Protein AF-0000000075584985 (afdb_homodimer)

Structure (mmCIF, N/CA/C/O backbone):
data_AF-0000000075584985-model_v1
#
loop_
_entity.id
_entity.type
_entity.pdbx_description
1 polymer 'Outer membrane porin, putative'
#
loop_
_atom_site.group_PDB
_atom_site.id
_atom_site.type_symbol
_atom_site.label_atom_id
_atom_site.label_alt_id
_atom_site.label_comp_id
_atom_site.label_asym_id
_atom_site.label_entity_id
_atom_site.label_seq_id
_atom_site.pdbx_PDB_ins_code
_atom_site.Cartn_x
_atom_site.Cartn_y
_atom_site.Cartn_z
_atom_site.occupancy
_atom_site.B_iso_or_equiv
_atom_site.auth_seq_id
_atom_site.auth_comp_id
_atom_site.auth_asym_id
_atom_site.auth_atom_id
_atom_site.pdbx_PDB_model_num
ATOM 1 N N . MET A 1 1 ? -7.469 38.969 -64.812 1 19.44 1 MET A N 1
ATOM 2 C CA . MET A 1 1 ? -8.438 38.969 -63.719 1 19.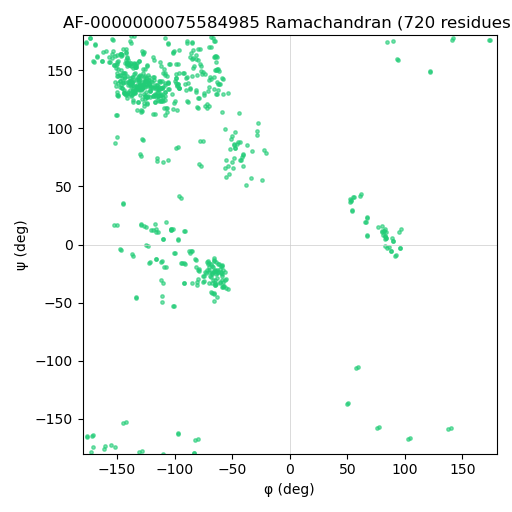44 1 MET A CA 1
ATOM 3 C C . MET A 1 1 ? -8.266 37.719 -62.844 1 19.44 1 MET A C 1
ATOM 5 O O . MET A 1 1 ? -8.969 36.719 -63.031 1 19.44 1 MET A O 1
ATOM 9 N N . LYS A 1 2 ? -7.031 37.344 -62.688 1 24 2 LYS A N 1
ATOM 10 C CA . LYS A 1 2 ? -6.488 36.094 -62.156 1 24 2 LYS A CA 1
ATOM 11 C C . LYS A 1 2 ? -6.953 35.844 -60.719 1 24 2 LYS A C 1
ATOM 13 O O . LYS A 1 2 ? -7.074 36.781 -59.938 1 24 2 LYS A O 1
ATOM 18 N N . LYS A 1 3 ? -7.781 34.719 -60.594 1 26.81 3 LYS A N 1
ATOM 19 C CA . LYS A 1 3 ? -8.461 34.094 -59.438 1 26.81 3 LYS A CA 1
ATOM 20 C C . LYS A 1 3 ? -7.551 34.031 -58.219 1 26.81 3 LYS A C 1
ATOM 22 O O . LYS A 1 3 ? -6.438 33.5 -58.281 1 26.81 3 LYS A O 1
ATOM 27 N N . VAL A 1 4 ? -7.527 35.062 -57.375 1 24.08 4 VAL A N 1
ATOM 28 C CA . VAL A 1 4 ? -6.82 35.281 -56.125 1 24.08 4 VAL A CA 1
ATOM 29 C C . VAL A 1 4 ? -7.086 34.125 -55.156 1 24.08 4 VAL A C 1
ATOM 31 O O . VAL A 1 4 ? -8.219 33.938 -54.688 1 24.08 4 VAL A O 1
ATOM 34 N N . MET A 1 5 ? -6.684 32.906 -55.594 1 24 5 MET A N 1
ATOM 35 C CA . MET A 1 5 ? -6.953 31.781 -54.719 1 24 5 MET A CA 1
ATOM 36 C C . MET A 1 5 ? -6.48 32.062 -53.281 1 24 5 MET A C 1
ATOM 38 O O . MET A 1 5 ? -5.332 32.469 -53.062 1 24 5 MET A O 1
ATOM 42 N N . LEU A 1 6 ? -7.344 32.562 -52.438 1 23.58 6 LEU A N 1
ATOM 43 C CA . LEU A 1 6 ? -7.199 32.875 -51 1 23.58 6 LEU A CA 1
ATOM 44 C C . LEU A 1 6 ? -6.656 31.672 -50.25 1 23.58 6 LEU A C 1
ATOM 46 O O . LEU A 1 6 ? -7.289 30.609 -50.219 1 23.58 6 LEU A O 1
ATOM 50 N N . ALA A 1 7 ? -5.32 31.391 -50.219 1 22.81 7 ALA A N 1
ATOM 51 C CA . ALA A 1 7 ? -4.562 30.406 -49.469 1 22.81 7 ALA A CA 1
ATOM 52 C C . ALA A 1 7 ? -4.824 30.547 -47.969 1 22.81 7 ALA A C 1
ATOM 54 O O . ALA A 1 7 ? -4.402 31.531 -47.344 1 22.81 7 ALA A O 1
ATOM 55 N N . ALA A 1 8 ? -6.074 30.453 -47.469 1 24.7 8 ALA A N 1
ATOM 56 C CA . ALA A 1 8 ? -6.23 30.562 -46.031 1 24.7 8 ALA A CA 1
ATOM 57 C C . ALA A 1 8 ? -5.285 29.609 -45.312 1 24.7 8 ALA A C 1
ATOM 59 O O . ALA A 1 8 ? -5.32 28.391 -45.531 1 24.7 8 ALA A O 1
ATOM 60 N N . VAL A 1 9 ? -4.035 30.016 -44.938 1 23.33 9 VAL A N 1
ATOM 61 C CA . VAL A 1 9 ? -3.016 29.344 -44.156 1 23.33 9 VAL A CA 1
ATOM 62 C C . VAL A 1 9 ? -3.604 28.938 -42.812 1 23.33 9 VAL A C 1
ATOM 64 O O . VAL A 1 9 ? -4.008 29.781 -42 1 23.33 9 VAL A O 1
ATOM 67 N N . LEU A 1 10 ? -4.496 27.906 -42.719 1 23.42 10 LEU A N 1
ATOM 68 C CA . LEU A 1 10 ? -4.945 27.359 -41.438 1 23.42 10 LEU A CA 1
ATOM 69 C C . LEU A 1 10 ? -3.766 27.141 -40.5 1 23.42 10 LEU A C 1
ATOM 71 O O . LEU A 1 10 ? -2.84 26.391 -40.812 1 23.42 10 LEU A O 1
ATOM 75 N N . ALA A 1 11 ? -3.363 28.156 -39.75 1 25.52 11 ALA A N 1
ATOM 76 C CA . ALA A 1 11 ? -2.338 28.266 -38.719 1 25.52 11 ALA A CA 1
ATOM 77 C C . ALA A 1 11 ? -2.438 27.109 -37.719 1 25.52 11 ALA A C 1
ATOM 79 O O . ALA A 1 11 ? -3.463 26.938 -37.062 1 25.52 11 ALA A O 1
ATOM 80 N N . THR A 1 12 ? -1.85 25.875 -38 1 26.36 12 THR A N 1
ATOM 81 C CA . THR A 1 12 ? -1.623 24.688 -37.188 1 26.36 12 THR A CA 1
ATOM 82 C C . THR A 1 12 ? -0.976 25.062 -35.844 1 26.36 12 THR A C 1
ATOM 84 O O . THR A 1 12 ? 0.172 25.5 -35.812 1 26.36 12 THR A O 1
ATOM 87 N N . ALA A 1 13 ? -1.627 25.797 -34.906 1 28.45 13 ALA A N 1
ATOM 88 C CA . ALA A 1 13 ? -1.09 26.109 -33.594 1 28.45 13 ALA A CA 1
ATOM 89 C C . ALA A 1 13 ? -0.439 24.875 -32.969 1 28.45 13 ALA A C 1
ATOM 91 O O . ALA A 1 13 ? -0.942 23.766 -33.094 1 28.45 13 ALA A O 1
ATOM 92 N N . GLY A 1 14 ? 0.817 24.844 -32.781 1 28.77 14 GLY A N 1
ATOM 93 C CA . GLY A 1 14 ? 1.698 23.875 -32.156 1 28.77 14 GLY A CA 1
ATOM 94 C C . GLY A 1 14 ? 1.117 23.297 -30.875 1 28.77 14 GLY A C 1
ATOM 95 O O . GLY A 1 14 ? 0.85 24.016 -29.922 1 28.77 14 GLY A O 1
ATOM 96 N N . VAL A 1 15 ? 0.141 22.391 -30.891 1 30.84 15 VAL A N 1
ATOM 97 C CA . VAL A 1 15 ? -0.346 21.625 -29.75 1 30.84 15 VAL A CA 1
ATOM 98 C C . VAL A 1 15 ? 0.831 21.188 -28.875 1 30.84 15 VAL A C 1
ATOM 100 O O . VAL A 1 15 ? 1.687 20.422 -29.328 1 30.84 15 VAL A O 1
ATOM 103 N N . ALA A 1 16 ? 1.467 21.953 -28.062 1 33.47 16 ALA A N 1
ATOM 104 C CA . ALA A 1 16 ? 2.381 21.531 -27 1 33.47 16 ALA A CA 1
ATOM 105 C C . ALA A 1 16 ? 2.025 20.141 -26.484 1 33.47 16 ALA A C 1
ATOM 107 O O . ALA A 1 16 ? 0.848 19.812 -26.328 1 33.47 16 ALA A O 1
ATOM 108 N N . ALA A 1 17 ? 2.746 19.047 -26.812 1 35.09 17 ALA A N 1
ATOM 109 C CA . ALA A 1 17 ? 2.623 17.656 -26.406 1 35.09 17 ALA A CA 1
ATOM 110 C C . ALA A 1 17 ? 2.121 17.547 -24.969 1 35.09 17 ALA A C 1
ATOM 112 O O . ALA A 1 17 ? 2.869 17.797 -24.016 1 35.09 17 ALA A O 1
ATOM 113 N N . HIS A 1 18 ? 1.043 18.047 -24.562 1 42.22 18 HIS A N 1
ATOM 114 C CA . HIS A 1 18 ? 0.469 17.703 -23.266 1 42.22 18 HIS A CA 1
ATOM 115 C C . HIS A 1 18 ? 0.691 16.219 -22.938 1 42.22 18 HIS A C 1
ATOM 117 O O . HIS A 1 18 ? 0.429 15.352 -23.766 1 42.22 18 HIS A O 1
ATOM 123 N N . ALA A 1 19 ? 1.832 15.789 -22.359 1 49.59 19 ALA A N 1
ATOM 124 C CA . ALA A 1 19 ? 2.027 14.453 -21.812 1 49.59 19 ALA A CA 1
ATOM 125 C C . ALA A 1 19 ? 0.691 13.781 -21.5 1 49.59 19 ALA A C 1
ATOM 127 O O . ALA A 1 19 ? -0.08 14.273 -20.672 1 49.59 19 ALA A O 1
ATOM 128 N N . GLN A 1 20 ? 0.01 13.273 -22.453 1 55.66 20 GLN A N 1
ATOM 129 C CA . GLN A 1 20 ? -1.263 12.57 -22.375 1 55.66 20 GLN A CA 1
ATOM 130 C C . GLN A 1 20 ? -1.224 11.492 -21.281 1 55.66 20 GLN A C 1
ATOM 132 O O . GLN A 1 20 ? -0.393 10.578 -21.344 1 55.66 20 GLN A O 1
ATOM 137 N N . SER A 1 21 ? -1.496 11.828 -20.047 1 64.56 21 SER A N 1
ATOM 138 C CA . SER A 1 21 ? -1.703 10.883 -18.953 1 64.56 21 SER A CA 1
ATOM 139 C C . SER A 1 21 ? -3.031 10.148 -19.094 1 64.56 21 SER A C 1
ATOM 141 O O . SER A 1 21 ? -4.027 10.734 -19.531 1 64.56 21 SER A O 1
ATOM 143 N N . SER A 1 22 ? -2.855 8.812 -19.25 1 83.5 22 SER A N 1
ATOM 144 C CA . SER A 1 22 ? -4.059 7.984 -19.281 1 83.5 22 SER A CA 1
ATOM 145 C C . SER A 1 22 ? -4.191 7.148 -18.016 1 83.5 22 SER A C 1
ATOM 147 O O . SER A 1 22 ? -3.195 6.633 -17.5 1 83.5 22 SER A O 1
ATOM 149 N N . VAL A 1 23 ? -5.242 7.383 -17.281 1 91.38 23 VAL A N 1
ATOM 150 C CA . VAL A 1 23 ? -5.602 6.5 -16.172 1 91.38 23 VAL A CA 1
ATOM 151 C C . VAL A 1 23 ? -6.762 5.598 -16.594 1 91.38 23 VAL A C 1
ATOM 153 O O . VAL A 1 23 ? -7.754 6.07 -17.156 1 91.38 23 VAL A O 1
ATOM 156 N N . THR A 1 24 ? -6.543 4.309 -16.344 1 95.12 24 THR A N 1
ATOM 157 C CA . THR A 1 24 ? -7.559 3.33 -16.719 1 95.12 24 THR A CA 1
ATOM 158 C C . THR A 1 24 ? -8.023 2.549 -15.484 1 95.12 24 THR A C 1
ATOM 160 O O . THR A 1 24 ? -7.199 2.053 -14.719 1 95.12 24 THR A O 1
ATOM 163 N N . LEU A 1 25 ? -9.359 2.574 -15.344 1 95.69 25 LEU A N 1
ATOM 164 C CA . LEU A 1 25 ? -9.961 1.652 -14.391 1 95.69 25 LEU A CA 1
ATOM 165 C C . LEU A 1 25 ? -10.234 0.3 -15.039 1 95.69 25 LEU A C 1
ATOM 167 O O . LEU A 1 25 ? -10.734 0.236 -16.172 1 95.69 25 LEU A O 1
ATOM 171 N N . TYR A 1 26 ? -9.859 -0.759 -14.344 1 97.5 26 TYR A N 1
ATOM 172 C CA . TYR A 1 26 ? -10.102 -2.092 -14.883 1 97.5 26 TYR A CA 1
ATOM 173 C C . TYR A 1 26 ? -10.492 -3.068 -13.781 1 97.5 26 TYR A C 1
ATOM 175 O O . TYR A 1 26 ? -10.398 -2.742 -12.594 1 97.5 26 TYR A O 1
ATOM 183 N N . GLY A 1 27 ? -10.992 -4.312 -14.242 1 98.31 27 GLY A N 1
ATOM 184 C CA . GLY A 1 27 ? -11.328 -5.301 -13.227 1 98.31 27 GLY A CA 1
ATOM 185 C C . GLY A 1 27 ? -11.789 -6.621 -13.82 1 98.31 27 GLY A C 1
ATOM 186 O O . GLY A 1 27 ? -11.828 -6.781 -15.039 1 98.31 27 GLY A O 1
ATOM 187 N N . ARG A 1 28 ? -11.953 -7.535 -12.844 1 98.5 28 ARG A N 1
ATOM 188 C CA . ARG A 1 28 ? -12.422 -8.891 -13.125 1 98.5 28 ARG A CA 1
ATOM 189 C C . ARG A 1 28 ? -13.391 -9.367 -12.047 1 98.5 28 ARG A C 1
ATOM 191 O O . ARG A 1 28 ? -13.133 -9.203 -10.859 1 98.5 28 ARG A O 1
ATOM 198 N N . LEU A 1 29 ? -14.508 -9.867 -12.492 1 98.5 29 LEU A N 1
ATOM 199 C CA . LEU A 1 29 ? -15.406 -10.578 -11.594 1 98.5 29 LEU A CA 1
ATOM 200 C C . LEU A 1 29 ? -15.469 -12.062 -11.945 1 98.5 29 LEU A C 1
ATOM 202 O O . LEU A 1 29 ? -15.656 -12.422 -13.109 1 98.5 29 LEU A O 1
ATOM 206 N N . ASP A 1 30 ? -15.25 -12.875 -10.984 1 98.62 30 ASP A N 1
ATOM 207 C CA . ASP A 1 30 ? -15.344 -14.328 -11.102 1 98.62 30 ASP A CA 1
ATOM 208 C C . ASP A 1 30 ? -16.266 -14.898 -10.031 1 98.62 30 ASP A C 1
ATOM 210 O O . ASP A 1 30 ? -16.062 -14.68 -8.836 1 98.62 30 ASP A O 1
ATOM 214 N N . ALA A 1 31 ? -17.297 -15.594 -10.453 1 98.25 31 ALA A N 1
ATOM 215 C CA . ALA A 1 31 ? -18.281 -16.156 -9.539 1 98.25 31 ALA A CA 1
ATOM 216 C C . ALA A 1 31 ? -18.812 -17.484 -10.047 1 98.25 31 ALA A C 1
ATOM 218 O O . ALA A 1 31 ? -19 -17.656 -11.258 1 98.25 31 ALA A O 1
ATOM 219 N N . GLY A 1 32 ? -19.062 -18.406 -9.062 1 98.31 32 GLY A N 1
ATOM 220 C CA . GLY A 1 32 ? -19.609 -19.688 -9.469 1 98.31 32 GLY A CA 1
ATOM 221 C C . GLY A 1 32 ? -20.047 -20.547 -8.297 1 98.31 32 GLY A C 1
ATOM 222 O O . GLY A 1 32 ? -20.109 -20.078 -7.16 1 98.31 32 GLY A O 1
ATOM 223 N N . ILE A 1 33 ? -20.438 -21.766 -8.688 1 98.56 33 ILE A N 1
ATOM 224 C CA . ILE A 1 33 ? -20.859 -22.766 -7.711 1 98.56 33 ILE A CA 1
ATOM 225 C C . ILE A 1 33 ? -19.844 -23.906 -7.68 1 98.56 33 ILE A C 1
ATOM 227 O O . ILE A 1 33 ? -19.359 -24.344 -8.727 1 98.56 33 ILE A O 1
ATOM 231 N N . GLU A 1 34 ? -19.578 -24.406 -6.473 1 98.5 34 GLU A N 1
ATOM 232 C CA . GLU A 1 34 ? -18.562 -25.438 -6.262 1 98.5 34 GLU A CA 1
ATOM 233 C C . GLU A 1 34 ? -19.109 -26.562 -5.379 1 98.5 34 GLU A C 1
ATOM 235 O O . GLU A 1 34 ? -19.812 -26.297 -4.402 1 98.5 34 GLU A O 1
ATOM 240 N N . TYR A 1 35 ? -18.828 -27.719 -5.785 1 98.5 35 TYR A N 1
ATOM 241 C CA . TYR A 1 35 ? -19.031 -28.906 -4.957 1 98.5 35 TYR A CA 1
ATOM 242 C C . TYR A 1 35 ? -17.703 -29.594 -4.68 1 98.5 35 TYR A C 1
ATOM 244 O O . TYR A 1 35 ? -16.859 -29.703 -5.566 1 98.5 35 TYR A O 1
ATOM 252 N N . MET A 1 36 ? -17.547 -30.125 -3.414 1 98 36 MET A N 1
ATOM 253 C CA . MET A 1 36 ? -16.359 -30.891 -3.078 1 98 36 MET A CA 1
ATOM 254 C C . MET A 1 36 ? -16.656 -31.922 -1.99 1 98 36 MET A C 1
ATOM 256 O O . MET A 1 36 ? -17.391 -31.625 -1.042 1 98 36 MET A O 1
ATOM 260 N N . ASN A 1 37 ? -16.125 -33.062 -2.111 1 98 37 ASN A N 1
ATOM 261 C CA . ASN A 1 37 ? -16.172 -34.062 -1.044 1 98 37 ASN A CA 1
ATOM 262 C C . ASN A 1 37 ? -14.805 -34.281 -0.424 1 98 37 ASN A C 1
ATOM 264 O O . ASN A 1 37 ? -13.836 -33.625 -0.767 1 98 37 ASN A O 1
ATOM 268 N N . GLY A 1 38 ? -14.742 -35.219 0.604 1 96.75 38 GLY A N 1
ATOM 269 C CA . GLY A 1 38 ? -13.492 -35.531 1.266 1 96.75 38 GLY A CA 1
ATOM 270 C C . GLY A 1 38 ? -13.055 -34.469 2.271 1 96.75 38 GLY A C 1
ATOM 271 O O . GLY A 1 38 ? -11.883 -34.406 2.631 1 96.75 38 GLY A O 1
ATOM 272 N N . LEU A 1 39 ? -13.953 -33.625 2.629 1 96.19 39 LEU A N 1
ATOM 273 C CA . LEU A 1 39 ? -13.68 -32.625 3.646 1 96.19 39 LEU A CA 1
ATOM 274 C C . LEU A 1 39 ? -13.688 -33.219 5.039 1 96.19 39 LEU A C 1
ATOM 276 O O . LEU A 1 39 ? -14.398 -34.219 5.285 1 96.19 39 LEU A O 1
ATOM 280 N N . PRO A 1 40 ? -12.836 -32.656 5.883 1 92.31 40 PRO A N 1
ATOM 281 C CA . PRO A 1 40 ? -12.844 -33.188 7.238 1 92.31 40 PRO A CA 1
ATOM 282 C C . PRO A 1 40 ? -14.141 -32.938 7.984 1 92.31 40 PRO A C 1
ATOM 284 O O . PRO A 1 40 ? -14.758 -31.875 7.797 1 92.31 40 PRO A O 1
ATOM 287 N N . SER A 1 41 ? -14.523 -33.938 8.82 1 89.94 41 SER A N 1
ATOM 288 C CA . SER A 1 41 ? -15.734 -33.781 9.625 1 89.94 41 SER A CA 1
ATOM 289 C C . SER A 1 41 ? -15.414 -33.844 11.109 1 89.94 41 SER A C 1
ATOM 291 O O . SER A 1 41 ? -14.391 -34.406 11.516 1 89.94 41 SER A O 1
ATOM 293 N N . ALA A 1 42 ? -16.328 -33.344 11.883 1 85.56 42 ALA A N 1
ATOM 294 C CA . ALA A 1 42 ? -16.141 -33.312 13.336 1 85.56 42 ALA A CA 1
ATOM 295 C C . ALA A 1 42 ? -16.141 -34.719 13.922 1 85.56 42 ALA A C 1
ATOM 297 O O . ALA A 1 42 ? -15.539 -34.938 14.977 1 85.56 42 ALA A O 1
ATOM 298 N N . ASN A 1 43 ? -16.75 -35.625 13.25 1 86 43 ASN A N 1
ATOM 299 C CA . ASN A 1 43 ? -16.844 -36.969 13.789 1 86 43 ASN A CA 1
ATOM 300 C C . ASN A 1 43 ? -15.688 -37.844 13.336 1 86 43 ASN A C 1
ATOM 302 O O . ASN A 1 43 ? -15.727 -39.094 13.484 1 86 43 ASN A O 1
ATOM 306 N N . GLY A 1 44 ? -14.68 -37.25 12.75 1 83.44 44 GLY A N 1
ATOM 307 C CA . GLY A 1 44 ? -13.492 -37.969 12.352 1 83.44 44 GLY A CA 1
ATOM 308 C C . GLY A 1 44 ? -13.594 -38.562 10.953 1 83.44 44 GLY A C 1
ATOM 309 O O . GLY A 1 44 ? -12.617 -39.094 10.422 1 83.44 44 GLY A O 1
ATOM 310 N N . GLY A 1 45 ? -14.734 -38.5 10.266 1 88.69 45 GLY A N 1
ATOM 311 C CA . GLY A 1 45 ? -14.914 -38.969 8.906 1 88.69 45 GLY A CA 1
ATOM 312 C C . GLY A 1 45 ? -14.789 -37.875 7.867 1 88.69 45 GLY A C 1
ATOM 313 O O . GLY A 1 45 ? -14.016 -36.938 8.047 1 88.69 45 GLY A O 1
ATOM 314 N N . SER A 1 46 ? -15.305 -38.188 6.695 1 92.62 46 SER A N 1
ATOM 315 C CA . SER A 1 46 ? -15.305 -37.25 5.594 1 92.62 46 SER A CA 1
ATOM 316 C C . SER A 1 46 ? -16.719 -36.75 5.297 1 92.62 46 SER A C 1
ATOM 318 O O . SER A 1 46 ? -17.688 -37.438 5.574 1 92.62 46 SER A O 1
ATOM 320 N N . THR A 1 47 ? -16.781 -35.531 4.859 1 94.88 47 THR A N 1
ATOM 321 C CA . THR A 1 47 ? -18.047 -34.969 4.441 1 94.88 47 THR A CA 1
ATOM 322 C C . THR A 1 47 ? -17.891 -34.219 3.115 1 94.88 47 THR A C 1
ATOM 324 O O . THR A 1 47 ? -16.844 -34.312 2.469 1 94.88 47 THR A O 1
ATOM 327 N N . SER A 1 48 ? -19.062 -33.656 2.627 1 96.5 48 SER A N 1
ATOM 328 C CA . SER A 1 48 ? -19.062 -32.875 1.383 1 96.5 48 SER A CA 1
ATOM 329 C C . SER A 1 48 ? -19.688 -31.5 1.579 1 96.5 48 SER A C 1
ATOM 331 O O . SER A 1 48 ? -20.297 -31.234 2.617 1 96.5 48 SER A O 1
ATOM 333 N N . ARG A 1 49 ? -19.453 -30.625 0.572 1 96.25 49 ARG A N 1
ATOM 334 C CA . ARG A 1 49 ? -19.984 -29.266 0.671 1 96.25 49 ARG A CA 1
ATOM 335 C C . ARG A 1 49 ? -20.312 -28.703 -0.708 1 96.25 49 ARG A C 1
ATOM 337 O O . ARG A 1 49 ? -19.578 -28.953 -1.674 1 96.25 49 ARG A O 1
ATOM 344 N N . TRP A 1 50 ? -21.438 -28.016 -0.793 1 97.19 50 TRP A N 1
ATOM 345 C CA . TRP A 1 50 ? -21.734 -27.062 -1.859 1 97.19 50 TRP A CA 1
ATOM 346 C C . TRP A 1 50 ? -21.453 -25.625 -1.407 1 97.19 50 TRP A C 1
ATOM 348 O O . TRP A 1 50 ? -21.781 -25.25 -0.279 1 97.19 50 TRP A O 1
ATOM 358 N N . ARG A 1 51 ? -20.828 -24.828 -2.299 1 95.88 51 ARG A N 1
ATOM 359 C CA . ARG A 1 51 ? -20.688 -23.422 -1.937 1 95.88 51 ARG A CA 1
ATOM 360 C C . ARG A 1 51 ? -20.688 -22.531 -3.176 1 95.88 51 ARG A C 1
ATOM 362 O O . ARG A 1 51 ? -20.375 -23 -4.277 1 95.88 51 ARG A O 1
ATOM 369 N N . ALA A 1 52 ? -21.25 -21.297 -2.967 1 96.88 52 ALA A N 1
ATOM 370 C CA . ALA A 1 52 ? -21.016 -20.203 -3.896 1 96.88 52 ALA A CA 1
ATOM 371 C C . ALA A 1 52 ? -19.641 -19.562 -3.648 1 96.88 52 ALA A C 1
ATOM 373 O O . ALA A 1 52 ? -19.312 -19.203 -2.516 1 96.88 52 ALA A O 1
ATOM 374 N N . GLU A 1 53 ? -18.906 -19.516 -4.742 1 95.38 53 GLU A N 1
ATOM 375 C CA . GLU A 1 53 ? -17.516 -19.125 -4.516 1 95.38 53 GLU A CA 1
ATOM 376 C C . GLU A 1 53 ? -17.047 -18.125 -5.57 1 95.38 53 GLU A C 1
ATOM 378 O O . GLU A 1 53 ? -17.453 -18.203 -6.734 1 95.38 53 GLU A O 1
ATOM 383 N N . SER A 1 54 ? -16.297 -17.156 -5.098 1 97 54 SER A N 1
ATOM 384 C CA . SER A 1 54 ? -15.578 -16.234 -5.957 1 97 54 SER A CA 1
ATOM 385 C C . SER A 1 54 ? -14.133 -16.672 -6.164 1 97 54 SER A C 1
ATOM 387 O O . SER A 1 54 ? -13.469 -17.109 -5.223 1 97 54 SER A O 1
ATOM 389 N N . GLY A 1 55 ? -13.633 -16.641 -7.449 1 96.06 55 GLY A N 1
ATOM 390 C CA . GLY A 1 55 ? -12.203 -16.734 -7.672 1 96.06 55 GLY A CA 1
ATOM 391 C C . GLY A 1 55 ? -11.742 -18.141 -7.992 1 96.06 55 GLY A C 1
ATOM 392 O O . GLY A 1 55 ? -10.539 -18.438 -7.957 1 96.06 55 GLY A O 1
ATOM 393 N N . ASN A 1 56 ? -12.664 -19.016 -8.297 1 96.94 56 ASN A N 1
ATOM 394 C CA . ASN A 1 56 ? -12.242 -20.375 -8.641 1 96.94 56 ASN A CA 1
ATOM 395 C C . ASN A 1 56 ? -11.438 -20.391 -9.938 1 96.94 56 ASN A C 1
ATOM 397 O O . ASN A 1 56 ? -10.375 -21.016 -10 1 96.94 56 ASN A O 1
ATOM 401 N N . TRP A 1 57 ? -11.977 -19.734 -10.914 1 97.19 57 TRP A N 1
ATOM 402 C CA . TRP A 1 57 ? -11.305 -19.688 -12.211 1 97.19 57 TRP A CA 1
ATOM 403 C C . TRP A 1 57 ? -10.195 -18.641 -12.219 1 97.19 57 TRP A C 1
ATOM 405 O O . TRP A 1 57 ? -9.18 -18.812 -12.898 1 97.19 57 TRP A O 1
ATOM 415 N N . GLY A 1 58 ? -10.438 -17.594 -11.523 1 95.44 58 GLY A N 1
ATOM 416 C CA . GLY A 1 58 ? -9.469 -16.516 -11.375 1 95.44 58 GLY A CA 1
ATOM 417 C C . GLY A 1 58 ? -9.875 -15.5 -10.32 1 95.44 58 GLY A C 1
ATOM 418 O O . GLY A 1 58 ? -11.062 -15.297 -10.07 1 95.44 58 GLY A O 1
ATOM 419 N N . THR A 1 59 ? -8.922 -14.852 -9.844 1 95.94 59 THR A N 1
ATOM 420 C CA . THR A 1 59 ? -9.141 -13.883 -8.773 1 95.94 59 THR A CA 1
ATOM 421 C C . THR A 1 59 ? -10.047 -12.742 -9.25 1 95.94 59 THR A C 1
ATOM 423 O O . THR A 1 59 ? -9.852 -12.203 -10.336 1 95.94 59 THR A O 1
ATOM 426 N N . SER A 1 60 ? -11.109 -12.43 -8.484 1 98.25 60 SER A N 1
ATOM 427 C CA . SER A 1 60 ? -11.797 -11.164 -8.688 1 98.25 60 SER A CA 1
ATOM 428 C C . SER A 1 60 ? -10.938 -9.992 -8.211 1 98.25 60 SER A C 1
ATOM 430 O O . SER A 1 60 ? -10.359 -10.039 -7.129 1 98.25 60 SER A O 1
ATOM 432 N N . LEU A 1 61 ? -10.859 -8.992 -9.078 1 98.44 61 LEU A N 1
ATOM 433 C CA . LEU A 1 61 ? -9.969 -7.875 -8.773 1 98.44 61 LEU A CA 1
ATOM 434 C C . LEU A 1 61 ? -10.445 -6.602 -9.469 1 98.44 61 LEU A C 1
ATOM 436 O O . LEU A 1 61 ? -11.297 -6.652 -10.359 1 98.44 61 LEU A O 1
ATOM 440 N N . TRP A 1 62 ? -9.977 -5.492 -8.961 1 97.88 62 TRP A N 1
ATOM 441 C CA . TRP A 1 62 ? -10.125 -4.191 -9.602 1 97.88 62 TRP A CA 1
ATOM 442 C C . TRP A 1 62 ? -8.859 -3.355 -9.438 1 97.88 62 TRP A C 1
ATOM 444 O O . TRP A 1 62 ? -8.023 -3.648 -8.586 1 97.88 62 TRP A O 1
ATOM 454 N N . GLY A 1 63 ? -8.727 -2.398 -10.391 1 97.69 63 GLY A N 1
ATOM 455 C CA . GLY A 1 63 ? -7.508 -1.61 -10.25 1 97.69 63 GLY A CA 1
ATOM 456 C C . GLY A 1 63 ? -7.492 -0.384 -11.148 1 97.69 63 GLY A C 1
ATOM 457 O O . GLY A 1 63 ? -8.461 -0.119 -11.867 1 97.69 63 GLY A O 1
ATOM 458 N N . LEU A 1 64 ? -6.484 0.427 -10.914 1 97.56 64 LEU A N 1
ATOM 459 C CA . LEU A 1 64 ? -6.133 1.598 -11.711 1 97.56 64 LEU A CA 1
ATOM 460 C C . LEU A 1 64 ? -4.727 1.455 -12.289 1 97.56 64 LEU A C 1
ATOM 462 O O . LEU A 1 64 ? -3.816 0.977 -11.609 1 97.56 64 LEU A O 1
ATOM 466 N N . LYS A 1 65 ? -4.609 1.776 -13.516 1 97.44 65 LYS A N 1
ATOM 467 C CA . LYS A 1 65 ? -3.27 1.837 -14.094 1 97.44 65 LYS A CA 1
ATOM 468 C C . LYS A 1 65 ? -3.127 3.035 -15.031 1 97.44 65 LYS A C 1
ATOM 470 O O . LYS A 1 65 ? -4.121 3.553 -15.539 1 97.44 65 LYS A O 1
ATOM 475 N N . GLY A 1 66 ? -1.854 3.477 -15.164 1 95.88 66 GLY A N 1
ATOM 476 C CA . GLY A 1 66 ? -1.621 4.629 -16.016 1 95.88 66 GLY A CA 1
ATOM 477 C C . GLY A 1 66 ? -0.18 4.754 -16.484 1 95.88 66 GLY A C 1
ATOM 478 O O . GLY A 1 66 ? 0.688 4.008 -16.016 1 95.88 66 GLY A O 1
ATOM 479 N N . SER A 1 67 ? -0.054 5.605 -17.438 1 95.44 67 SER A N 1
ATOM 480 C CA . SER A 1 67 ? 1.269 5.918 -17.969 1 95.44 67 SER A CA 1
ATOM 481 C C . SER A 1 67 ? 1.376 7.387 -18.359 1 95.44 67 SER A C 1
ATOM 483 O O . SER A 1 67 ? 0.377 8.016 -18.719 1 95.44 67 SER A O 1
ATOM 485 N N . GLU A 1 68 ? 2.578 7.895 -18.188 1 95.31 68 GLU A N 1
ATOM 486 C CA . GLU A 1 68 ? 2.906 9.25 -18.594 1 95.31 68 GLU A CA 1
ATOM 487 C C . GLU A 1 68 ? 4.207 9.289 -19.406 1 95.31 68 GLU A C 1
ATOM 489 O O . GLU A 1 68 ? 5.266 8.914 -18.891 1 95.31 68 GLU A O 1
ATOM 494 N N . ASP A 1 69 ? 4.074 9.812 -20.594 1 94.81 69 ASP A N 1
ATOM 495 C CA . ASP A 1 69 ? 5.277 9.977 -21.406 1 94.81 69 ASP A CA 1
ATOM 496 C C . ASP A 1 69 ? 6.121 11.148 -20.906 1 94.81 69 ASP A C 1
ATOM 498 O O . ASP A 1 69 ? 5.625 12.266 -20.781 1 94.81 69 ASP A O 1
ATOM 502 N N . ILE A 1 70 ? 7.406 10.852 -20.688 1 94.62 70 ILE A N 1
ATOM 503 C CA . ILE A 1 70 ? 8.242 11.922 -20.172 1 94.62 70 ILE A CA 1
ATOM 504 C C . ILE A 1 70 ? 9.367 12.227 -21.156 1 94.62 70 ILE A C 1
ATOM 506 O O . ILE A 1 70 ? 10.375 12.844 -20.797 1 94.62 70 ILE A O 1
ATOM 510 N N . GLY A 1 71 ? 9.266 11.727 -22.312 1 92.88 71 GLY A N 1
ATOM 511 C CA . GLY A 1 71 ? 10.211 12.016 -23.375 1 92.88 71 GLY A CA 1
ATOM 512 C C . GLY A 1 71 ? 11.336 11 -23.469 1 92.88 71 GLY A C 1
ATOM 513 O O . GLY A 1 71 ? 11.578 10.25 -22.516 1 92.88 71 GLY A O 1
ATOM 514 N N . GLY A 1 72 ? 12.031 10.898 -24.672 1 94.31 72 GLY A N 1
ATOM 515 C CA . GLY A 1 72 ? 13.172 10.031 -24.891 1 94.31 72 GLY A CA 1
ATOM 516 C C . GLY A 1 72 ? 12.82 8.555 -24.844 1 94.31 72 GLY A C 1
ATOM 517 O O . GLY A 1 72 ? 13.656 7.727 -24.484 1 94.31 72 GLY A O 1
ATOM 518 N N . GLY A 1 73 ? 11.602 8.297 -25.078 1 95.19 73 GLY A N 1
ATOM 519 C CA . GLY A 1 73 ? 11.164 6.914 -25.047 1 95.19 73 GLY A CA 1
ATOM 520 C C . GLY A 1 73 ? 10.844 6.43 -23.641 1 95.19 73 GLY A C 1
ATOM 521 O O . GLY A 1 73 ? 10.531 5.258 -23.438 1 95.19 73 GLY A O 1
ATOM 522 N N . ASN A 1 74 ? 10.891 7.332 -22.641 1 96.44 74 ASN A N 1
ATOM 523 C CA . ASN A 1 74 ? 10.633 6.984 -21.25 1 96.44 74 ASN A CA 1
ATOM 524 C C . ASN A 1 74 ? 9.188 7.293 -20.859 1 96.44 74 ASN A C 1
ATOM 526 O O . ASN A 1 74 ? 8.648 8.328 -21.234 1 96.44 74 ASN A O 1
ATOM 530 N N . LYS A 1 75 ? 8.672 6.359 -20.141 1 97.25 75 LYS A N 1
ATOM 531 C CA . LYS A 1 75 ? 7.332 6.52 -19.594 1 97.25 75 LYS A CA 1
ATOM 532 C C . LYS A 1 75 ? 7.312 6.203 -18.094 1 97.25 75 LYS A C 1
ATOM 534 O O . LYS A 1 75 ? 7.941 5.238 -17.656 1 97.25 75 LYS A O 1
ATOM 539 N N . ILE A 1 76 ? 6.645 7.055 -17.375 1 97.69 76 ILE A N 1
ATOM 540 C CA . ILE A 1 76 ? 6.297 6.684 -16.016 1 97.69 76 ILE A CA 1
ATOM 541 C C . ILE A 1 76 ? 5.055 5.793 -16.016 1 97.69 76 ILE A C 1
ATOM 543 O O . ILE A 1 76 ? 4.078 6.09 -16.703 1 97.69 76 ILE A O 1
ATOM 547 N N . VAL A 1 77 ? 5.145 4.727 -15.273 1 97.94 77 VAL A N 1
ATOM 548 C CA . VAL A 1 77 ? 4 3.824 -15.211 1 97.94 77 VAL A CA 1
ATOM 549 C C . VAL A 1 77 ? 3.645 3.539 -13.75 1 97.94 77 VAL A C 1
ATOM 551 O O . VAL A 1 77 ? 4.523 3.496 -12.891 1 97.94 77 VAL A O 1
ATOM 554 N N . PHE A 1 78 ? 2.354 3.404 -13.547 1 97.94 78 PHE A N 1
ATOM 555 C CA . PHE A 1 78 ? 1.908 2.961 -12.227 1 97.94 78 PHE A CA 1
ATOM 556 C C . PHE A 1 78 ? 0.748 1.98 -12.352 1 97.94 78 PHE A C 1
ATOM 558 O O . PHE A 1 78 ? 0.078 1.931 -13.383 1 97.94 78 PHE A O 1
ATOM 565 N N . GLN A 1 79 ? 0.6 1.219 -11.266 1 98.31 79 GLN A N 1
ATOM 566 C CA . GLN A 1 79 ? -0.497 0.261 -11.18 1 98.31 79 GLN A CA 1
ATOM 567 C C . GLN A 1 79 ? -0.939 0.058 -9.734 1 98.31 79 GLN A C 1
ATOM 569 O O . GLN A 1 79 ? -0.105 -0.115 -8.844 1 98.31 79 GLN A O 1
ATOM 574 N N . LEU A 1 80 ? -2.256 0.131 -9.523 1 98.38 80 LEU A N 1
ATOM 575 C CA . LEU A 1 80 ? -2.926 -0.194 -8.266 1 98.38 80 LEU A CA 1
ATOM 576 C C . LEU A 1 80 ? -3.99 -1.265 -8.477 1 98.38 80 LEU A C 1
ATOM 578 O O . LEU A 1 80 ? -4.848 -1.127 -9.352 1 98.38 80 LEU A O 1
ATOM 582 N N . GLU A 1 81 ? -3.895 -2.346 -7.645 1 98.38 81 GLU A N 1
ATOM 583 C CA . GLU A 1 81 ? -4.824 -3.455 -7.844 1 98.38 81 GLU A CA 1
ATOM 584 C C . GLU A 1 81 ? -5.129 -4.164 -6.527 1 98.38 81 GLU A C 1
ATOM 586 O O . GLU A 1 81 ? -4.219 -4.504 -5.77 1 98.38 81 GLU A O 1
ATOM 591 N N . GLY A 1 82 ? -6.395 -4.309 -6.293 1 97.5 82 GLY A N 1
ATOM 592 C CA . GLY A 1 82 ? -6.859 -5.039 -5.125 1 97.5 82 GLY A CA 1
ATOM 593 C C . GLY A 1 82 ? -7.82 -6.164 -5.465 1 97.5 82 GLY A C 1
ATOM 594 O O . GLY A 1 82 ? -8.641 -6.035 -6.375 1 97.5 82 GLY A O 1
ATOM 595 N N . SER A 1 83 ? -7.715 -7.207 -4.703 1 97.19 83 SER A N 1
ATOM 596 C CA . SER A 1 83 ? -8.648 -8.312 -4.891 1 97.19 83 SER A CA 1
ATOM 597 C C . SER A 1 83 ? -9.93 -8.094 -4.086 1 97.19 83 SER A C 1
ATOM 599 O O . SER A 1 83 ? -9.961 -7.258 -3.182 1 97.19 83 SER A O 1
ATOM 601 N N . PHE A 1 84 ? -10.992 -8.805 -4.453 1 96.69 84 PHE A N 1
ATOM 602 C CA . PHE A 1 84 ? -12.219 -8.844 -3.672 1 96.69 84 PHE A CA 1
ATOM 603 C C . PHE A 1 84 ? -12.984 -10.141 -3.932 1 96.69 84 PHE A C 1
ATOM 605 O O . PHE A 1 84 ? -12.617 -10.914 -4.82 1 96.69 84 PHE A O 1
ATOM 612 N N . ASP A 1 85 ? -13.891 -10.422 -3.064 1 97 85 ASP A N 1
ATOM 613 C CA . ASP A 1 85 ? -14.773 -11.57 -3.232 1 97 85 ASP A CA 1
ATOM 614 C C . ASP A 1 85 ? -16.109 -11.156 -3.832 1 97 85 ASP A C 1
ATOM 616 O O . ASP A 1 85 ? -16.906 -10.453 -3.189 1 97 85 ASP A O 1
ATOM 620 N N . THR A 1 86 ? -16.312 -11.641 -4.957 1 96.75 86 THR A N 1
ATOM 621 C CA . THR A 1 86 ? -17.516 -11.258 -5.68 1 96.75 86 THR A CA 1
ATOM 622 C C . THR A 1 86 ? -18.766 -11.781 -4.973 1 96.75 86 THR A C 1
ATOM 624 O O . THR A 1 86 ? -19.828 -11.164 -5.047 1 96.75 86 THR A O 1
ATOM 627 N N . MET A 1 87 ? -18.625 -12.875 -4.316 1 95.56 87 MET A N 1
ATOM 628 C CA . MET A 1 87 ? -19.781 -13.531 -3.732 1 95.56 87 MET A CA 1
ATOM 629 C C . MET A 1 87 ? -20.203 -12.844 -2.436 1 95.56 87 MET A C 1
ATOM 631 O O . MET A 1 87 ? -21.375 -12.867 -2.059 1 95.56 87 MET A O 1
ATOM 635 N N . ASN A 1 88 ? -19.344 -12.117 -1.752 1 95.06 88 ASN A N 1
ATOM 636 C CA . ASN A 1 88 ? -19.734 -11.531 -0.476 1 95.06 88 ASN A CA 1
ATOM 637 C C . ASN A 1 88 ? -19.266 -10.086 -0.355 1 95.06 88 ASN A C 1
ATOM 639 O O . ASN A 1 88 ? -19.547 -9.414 0.642 1 95.06 88 ASN A O 1
ATOM 643 N N . GLY A 1 89 ? -18.484 -9.641 -1.197 1 92.88 89 GLY A N 1
ATOM 644 C CA . GLY A 1 89 ? -18.109 -8.234 -1.275 1 92.88 89 GLY A CA 1
ATOM 645 C C . GLY A 1 89 ? -16.891 -7.902 -0.441 1 92.88 89 GLY A C 1
ATOM 646 O O . GLY A 1 89 ? -16.469 -6.742 -0.38 1 92.88 89 GLY A O 1
ATOM 647 N N . ASN A 1 90 ? -16.25 -8.82 0.213 1 92.38 90 ASN A N 1
ATOM 648 C CA . ASN A 1 90 ? -15.086 -8.531 1.051 1 92.38 90 ASN A CA 1
ATOM 649 C C . ASN A 1 90 ? -13.875 -8.148 0.212 1 92.38 90 ASN A C 1
ATOM 651 O O . ASN A 1 90 ? -13.641 -8.727 -0.852 1 92.38 90 ASN A O 1
ATOM 655 N N . GLY A 1 91 ? -13.094 -7.152 0.732 1 91.81 91 GLY A N 1
ATOM 656 C CA . GLY A 1 91 ? -11.789 -6.859 0.158 1 91.81 91 GLY A CA 1
ATOM 657 C C . GLY A 1 91 ? -10.703 -7.816 0.617 1 91.81 91 GLY A C 1
ATOM 658 O O . GLY A 1 91 ? -11 -8.914 1.095 1 91.81 91 GLY A O 1
ATOM 659 N N . PRO A 1 92 ? -9.344 -7.418 0.313 1 89.12 92 PRO A N 1
ATOM 660 C CA . PRO A 1 92 ? -8.25 -8.344 0.613 1 89.12 92 PRO A CA 1
ATOM 661 C C . PRO A 1 92 ? -8.078 -8.594 2.109 1 89.12 92 PRO A C 1
ATOM 663 O O . PRO A 1 92 ? -7.445 -9.57 2.508 1 89.12 92 PRO A O 1
ATOM 666 N N . GLY A 1 93 ? -8.641 -7.926 2.934 1 79.88 93 GLY A N 1
ATOM 667 C CA . GLY A 1 93 ? -8.508 -8.117 4.371 1 79.88 93 GLY A CA 1
ATOM 668 C C . GLY A 1 93 ? -7.297 -7.414 4.957 1 79.88 93 GLY A C 1
ATOM 669 O O . GLY A 1 93 ? -6.496 -6.828 4.223 1 79.88 93 GLY A O 1
ATOM 670 N N . ALA A 1 94 ? -7.176 -7.441 6.262 1 76.44 94 ALA A N 1
ATOM 671 C CA . ALA A 1 94 ? -6.055 -6.973 7.07 1 76.44 94 ALA A CA 1
ATOM 672 C C . ALA A 1 94 ? -5.711 -5.523 6.746 1 76.44 94 ALA A C 1
ATOM 674 O O . ALA A 1 94 ? -4.535 -5.156 6.668 1 76.44 94 ALA A O 1
ATOM 675 N N . GLY A 1 95 ? -6.719 -4.789 6.344 1 82 95 GLY A N 1
ATOM 676 C CA . GLY A 1 95 ? -6.5 -3.363 6.148 1 82 95 GLY A CA 1
ATOM 677 C C . GLY A 1 95 ? -5.891 -3.029 4.801 1 82 95 GLY A C 1
ATOM 678 O O . GLY A 1 95 ? -5.531 -1.879 4.547 1 82 95 GLY A O 1
ATOM 679 N N . SER A 1 96 ? -5.789 -3.99 3.969 1 89.75 96 SER A N 1
ATOM 680 C CA . SER A 1 96 ? -5.191 -3.764 2.658 1 89.75 96 SER A CA 1
ATOM 681 C C . SER A 1 96 ? -6.242 -3.355 1.631 1 89.75 96 SER A C 1
ATOM 683 O O . SER A 1 96 ? -7.391 -3.791 1.707 1 89.75 96 SER A O 1
ATOM 685 N N . ILE A 1 97 ? -5.852 -2.457 0.755 1 93.44 97 ILE A N 1
ATOM 686 C CA . ILE A 1 97 ? -6.707 -2.1 -0.372 1 93.44 97 ILE A CA 1
ATOM 687 C C . ILE A 1 97 ? -6.086 -2.604 -1.672 1 93.44 97 ILE A C 1
ATOM 689 O O . ILE A 1 97 ? -6.781 -3.154 -2.527 1 93.44 97 ILE A O 1
ATOM 693 N N . TRP A 1 98 ? -4.781 -2.406 -1.816 1 97.31 98 TRP A N 1
ATOM 694 C CA . TRP A 1 98 ? -4.059 -2.811 -3.018 1 97.31 98 TRP A CA 1
ATOM 695 C C . TRP A 1 98 ? -3.125 -3.98 -2.723 1 97.31 98 TRP A C 1
ATOM 697 O O . TRP A 1 98 ? -1.906 -3.865 -2.873 1 97.31 98 TRP A O 1
ATOM 707 N N . ASN A 1 99 ? -3.729 -5.152 -2.5 1 96.5 99 ASN A N 1
ATOM 708 C CA . ASN A 1 99 ? -2.941 -6.281 -2.02 1 96.5 99 ASN A CA 1
ATOM 709 C C . ASN A 1 99 ? -2.207 -6.977 -3.16 1 96.5 99 ASN A C 1
ATOM 711 O O . ASN A 1 99 ? -1.28 -7.754 -2.926 1 96.5 99 ASN A O 1
ATOM 715 N N . ARG A 1 100 ? -2.574 -6.672 -4.363 1 97.62 100 ARG A N 1
ATOM 716 C CA . ARG A 1 100 ? -1.962 -7.402 -5.469 1 97.62 100 ARG A CA 1
ATOM 717 C C . ARG A 1 100 ? -0.853 -6.582 -6.117 1 97.62 100 ARG A C 1
ATOM 719 O O . ARG A 1 100 ? 0.258 -7.078 -6.316 1 97.62 100 ARG A O 1
ATOM 726 N N . TRP A 1 101 ? -1.224 -5.383 -6.477 1 98 101 TRP A N 1
ATOM 727 C CA . TRP A 1 101 ? -0.248 -4.48 -7.082 1 98 101 TRP A CA 1
ATOM 728 C C . TRP A 1 101 ? -0.363 -3.08 -6.492 1 98 101 TRP A C 1
ATOM 730 O O . TRP A 1 101 ? -1.469 -2.566 -6.309 1 98 101 TRP A O 1
ATOM 740 N N . ALA A 1 102 ? 0.687 -2.508 -6.211 1 98.56 102 ALA A N 1
ATOM 741 C CA . ALA A 1 102 ? 0.912 -1.093 -5.922 1 98.56 102 ALA A CA 1
ATOM 742 C C . ALA A 1 102 ? 2.318 -0.666 -6.332 1 98.56 102 ALA A C 1
ATOM 744 O O . ALA A 1 102 ? 3.258 -0.756 -5.539 1 98.56 102 ALA A O 1
ATOM 745 N N . THR A 1 103 ? 2.408 -0.171 -7.578 1 98.5 103 THR A N 1
ATOM 746 C CA . THR A 1 103 ? 3.746 0.074 -8.109 1 98.5 103 THR A CA 1
ATOM 747 C C . THR A 1 103 ? 3.801 1.403 -8.852 1 98.5 103 THR A C 1
ATOM 749 O O . THR A 1 103 ? 2.787 1.865 -9.383 1 98.5 103 THR A O 1
ATOM 752 N N . ILE A 1 104 ? 4.926 1.878 -8.844 1 98.44 104 ILE A N 1
ATOM 753 C CA . ILE A 1 104 ? 5.312 3.008 -9.68 1 98.44 104 ILE A CA 1
ATOM 754 C C . ILE A 1 104 ? 6.707 2.775 -10.25 1 98.44 104 ILE A C 1
ATOM 756 O O . ILE A 1 104 ? 7.555 2.158 -9.602 1 98.44 104 ILE A O 1
ATOM 760 N N . GLY A 1 105 ? 6.938 3.197 -11.477 1 98.12 105 GLY A N 1
ATOM 761 C CA . GLY A 1 105 ? 8.266 3.053 -12.055 1 98.12 105 GLY A CA 1
ATOM 762 C C . GLY A 1 105 ? 8.383 3.672 -13.43 1 98.12 105 GLY A C 1
ATOM 763 O O . GLY A 1 105 ? 7.586 4.531 -13.805 1 98.12 105 GLY A O 1
ATOM 764 N N . ILE A 1 106 ? 9.492 3.262 -14.047 1 98 106 ILE A N 1
ATOM 765 C CA . ILE A 1 106 ? 9.828 3.803 -15.359 1 98 106 ILE A CA 1
ATOM 766 C C . ILE A 1 106 ? 9.953 2.666 -16.375 1 98 106 ILE A C 1
ATOM 768 O O . ILE A 1 106 ? 10.523 1.613 -16.062 1 98 106 ILE A O 1
ATOM 772 N N . SER A 1 107 ? 9.406 2.953 -17.531 1 98 107 SER A N 1
ATOM 773 C CA . SER A 1 107 ? 9.469 1.979 -18.625 1 98 107 SER A CA 1
ATOM 774 C C . SER A 1 107 ? 10.078 2.592 -19.875 1 98 107 SER A C 1
ATOM 776 O O . SER A 1 107 ? 9.836 3.76 -20.188 1 98 107 SER A O 1
ATOM 778 N N . ASN A 1 108 ? 10.852 1.81 -20.531 1 98.19 108 ASN A N 1
ATOM 779 C CA . ASN A 1 108 ? 11.484 2.115 -21.812 1 98.19 108 ASN A CA 1
ATOM 780 C C . ASN A 1 108 ? 11.57 0.88 -22.703 1 98.19 108 ASN A C 1
ATOM 782 O O . ASN A 1 108 ? 12.055 -0.168 -22.281 1 98.19 108 ASN A O 1
ATOM 786 N N . ASP A 1 109 ? 11.188 1.028 -23.984 1 96.38 109 ASP A N 1
ATOM 787 C CA . ASP A 1 109 ? 11.141 -0.121 -24.875 1 96.38 109 ASP A CA 1
ATOM 788 C C . ASP A 1 109 ? 12.531 -0.71 -25.094 1 96.38 109 ASP A C 1
ATOM 790 O O . ASP A 1 109 ? 12.672 -1.906 -25.359 1 96.38 109 ASP A O 1
ATOM 794 N N . THR A 1 110 ? 13.508 0.079 -24.938 1 97 110 THR A N 1
ATOM 795 C CA . THR A 1 110 ? 14.883 -0.348 -25.188 1 97 110 THR A CA 1
ATOM 796 C C . THR A 1 110 ? 15.523 -0.877 -23.906 1 97 110 THR A C 1
ATOM 798 O O . THR A 1 110 ? 16.344 -1.799 -23.953 1 97 110 THR A O 1
ATOM 801 N N . TYR A 1 111 ? 15.141 -0.313 -22.781 1 97.94 111 TYR A N 1
ATOM 802 C CA . TYR A 1 111 ? 15.922 -0.591 -21.578 1 97.94 111 TYR A CA 1
ATOM 803 C C . TYR A 1 111 ? 15.125 -1.427 -20.594 1 97.94 111 TYR A C 1
ATOM 805 O O . TYR A 1 111 ? 15.68 -1.939 -19.609 1 97.94 111 TYR A O 1
ATOM 813 N N . GLY A 1 112 ? 13.852 -1.507 -20.797 1 98.56 112 GLY A N 1
ATOM 814 C CA . GLY A 1 112 ? 13.047 -2.328 -19.891 1 98.56 112 GLY A CA 1
ATOM 815 C C . GLY A 1 112 ? 12.242 -1.517 -18.906 1 98.56 112 GLY A C 1
ATOM 816 O O . GLY A 1 112 ? 12 -0.326 -19.109 1 98.56 112 GLY A O 1
ATOM 817 N N . THR A 1 113 ? 11.742 -2.195 -17.922 1 98.75 113 THR A N 1
ATOM 818 C CA . THR A 1 113 ? 10.867 -1.562 -16.938 1 98.75 113 THR A CA 1
ATOM 819 C C . THR A 1 113 ? 11.398 -1.793 -15.523 1 98.75 113 THR A C 1
ATOM 821 O O . THR A 1 113 ? 11.68 -2.93 -15.141 1 98.75 113 THR A O 1
ATOM 824 N N . LEU A 1 114 ? 11.602 -0.739 -14.781 1 98.75 114 LEU A N 1
ATOM 825 C CA . LEU A 1 114 ? 11.977 -0.742 -13.375 1 98.75 114 LEU A CA 1
ATOM 826 C C . LEU A 1 114 ? 10.805 -0.288 -12.5 1 98.75 114 LEU A C 1
ATOM 828 O O . LEU A 1 114 ? 10.234 0.782 -12.727 1 98.75 114 LEU A O 1
ATOM 832 N N . LEU A 1 115 ? 10.422 -1.101 -11.531 1 98.69 115 LEU A N 1
ATOM 833 C CA . LEU A 1 115 ? 9.289 -0.765 -10.672 1 98.69 115 LEU A CA 1
ATOM 834 C C . LEU A 1 115 ? 9.688 -0.809 -9.203 1 98.69 115 LEU A C 1
ATOM 836 O O . LEU A 1 115 ? 10.562 -1.588 -8.82 1 98.69 115 LEU A O 1
ATOM 840 N N . LEU A 1 116 ? 9.016 0.004 -8.406 1 98.75 116 LEU A N 1
ATOM 841 C CA . LEU A 1 116 ? 9.031 -0.031 -6.949 1 98.75 116 LEU A CA 1
ATOM 842 C C . LEU A 1 116 ? 7.637 -0.321 -6.398 1 98.75 116 LEU A C 1
ATOM 844 O O . LEU A 1 116 ? 6.645 0.212 -6.898 1 98.75 116 LEU A O 1
ATOM 848 N N . GLY A 1 117 ? 7.629 -1.19 -5.445 1 98.62 117 GLY A N 1
ATOM 849 C CA . GLY A 1 117 ? 6.344 -1.33 -4.781 1 98.62 117 GLY A CA 1
ATOM 850 C C . GLY A 1 117 ? 5.973 -2.773 -4.496 1 98.62 117 GLY A C 1
ATOM 851 O O . GLY A 1 117 ? 6.844 -3.611 -4.266 1 98.62 117 GLY A O 1
ATOM 852 N N . ARG A 1 118 ? 4.668 -2.979 -4.309 1 98.38 118 ARG A N 1
ATOM 853 C CA . ARG A 1 118 ? 4.113 -4.309 -4.09 1 98.38 118 ARG A CA 1
ATOM 854 C C . ARG A 1 118 ? 3.756 -4.977 -5.414 1 98.38 118 ARG A C 1
ATOM 856 O O . ARG A 1 118 ? 3.201 -4.336 -6.309 1 98.38 118 ARG A O 1
ATOM 863 N N . GLU A 1 119 ? 4.055 -6.238 -5.465 1 98.06 119 GLU A N 1
ATOM 864 C CA . GLU A 1 119 ? 3.814 -7.023 -6.672 1 98.06 119 GLU A CA 1
ATOM 865 C C . GLU A 1 119 ? 3.455 -8.469 -6.328 1 98.06 119 GLU A C 1
ATOM 867 O O . GLU A 1 119 ? 3.631 -8.906 -5.191 1 98.06 119 GLU A O 1
ATOM 872 N N . LEU A 1 120 ? 2.906 -9.094 -7.379 1 97.62 120 LEU A N 1
ATOM 873 C CA . LEU A 1 120 ? 2.947 -10.547 -7.266 1 97.62 120 LEU A CA 1
ATOM 874 C C . LEU A 1 120 ? 4.387 -11.047 -7.172 1 97.62 120 LEU A C 1
ATOM 876 O O . LEU A 1 120 ? 5.266 -10.539 -7.871 1 97.62 120 LEU A O 1
ATOM 880 N N . ALA A 1 121 ? 4.586 -12.008 -6.289 1 97.69 121 ALA A N 1
ATOM 881 C CA . ALA A 1 121 ? 5.93 -12.57 -6.172 1 97.69 121 ALA A CA 1
ATOM 882 C C . ALA A 1 121 ? 6.367 -13.227 -7.477 1 97.69 121 ALA A C 1
ATOM 884 O O . ALA A 1 121 ? 5.539 -13.75 -8.227 1 97.69 121 ALA A O 1
ATOM 885 N N . ILE A 1 122 ? 7.629 -13.203 -7.66 1 97.81 122 ILE A N 1
ATOM 886 C CA . ILE A 1 122 ? 8.188 -13.734 -8.898 1 97.81 122 ILE A CA 1
ATOM 887 C C . ILE A 1 122 ? 7.805 -15.211 -9.047 1 97.81 122 ILE A C 1
ATOM 889 O O . ILE A 1 122 ? 7.68 -15.719 -10.156 1 97.81 122 ILE A O 1
ATOM 893 N N . ALA A 1 123 ? 7.547 -15.875 -7.961 1 96.81 123 ALA A N 1
ATOM 894 C CA . ALA A 1 123 ? 7.105 -17.266 -7.973 1 96.81 123 ALA A CA 1
ATOM 895 C C . ALA A 1 123 ? 5.844 -17.438 -8.812 1 96.81 123 ALA A C 1
ATOM 897 O O . ALA A 1 123 ? 5.57 -18.516 -9.328 1 96.81 123 ALA A O 1
ATOM 898 N N . ASN A 1 124 ? 5.102 -16.391 -8.977 1 96.38 124 ASN A N 1
ATOM 899 C CA . ASN A 1 124 ? 3.885 -16.453 -9.781 1 96.38 124 ASN A CA 1
ATOM 900 C C . ASN A 1 124 ? 4.195 -16.766 -11.25 1 96.38 124 ASN A C 1
ATOM 902 O O . ASN A 1 124 ? 3.305 -17.141 -12.008 1 96.38 124 ASN A O 1
ATOM 906 N N . GLY A 1 125 ? 5.359 -16.656 -11.68 1 97.12 125 GLY A N 1
ATOM 907 C CA . GLY A 1 125 ? 5.746 -16.922 -13.055 1 97.12 125 GLY A CA 1
ATOM 908 C C . GLY A 1 125 ? 5.5 -18.359 -13.477 1 97.12 125 GLY A C 1
ATOM 909 O O . GLY A 1 125 ? 5.465 -18.656 -14.672 1 97.12 125 GLY A O 1
ATOM 910 N N . VAL A 1 126 ? 5.309 -19.234 -12.531 1 97.5 126 VAL A N 1
ATOM 911 C CA . VAL A 1 126 ? 5.117 -20.641 -12.852 1 97.5 126 VAL A CA 1
ATOM 912 C C . VAL A 1 126 ? 3.768 -20.844 -13.531 1 97.5 126 VAL A C 1
ATOM 914 O O . VAL A 1 126 ? 3.58 -21.797 -14.289 1 97.5 126 VAL A O 1
ATOM 917 N N . TRP A 1 127 ? 2.883 -19.938 -13.328 1 96.31 127 TRP A N 1
ATOM 918 C CA . TRP A 1 127 ? 1.504 -20.141 -13.75 1 96.31 127 TRP A CA 1
ATOM 919 C C . TRP A 1 127 ? 1.38 -20.016 -15.266 1 96.31 127 TRP A C 1
ATOM 921 O O . TRP A 1 127 ? 0.435 -20.531 -15.867 1 96.31 127 TRP A O 1
ATOM 931 N N . ASP A 1 128 ? 2.273 -19.328 -15.859 1 97.38 128 ASP A N 1
ATOM 932 C CA . ASP A 1 128 ? 2.293 -19.281 -17.312 1 97.38 128 ASP A CA 1
ATOM 933 C C . ASP A 1 128 ? 2.453 -20.672 -17.922 1 97.38 128 ASP A C 1
ATOM 935 O O . ASP A 1 128 ? 2.18 -20.891 -19.094 1 97.38 128 ASP A O 1
ATOM 939 N N . PHE A 1 129 ? 2.891 -21.594 -17.109 1 98.44 129 PHE A N 1
ATOM 940 C CA . PHE A 1 129 ? 3.188 -22.938 -17.578 1 98.44 129 PHE A CA 1
ATOM 941 C C . PHE A 1 129 ? 2.262 -23.953 -16.922 1 98.44 129 PHE A C 1
ATOM 943 O O . PHE A 1 129 ? 2.566 -25.156 -16.891 1 98.44 129 PHE A O 1
ATOM 950 N N . ASP A 1 130 ? 1.283 -23.531 -16.281 1 98.31 130 ASP A N 1
ATOM 951 C CA . ASP A 1 130 ? 0.222 -24.359 -15.711 1 98.31 130 ASP A CA 1
ATOM 952 C C . ASP A 1 130 ? -1.022 -24.328 -16.594 1 98.31 130 ASP A C 1
ATOM 954 O O . ASP A 1 130 ? -1.628 -23.281 -16.797 1 98.31 130 ASP A O 1
ATOM 958 N N . PRO A 1 131 ? -1.44 -25.453 -17.047 1 98.31 131 PRO A N 1
ATOM 959 C CA . PRO A 1 131 ? -2.59 -25.469 -17.953 1 98.31 131 PRO A CA 1
ATOM 960 C C . PRO A 1 131 ? -3.818 -24.781 -17.359 1 98.31 131 PRO A C 1
ATOM 962 O O . PRO A 1 131 ? -4.633 -24.234 -18.094 1 98.31 131 PRO A O 1
ATOM 965 N N . PHE A 1 132 ? -3.973 -24.797 -16.109 1 97.81 132 PHE A N 1
ATOM 966 C CA . PHE A 1 132 ? -5.133 -24.172 -15.492 1 97.81 132 PHE A CA 1
ATOM 967 C C . PHE A 1 132 ? -4.754 -22.844 -14.867 1 97.81 132 PHE A C 1
ATOM 969 O O . PHE A 1 132 ? -5.535 -22.266 -14.109 1 97.81 132 PHE A O 1
ATOM 976 N N . GLY A 1 133 ? -3.549 -22.344 -15.203 1 95.38 133 GLY A N 1
ATOM 977 C CA . GLY A 1 133 ? -3.125 -21.047 -14.695 1 95.38 133 GLY A CA 1
ATOM 978 C C . GLY A 1 133 ? -3.285 -20.922 -13.195 1 95.38 133 GLY A C 1
ATOM 979 O O . GLY A 1 133 ? -2.867 -21.797 -12.438 1 95.38 133 GLY A O 1
ATOM 980 N N . GLN A 1 134 ? -3.812 -19.766 -12.742 1 92.94 134 GLN A N 1
ATOM 981 C CA . GLN A 1 134 ? -3.99 -19.5 -11.32 1 92.94 134 GLN A CA 1
ATOM 982 C C . GLN A 1 134 ? -5.41 -19.828 -10.867 1 92.94 134 GLN A C 1
ATOM 984 O O . GLN A 1 134 ? -6.016 -19.062 -10.102 1 92.94 134 GLN A O 1
ATOM 989 N N . SER A 1 135 ? -5.945 -20.875 -11.297 1 93.12 135 SER A N 1
ATOM 990 C CA . SER A 1 135 ? -7.234 -21.359 -10.812 1 93.12 135 SER A CA 1
ATOM 991 C C . SER A 1 135 ? -7.086 -22.094 -9.477 1 93.12 135 SER A C 1
ATOM 993 O O . SER A 1 135 ? -5.969 -22.391 -9.055 1 93.12 135 SER A O 1
ATOM 995 N N . SER A 1 136 ? -8.18 -22.375 -8.812 1 93.25 136 SER A N 1
ATOM 996 C CA . SER A 1 136 ? -8.188 -22.922 -7.457 1 93.25 136 SER A CA 1
ATOM 997 C C . SER A 1 136 ? -7.578 -24.312 -7.414 1 93.25 136 SER A C 1
ATOM 999 O O . SER A 1 136 ? -7.008 -24.719 -6.398 1 93.25 136 SER A O 1
ATOM 1001 N N . TRP A 1 137 ? -7.719 -25.141 -8.367 1 96.81 137 TRP A N 1
ATOM 1002 C CA . TRP A 1 137 ? -7.281 -26.531 -8.336 1 96.81 137 TRP A CA 1
ATOM 1003 C C . TRP A 1 137 ? -6.18 -26.781 -9.367 1 96.81 137 TRP A C 1
ATOM 1005 O O . TRP A 1 137 ? -6.395 -27.469 -10.359 1 96.81 137 TRP A O 1
ATOM 1015 N N . SER A 1 138 ? -5.043 -26.234 -9.039 1 96.31 138 SER A N 1
ATOM 1016 C CA . SER A 1 138 ? -3.877 -26.297 -9.914 1 96.31 138 SER A CA 1
ATOM 1017 C C . SER A 1 138 ? -2.592 -26.484 -9.109 1 96.31 138 SER A C 1
ATOM 1019 O O . SER A 1 138 ? -2.604 -27.094 -8.039 1 96.31 138 SER A O 1
ATOM 1021 N N . THR A 1 139 ? -1.486 -26.016 -9.656 1 95.88 139 THR A N 1
ATOM 1022 C CA . THR A 1 139 ? -0.17 -26.312 -9.102 1 95.88 139 THR A CA 1
ATOM 1023 C C . THR A 1 139 ? -0.074 -25.828 -7.652 1 95.88 139 THR A C 1
ATOM 1025 O O . THR A 1 139 ? 0.616 -26.453 -6.84 1 95.88 139 THR A O 1
ATOM 1028 N N . ALA A 1 140 ? -0.76 -24.797 -7.293 1 96.25 140 ALA A N 1
ATOM 1029 C CA . ALA A 1 140 ? -0.632 -24.203 -5.961 1 96.25 140 ALA A CA 1
ATOM 1030 C C . ALA A 1 140 ? -1.105 -25.188 -4.887 1 96.25 140 ALA A C 1
ATOM 1032 O O . ALA A 1 140 ? -0.623 -25.156 -3.75 1 96.25 140 ALA A O 1
ATOM 1033 N N . SER A 1 141 ? -2.035 -26.031 -5.188 1 97.44 141 SER A N 1
ATOM 1034 C CA . SER A 1 141 ? -2.619 -26.969 -4.238 1 97.44 141 SER A CA 1
ATOM 1035 C C . SER A 1 141 ? -1.549 -27.859 -3.605 1 97.44 141 SER A C 1
ATOM 1037 O O . SER A 1 141 ? -1.571 -28.094 -2.396 1 97.44 141 SER A O 1
ATOM 1039 N N . LEU A 1 142 ? -0.6 -28.172 -4.438 1 97.38 142 LEU A N 1
ATOM 1040 C CA . LEU A 1 142 ? 0.333 -29.188 -3.992 1 97.38 142 LEU A CA 1
ATOM 1041 C C . LEU A 1 142 ? 1.595 -28.562 -3.408 1 97.38 142 LEU A C 1
ATOM 1043 O O . LEU A 1 142 ? 2.543 -29.281 -3.062 1 97.38 142 LEU A O 1
ATOM 1047 N N . VAL A 1 143 ? 1.605 -27.297 -3.307 1 95.31 143 VAL A N 1
ATOM 1048 C CA . VAL A 1 143 ? 2.646 -26.594 -2.564 1 95.31 143 VAL A CA 1
ATOM 1049 C C . VAL A 1 143 ? 2.008 -25.656 -1.529 1 95.31 143 VAL A C 1
ATOM 1051 O O . VAL A 1 143 ? 2.639 -24.703 -1.068 1 95.31 143 VAL A O 1
ATOM 1054 N N . ARG A 1 144 ? 0.79 -25.906 -1.309 1 95.69 144 ARG A N 1
ATOM 1055 C CA . ARG A 1 144 ? -0.006 -25.234 -0.282 1 95.69 144 ARG A CA 1
ATOM 1056 C C . ARG A 1 144 ? 0.083 -23.719 -0.418 1 95.69 144 ARG A C 1
ATOM 1058 O O . ARG A 1 144 ? 0.305 -23.016 0.569 1 95.69 144 ARG A O 1
ATOM 1065 N N . GLY A 1 145 ? 0.08 -23.234 -1.642 1 94.94 145 GLY A N 1
ATOM 1066 C CA . GLY A 1 145 ? -0.03 -21.828 -1.942 1 94.94 145 GLY A CA 1
ATOM 1067 C C . GLY A 1 145 ? 1.312 -21.125 -2.004 1 94.94 145 GLY A C 1
ATOM 1068 O O . GLY A 1 145 ? 1.374 -19.906 -2.178 1 94.94 145 GLY A O 1
ATOM 1069 N N . ARG A 1 146 ? 2.436 -21.766 -1.904 1 95.31 146 ARG A N 1
ATOM 1070 C CA . ARG A 1 146 ? 3.766 -21.172 -1.876 1 95.31 146 ARG A CA 1
ATOM 1071 C C . ARG A 1 146 ? 4.035 -20.375 -3.148 1 95.31 146 ARG A C 1
ATOM 1073 O O . ARG A 1 146 ? 4.801 -19.406 -3.133 1 95.31 146 ARG A O 1
ATOM 1080 N N . ASN A 1 147 ? 3.395 -20.656 -4.184 1 89.38 147 ASN A N 1
ATOM 1081 C CA . ASN A 1 147 ? 3.684 -19.984 -5.449 1 89.38 147 ASN A CA 1
ATOM 1082 C C . ASN A 1 147 ? 2.584 -19 -5.824 1 89.38 147 ASN A C 1
ATOM 1084 O O . ASN A 1 147 ? 2.406 -18.672 -7 1 89.38 147 ASN A O 1
ATOM 1088 N N . TRP A 1 148 ? 1.721 -18.531 -4.859 1 89.38 148 TRP A N 1
ATOM 1089 C CA . TRP A 1 148 ? 0.672 -17.547 -5.066 1 89.38 148 TRP A CA 1
ATOM 1090 C C . TRP A 1 148 ? 0.952 -16.281 -4.258 1 89.38 148 TRP A C 1
ATOM 1092 O O . TRP A 1 148 ? 0.127 -15.359 -4.219 1 89.38 148 TRP A O 1
ATOM 1102 N N . ASN A 1 149 ? 2.023 -16.156 -3.801 1 92.38 149 ASN A N 1
ATOM 1103 C CA . ASN A 1 149 ? 2.301 -15.102 -2.832 1 92.38 149 ASN A CA 1
ATOM 1104 C C . ASN A 1 149 ? 2.51 -13.75 -3.514 1 92.38 149 ASN A C 1
ATOM 1106 O O . ASN A 1 149 ? 2.699 -13.688 -4.73 1 92.38 149 ASN A O 1
ATOM 1110 N N . LYS A 1 150 ? 2.326 -12.75 -2.73 1 95.88 150 LYS A N 1
ATOM 1111 C CA . LYS A 1 150 ? 2.688 -11.375 -3.062 1 95.88 150 LYS A CA 1
ATOM 1112 C C . LYS A 1 150 ? 3.848 -10.883 -2.201 1 95.88 150 LYS A C 1
ATOM 1114 O O . LYS A 1 150 ? 4.062 -11.391 -1.098 1 95.88 150 LYS A O 1
ATOM 1119 N N . THR A 1 151 ? 4.57 -9.945 -2.756 1 97.44 151 THR A N 1
ATOM 1120 C CA . THR A 1 151 ? 5.676 -9.383 -1.987 1 97.44 151 THR A CA 1
ATOM 1121 C C . THR A 1 151 ? 5.613 -7.855 -1.993 1 97.44 151 THR A C 1
ATOM 1123 O O . THR A 1 151 ? 5.297 -7.246 -3.016 1 97.44 151 THR A O 1
ATOM 1126 N N . SER A 1 152 ? 5.867 -7.277 -0.874 1 98 152 SER A N 1
ATOM 1127 C CA . SER A 1 152 ? 5.953 -5.836 -0.663 1 98 152 SER A CA 1
ATOM 1128 C C . SER A 1 152 ? 7.398 -5.352 -0.722 1 98 152 SER A C 1
ATOM 1130 O O . SER A 1 152 ? 8.328 -6.164 -0.714 1 98 152 SER A O 1
ATOM 1132 N N . ASN A 1 153 ? 7.625 -4.012 -0.804 1 98.5 153 ASN A N 1
ATOM 1133 C CA . ASN A 1 153 ? 8.945 -3.396 -0.697 1 98.5 153 ASN A CA 1
ATOM 1134 C C . ASN A 1 153 ? 9.883 -3.885 -1.798 1 98.5 153 ASN A C 1
ATOM 1136 O O . ASN A 1 153 ? 11.047 -4.191 -1.537 1 98.5 153 ASN A O 1
ATOM 1140 N N . ASN A 1 154 ? 9.305 -3.977 -2.955 1 98.44 154 ASN A N 1
ATOM 1141 C CA . ASN A 1 154 ? 10.07 -4.543 -4.059 1 98.44 154 ASN A CA 1
ATOM 1142 C C . ASN A 1 154 ? 10.805 -3.461 -4.844 1 98.44 154 ASN A C 1
ATOM 1144 O O . ASN A 1 154 ? 10.305 -2.344 -4.988 1 98.44 154 ASN A O 1
ATOM 1148 N N . ILE A 1 155 ? 11.938 -3.848 -5.34 1 98.56 155 ILE A N 1
ATOM 1149 C CA . ILE A 1 155 ? 12.539 -3.354 -6.574 1 98.56 155 ILE A CA 1
ATOM 1150 C C . ILE A 1 155 ? 12.539 -4.461 -7.625 1 98.56 155 ILE A C 1
ATOM 1152 O O . ILE A 1 155 ? 13.078 -5.547 -7.391 1 98.56 155 ILE A O 1
ATOM 1156 N N . SER A 1 156 ? 11.922 -4.156 -8.797 1 98.75 156 SER A N 1
ATOM 1157 C CA . SER A 1 156 ? 11.883 -5.188 -9.828 1 98.75 156 SER A CA 1
ATOM 1158 C C . SER A 1 156 ? 12.273 -4.625 -11.195 1 98.75 156 SER A C 1
ATOM 1160 O O . SER A 1 156 ? 12.164 -3.418 -11.43 1 98.75 156 SER A O 1
ATOM 1162 N N . TYR A 1 157 ? 12.789 -5.508 -12.008 1 98.88 157 TYR A N 1
ATOM 1163 C CA . TYR A 1 157 ? 13.211 -5.129 -13.352 1 98.88 157 TYR A CA 1
ATOM 1164 C C . TYR A 1 157 ? 12.828 -6.199 -14.367 1 98.88 157 TYR A C 1
ATOM 1166 O O . TYR A 1 157 ? 13.102 -7.383 -14.164 1 98.88 157 TYR A O 1
ATOM 1174 N N . GLN A 1 158 ? 12.203 -5.77 -15.391 1 98.81 158 GLN A N 1
ATOM 1175 C CA . GLN A 1 158 ? 11.891 -6.594 -16.562 1 98.81 158 GLN A CA 1
ATOM 1176 C C . GLN A 1 158 ? 12.633 -6.098 -17.797 1 98.81 158 GLN A C 1
ATOM 1178 O O . GLN A 1 158 ? 12.438 -4.961 -18.234 1 98.81 158 GLN A O 1
ATOM 1183 N N . SER A 1 159 ? 13.391 -6.969 -18.422 1 98.75 159 SER A N 1
ATOM 1184 C CA . SER A 1 159 ? 14.125 -6.582 -19.609 1 98.75 159 SER A CA 1
ATOM 1185 C C . SER A 1 159 ? 13.234 -6.617 -20.844 1 98.75 159 SER A C 1
ATOM 1187 O O . SER A 1 159 ? 12.188 -7.27 -20.844 1 98.75 159 SER A O 1
ATOM 1189 N N . PRO A 1 160 ? 13.672 -5.887 -21.891 1 97.94 160 PRO A N 1
ATOM 1190 C CA . PRO A 1 160 ? 13.07 -6.191 -23.203 1 97.94 160 PRO A CA 1
ATOM 1191 C C . PRO A 1 160 ? 13.422 -7.594 -23.688 1 97.94 160 PRO A C 1
ATOM 1193 O O . PRO A 1 160 ? 14.164 -8.32 -23.016 1 97.94 160 PRO A O 1
ATOM 1196 N N . LYS A 1 161 ? 12.805 -7.902 -24.812 1 97.06 161 LYS A N 1
ATOM 1197 C CA . LYS A 1 161 ? 13.141 -9.18 -25.438 1 97.06 161 LYS A CA 1
ATOM 1198 C C . LYS A 1 161 ? 14.328 -9.031 -26.391 1 97.06 161 LYS A C 1
ATOM 1200 O O . LYS A 1 161 ? 14.305 -8.203 -27.297 1 97.06 161 LYS A O 1
ATOM 1205 N N . PHE A 1 162 ? 15.406 -9.812 -26.141 1 97.25 162 PHE A N 1
ATOM 1206 C CA . PHE A 1 162 ? 16.594 -9.859 -26.984 1 97.25 162 PHE A CA 1
ATOM 1207 C C . PHE A 1 162 ? 16.781 -11.25 -27.578 1 97.25 162 PHE A C 1
ATOM 1209 O O . PHE A 1 162 ? 17.141 -12.195 -26.875 1 97.25 162 PHE A O 1
ATOM 1216 N N . TYR A 1 163 ? 16.625 -11.398 -28.891 1 96.88 163 TYR A N 1
ATOM 1217 C CA . TYR A 1 163 ? 16.781 -12.664 -29.594 1 96.88 163 TYR A CA 1
ATOM 1218 C C . TYR A 1 163 ? 15.922 -13.758 -28.953 1 96.88 163 TYR A C 1
ATOM 1220 O O . TYR A 1 163 ? 16.391 -14.867 -28.719 1 96.88 163 TYR A O 1
ATOM 1228 N N . GLY A 1 164 ? 14.789 -13.367 -28.516 1 97.69 164 GLY A N 1
ATOM 1229 C CA . GLY A 1 164 ? 13.828 -14.312 -27.969 1 97.69 164 GLY A CA 1
ATOM 1230 C C . GLY A 1 164 ? 13.945 -14.477 -26.469 1 97.69 164 GLY A C 1
ATOM 1231 O O . GLY A 1 164 ? 13.086 -15.094 -25.828 1 97.69 164 GLY A O 1
ATOM 1232 N N . PHE A 1 165 ? 15.008 -13.914 -25.844 1 98.5 165 PHE A N 1
ATOM 1233 C CA . PHE A 1 165 ? 15.242 -14.055 -24.406 1 98.5 165 PHE A CA 1
ATOM 1234 C C . PHE A 1 165 ? 14.773 -12.82 -23.656 1 98.5 165 PHE A C 1
ATOM 1236 O O . PHE A 1 165 ? 14.93 -11.695 -24.125 1 98.5 165 PHE A O 1
ATOM 1243 N N . ASP A 1 166 ? 14.172 -13.008 -22.5 1 98.38 166 ASP A N 1
ATOM 1244 C CA . ASP A 1 166 ? 13.969 -11.914 -21.562 1 98.38 166 ASP A CA 1
ATOM 1245 C C . ASP A 1 166 ? 14.258 -12.359 -20.125 1 98.38 166 ASP A C 1
ATOM 1247 O O . ASP A 1 166 ? 14.234 -13.555 -19.828 1 98.38 166 ASP A O 1
ATOM 1251 N N . VAL A 1 167 ? 14.594 -11.359 -19.266 1 98.69 167 VAL A N 1
ATOM 1252 C CA . VAL A 1 167 ? 14.961 -11.602 -17.875 1 98.69 167 VAL A CA 1
ATOM 1253 C C . VAL A 1 167 ? 14.086 -10.75 -16.953 1 98.69 167 VAL A C 1
ATOM 1255 O O . VAL A 1 167 ? 13.812 -9.586 -17.266 1 98.69 167 VAL A O 1
ATOM 1258 N N . TYR A 1 168 ? 13.609 -11.297 -15.906 1 98.69 168 TYR A N 1
ATOM 1259 C CA . TYR A 1 168 ? 12.875 -10.586 -14.867 1 98.69 168 TYR A CA 1
ATOM 1260 C C . TYR A 1 168 ? 13.5 -10.82 -13.5 1 98.69 168 TYR A C 1
ATOM 1262 O O . TYR A 1 168 ? 13.805 -11.961 -13.133 1 98.69 168 TYR A O 1
ATOM 1270 N N . GLY A 1 169 ? 13.805 -9.766 -12.766 1 98.88 169 GLY A N 1
ATOM 1271 C CA . GLY A 1 169 ? 14.32 -9.828 -11.414 1 98.88 169 GLY A CA 1
ATOM 1272 C C . GLY A 1 169 ? 13.469 -9.078 -10.406 1 98.88 169 GLY A C 1
ATOM 1273 O O . GLY A 1 169 ? 12.891 -8.039 -10.734 1 98.88 169 GLY A O 1
ATOM 1274 N N . GLN A 1 170 ? 13.398 -9.633 -9.219 1 98.69 170 GLN A N 1
ATOM 1275 C CA . GLN A 1 170 ? 12.633 -9.039 -8.133 1 98.69 170 GLN A CA 1
ATOM 1276 C C . GLN A 1 170 ? 13.359 -9.188 -6.797 1 98.69 170 GLN A C 1
ATOM 1278 O O . GLN A 1 170 ? 13.836 -10.273 -6.465 1 98.69 170 GLN A O 1
ATOM 1283 N N . TYR A 1 171 ? 13.555 -8.109 -6.109 1 98.75 171 TYR A N 1
ATOM 1284 C CA . TYR A 1 171 ? 14.172 -8.07 -4.789 1 98.75 171 TYR A CA 1
ATOM 1285 C C . TYR A 1 171 ? 13.305 -7.293 -3.807 1 98.75 171 TYR A C 1
ATOM 1287 O O . TYR A 1 171 ? 12.961 -6.133 -4.055 1 98.75 171 TYR A O 1
ATOM 1295 N N . ALA A 1 172 ? 12.969 -7.941 -2.688 1 98.5 172 ALA A N 1
ATOM 1296 C CA . ALA A 1 172 ? 12.109 -7.32 -1.684 1 98.5 172 ALA A CA 1
ATOM 1297 C C . ALA A 1 172 ? 12.844 -7.164 -0.354 1 98.5 172 ALA A C 1
ATOM 1299 O O . ALA A 1 172 ? 13.352 -8.141 0.201 1 98.5 172 ALA A O 1
ATOM 1300 N N . LEU A 1 173 ? 12.812 -6.008 0.167 1 98.44 173 LEU A N 1
ATOM 1301 C CA . LEU A 1 173 ? 13.414 -5.75 1.47 1 98.44 173 LEU A CA 1
ATOM 1302 C C . LEU A 1 173 ? 12.484 -6.195 2.596 1 98.44 173 LEU A C 1
ATOM 1304 O O . LEU A 1 173 ? 11.266 -6.059 2.49 1 98.44 173 LEU A O 1
ATOM 1308 N N . SER A 1 174 ? 13.148 -6.672 3.678 1 97.62 174 SER A N 1
ATOM 1309 C CA . SER A 1 174 ? 12.352 -7.008 4.855 1 97.62 174 SER A CA 1
ATOM 1310 C C . SER A 1 174 ? 11.898 -5.754 5.594 1 97.62 174 SER A C 1
ATOM 1312 O O . SER A 1 174 ? 10.922 -5.789 6.344 1 97.62 174 SER A O 1
ATOM 1314 N N . ASN A 1 175 ? 12.695 -4.691 5.445 1 96.06 175 ASN A N 1
ATOM 1315 C CA . ASN A 1 175 ? 12.531 -3.42 6.137 1 96.06 175 ASN A CA 1
ATOM 1316 C C . ASN A 1 175 ? 12.789 -3.555 7.633 1 96.06 175 ASN A C 1
ATOM 1318 O O . ASN A 1 175 ? 12.453 -2.656 8.406 1 96.06 175 ASN A O 1
ATOM 1322 N N . ALA A 1 176 ? 13.25 -4.668 8.07 1 94.31 176 ALA A N 1
ATOM 1323 C CA . ALA A 1 176 ? 13.648 -4.867 9.461 1 94.31 176 ALA A CA 1
ATOM 1324 C C . ALA A 1 176 ? 15.078 -4.383 9.695 1 94.31 176 ALA A C 1
ATOM 1326 O O . ALA A 1 176 ? 15.805 -4.094 8.75 1 94.31 176 ALA A O 1
ATOM 1327 N N . THR A 1 177 ? 15.391 -4.285 10.977 1 92.44 177 THR A N 1
ATOM 1328 C CA . THR A 1 177 ? 16.75 -3.877 11.312 1 92.44 177 THR A CA 1
ATOM 1329 C C . THR A 1 177 ? 17.75 -4.996 11 1 92.44 177 THR A C 1
ATOM 1331 O O . THR A 1 177 ? 18.953 -4.758 10.906 1 92.44 177 THR A O 1
ATOM 1334 N N . ASN A 1 178 ? 17.203 -6.152 10.953 1 92.06 178 ASN A N 1
ATOM 1335 C CA . ASN A 1 178 ? 17.984 -7.242 10.359 1 92.06 178 ASN A CA 1
ATOM 1336 C C . ASN A 1 178 ? 17.625 -7.457 8.898 1 92.06 178 ASN A C 1
ATOM 1338 O O . ASN A 1 178 ? 16.438 -7.582 8.555 1 92.06 178 ASN A O 1
ATOM 1342 N N . TRP A 1 179 ? 18.594 -7.59 8.125 1 94.31 179 TRP A N 1
ATOM 1343 C CA . TRP A 1 179 ? 18.453 -7.582 6.672 1 94.31 179 TRP A CA 1
ATOM 1344 C C . TRP A 1 179 ? 17.453 -8.648 6.223 1 94.31 179 TRP A C 1
ATOM 1346 O O . TRP A 1 179 ? 16.656 -8.414 5.312 1 94.31 179 TRP A O 1
ATOM 1356 N N . ASN A 1 180 ? 17.5 -9.781 6.91 1 96.75 180 ASN A N 1
ATOM 1357 C CA . ASN A 1 180 ? 16.703 -10.922 6.473 1 96.75 180 ASN A CA 1
ATOM 1358 C C . ASN A 1 180 ? 15.344 -10.961 7.184 1 96.75 180 ASN A C 1
ATOM 1360 O O . ASN A 1 180 ? 14.438 -11.68 6.754 1 96.75 180 ASN A O 1
ATOM 1364 N N . GLY A 1 181 ? 15.148 -10.289 8.211 1 94.81 181 GLY A N 1
ATOM 1365 C CA . GLY A 1 181 ? 13.961 -10.305 9.055 1 94.81 181 GLY A CA 1
ATOM 1366 C C . GLY A 1 181 ? 14.266 -10.664 10.5 1 94.81 181 GLY A C 1
ATOM 1367 O O . GLY A 1 181 ? 15.203 -11.406 10.773 1 94.81 181 GLY A O 1
ATOM 1368 N N . ASN A 1 182 ? 13.484 -10.141 11.414 1 92.94 182 ASN A N 1
ATOM 1369 C CA . ASN A 1 182 ? 13.734 -10.406 12.828 1 92.94 182 ASN A CA 1
ATOM 1370 C C . ASN A 1 182 ? 12.445 -10.328 13.648 1 92.94 182 ASN A C 1
ATOM 1372 O O . ASN A 1 182 ? 12.492 -10.078 14.852 1 92.94 182 ASN A O 1
ATOM 1376 N N . GLY A 1 183 ? 11.305 -10.383 12.984 1 93.38 183 GLY A N 1
ATOM 1377 C CA . GLY A 1 183 ? 10.023 -10.414 13.672 1 93.38 183 GLY A CA 1
ATOM 1378 C C . GLY A 1 183 ? 9.383 -9.047 13.805 1 93.38 183 GLY A C 1
ATOM 1379 O O . GLY A 1 183 ? 8.234 -8.93 14.242 1 93.38 183 GLY A O 1
ATOM 1380 N N . SER A 1 184 ? 10.07 -8.008 13.352 1 91.44 184 SER A N 1
ATOM 1381 C CA . SER A 1 184 ? 9.57 -6.648 13.547 1 91.44 184 SER A CA 1
ATOM 1382 C C . SER A 1 184 ? 8.719 -6.199 12.367 1 91.44 184 SER A C 1
ATOM 1384 O O . SER A 1 184 ? 8.039 -5.176 12.438 1 91.44 184 SER A O 1
ATOM 1386 N N . THR A 1 185 ? 8.82 -6.875 11.297 1 93.69 185 THR A N 1
ATOM 1387 C CA . THR A 1 185 ? 8.047 -6.543 10.102 1 93.69 185 THR A CA 1
ATOM 1388 C C . THR A 1 185 ? 7.297 -7.766 9.586 1 93.69 185 THR A C 1
ATOM 1390 O O . THR A 1 185 ? 7.578 -8.891 10 1 93.69 185 THR A O 1
ATOM 1393 N N . SER A 1 186 ? 6.336 -7.559 8.719 1 92.94 186 SER A N 1
ATOM 1394 C CA . SER A 1 186 ? 5.422 -8.609 8.289 1 92.94 186 SER A CA 1
ATOM 1395 C C . SER A 1 186 ? 6.004 -9.414 7.129 1 92.94 186 SER A C 1
ATOM 1397 O O . SER A 1 186 ? 5.414 -10.406 6.695 1 92.94 186 SER A O 1
ATOM 1399 N N . GLN A 1 187 ? 7.098 -9.016 6.645 1 96.69 187 GLN A N 1
ATOM 1400 C CA . GLN A 1 187 ? 7.711 -9.688 5.504 1 96.69 187 GLN A CA 1
ATOM 1401 C C . GLN A 1 187 ? 9.219 -9.82 5.691 1 96.69 187 GLN A C 1
ATOM 1403 O O . GLN A 1 187 ? 9.875 -8.898 6.176 1 96.69 187 GLN A O 1
ATOM 1408 N N . GLY A 1 188 ? 9.766 -11.031 5.297 1 97.88 188 GLY A N 1
ATOM 1409 C CA . GLY A 1 188 ? 11.211 -11.188 5.199 1 97.88 188 GLY A CA 1
ATOM 1410 C C . GLY A 1 188 ? 11.758 -10.82 3.834 1 97.88 188 GLY A C 1
ATOM 1411 O O . GLY A 1 188 ? 10.992 -10.516 2.914 1 97.88 188 GLY A O 1
ATOM 1412 N N . ARG A 1 189 ? 13.023 -10.828 3.801 1 98.31 189 ARG A N 1
ATOM 1413 C CA . ARG A 1 189 ? 13.664 -10.562 2.512 1 98.31 189 ARG A CA 1
ATOM 1414 C C . ARG A 1 189 ? 13.281 -11.633 1.489 1 98.31 189 ARG A C 1
ATOM 1416 O O . ARG A 1 189 ? 13.203 -12.812 1.819 1 98.31 189 ARG A O 1
ATOM 1423 N N . SER A 1 190 ? 13.016 -11.242 0.318 1 98.19 190 SER A N 1
ATOM 1424 C CA . SER A 1 190 ? 12.781 -12.156 -0.792 1 98.19 190 SER A CA 1
ATOM 1425 C C . SER A 1 190 ? 13.547 -11.727 -2.037 1 98.19 190 SER A C 1
ATOM 1427 O O . SER A 1 190 ? 13.891 -10.555 -2.186 1 98.19 190 SER A O 1
ATOM 1429 N N . ALA A 1 191 ? 13.859 -12.703 -2.857 1 98.44 191 ALA A N 1
ATOM 1430 C CA . ALA A 1 191 ? 14.594 -12.453 -4.098 1 98.44 191 ALA A CA 1
ATOM 1431 C C . ALA A 1 191 ? 14.273 -13.508 -5.148 1 98.44 191 ALA A C 1
ATOM 1433 O O . ALA A 1 191 ? 13.906 -14.641 -4.809 1 98.44 191 ALA A O 1
ATOM 1434 N N . GLY A 1 192 ? 14.43 -13.117 -6.414 1 98.56 192 GLY A N 1
ATOM 1435 C CA . GLY A 1 192 ? 14.227 -14.086 -7.48 1 98.56 192 GLY A CA 1
ATOM 1436 C C . GLY A 1 192 ? 14.727 -13.602 -8.828 1 98.56 192 GLY A C 1
ATOM 1437 O O . GLY A 1 192 ? 14.992 -12.414 -9.008 1 98.56 192 GLY A O 1
ATOM 1438 N N . LEU A 1 193 ? 14.883 -14.539 -9.648 1 98.75 193 LEU A N 1
ATOM 1439 C CA . LEU A 1 193 ? 15.328 -14.328 -11.023 1 98.75 193 LEU A CA 1
ATOM 1440 C C . LEU A 1 193 ? 14.641 -15.32 -11.961 1 98.75 193 LEU A C 1
ATOM 1442 O O . LEU A 1 193 ? 14.492 -16.5 -11.633 1 98.75 193 LEU A O 1
ATOM 1446 N N . GLN A 1 194 ? 14.266 -14.797 -13.109 1 98.44 194 GLN A N 1
ATOM 1447 C CA . GLN A 1 194 ? 13.586 -15.602 -14.117 1 98.44 194 GLN A CA 1
ATOM 1448 C C . GLN A 1 194 ? 14.172 -15.352 -15.508 1 98.44 194 GLN A C 1
ATOM 1450 O O . GLN A 1 194 ? 14.445 -14.211 -15.875 1 98.44 194 GLN A O 1
ATOM 1455 N N . LEU A 1 195 ? 14.5 -16.391 -16.219 1 98.81 195 LEU A N 1
ATOM 1456 C CA . LEU A 1 195 ? 14.922 -16.344 -17.609 1 98.81 195 LEU A CA 1
ATOM 1457 C C . LEU A 1 195 ? 13.922 -17.078 -18.5 1 98.81 195 LEU A C 1
ATOM 1459 O O . LEU A 1 195 ? 13.57 -18.234 -18.234 1 98.81 195 LEU A O 1
ATOM 1463 N N . THR A 1 196 ? 13.469 -16.406 -19.578 1 98.88 196 THR A N 1
ATOM 1464 C CA . THR A 1 196 ? 12.484 -17 -20.484 1 98.88 196 THR A CA 1
ATOM 1465 C C . THR A 1 196 ? 12.961 -16.906 -21.922 1 98.88 196 THR A C 1
ATOM 1467 O O . THR A 1 196 ? 13.5 -15.883 -22.344 1 98.88 196 THR A O 1
ATOM 1470 N N . TYR A 1 197 ? 12.867 -17.953 -22.641 1 98.81 197 TYR A N 1
ATOM 1471 C CA . TYR A 1 197 ? 13.07 -17.984 -24.094 1 98.81 197 TYR A CA 1
ATOM 1472 C C . TYR A 1 197 ? 11.758 -18.281 -24.812 1 98.81 197 TYR A C 1
ATOM 1474 O O . TYR A 1 197 ? 11.086 -19.266 -24.5 1 98.81 197 TYR A O 1
ATOM 1482 N N . THR A 1 198 ? 11.453 -17.453 -25.781 1 98.5 198 THR A N 1
ATOM 1483 C CA . THR A 1 198 ? 10.172 -17.578 -26.469 1 98.5 198 THR A CA 1
ATOM 1484 C C . THR A 1 198 ? 10.375 -17.625 -27.984 1 98.5 198 THR A C 1
ATOM 1486 O O . THR A 1 198 ? 11.102 -16.812 -28.547 1 98.5 198 THR A O 1
ATOM 1489 N N . THR A 1 199 ? 9.711 -18.516 -28.641 1 97.75 199 THR A N 1
ATOM 1490 C CA . THR A 1 199 ? 9.547 -18.578 -30.094 1 97.75 199 THR A CA 1
ATOM 1491 C C . THR A 1 199 ? 8.078 -18.766 -30.453 1 97.75 199 THR A C 1
ATOM 1493 O O . THR A 1 199 ? 7.207 -18.781 -29.578 1 97.75 199 THR A O 1
ATOM 1496 N N . SER A 1 200 ? 7.879 -18.859 -31.781 1 95.94 200 SER A N 1
ATOM 1497 C CA . SER A 1 200 ? 6.508 -19.094 -32.219 1 95.94 200 SER A CA 1
ATOM 1498 C C . SER A 1 200 ? 6.031 -20.5 -31.875 1 95.94 200 SER A C 1
ATOM 1500 O O . SER A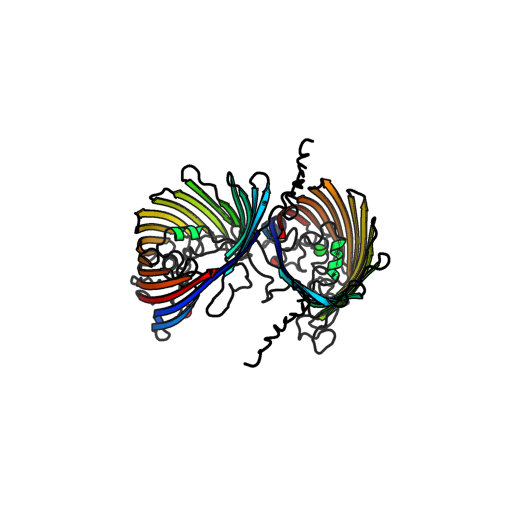 1 200 ? 4.832 -20.734 -31.734 1 95.94 200 SER A O 1
ATOM 1502 N N . LEU A 1 201 ? 6.871 -21.375 -31.562 1 97.31 201 LEU A N 1
ATOM 1503 C CA . LEU A 1 201 ? 6.508 -22.781 -31.375 1 97.31 201 LEU A CA 1
ATOM 1504 C C . LEU A 1 201 ? 6.633 -23.188 -29.922 1 97.31 201 LEU A C 1
ATOM 1506 O O . LEU A 1 201 ? 5.945 -24.109 -29.469 1 97.31 201 LEU A O 1
ATOM 1510 N N . PHE A 1 202 ? 7.551 -22.562 -29.25 1 97.81 202 PHE A N 1
ATOM 1511 C CA . PHE A 1 202 ? 7.676 -23.016 -27.875 1 97.81 202 PHE A CA 1
ATOM 1512 C C . PHE A 1 202 ? 8.188 -21.891 -26.984 1 97.81 202 PHE A C 1
ATOM 1514 O O . PHE A 1 202 ? 8.672 -20.875 -27.469 1 97.81 202 PHE A O 1
ATOM 1521 N N . GLN A 1 203 ? 8.031 -22 -25.703 1 98.75 203 GLN A N 1
ATOM 1522 C CA . GLN A 1 203 ? 8.516 -21.141 -24.625 1 98.75 203 GLN A CA 1
ATOM 1523 C C . GLN A 1 203 ? 9.117 -21.953 -23.484 1 98.75 203 GLN A C 1
ATOM 1525 O O . GLN A 1 203 ? 8.57 -22.984 -23.109 1 98.75 203 GLN A O 1
ATOM 1530 N N . ILE A 1 204 ? 10.289 -21.531 -23.031 1 98.88 204 ILE A N 1
ATOM 1531 C CA . ILE A 1 204 ? 10.953 -22.188 -21.922 1 98.88 204 ILE A CA 1
ATOM 1532 C C . ILE A 1 204 ? 11.281 -21.156 -20.844 1 98.88 204 ILE A C 1
ATOM 1534 O O . ILE A 1 204 ? 11.68 -20.031 -21.156 1 98.88 204 ILE A O 1
ATOM 1538 N N . ARG A 1 205 ? 11.117 -21.547 -19.594 1 98.88 205 ARG A N 1
ATOM 1539 C CA . ARG A 1 205 ? 11.453 -20.641 -18.5 1 98.88 205 ARG A CA 1
ATOM 1540 C C . ARG A 1 205 ? 12.188 -21.375 -17.391 1 98.88 205 ARG A C 1
ATOM 1542 O O . ARG A 1 205 ? 11.828 -22.5 -17.031 1 98.88 205 ARG A O 1
ATOM 1549 N N . GLY A 1 206 ? 13.25 -20.812 -16.953 1 98.88 206 GLY A N 1
ATOM 1550 C CA . GLY A 1 206 ? 13.844 -21.109 -15.656 1 98.88 206 GLY A CA 1
ATOM 1551 C C . GLY A 1 206 ? 13.617 -20.016 -14.625 1 98.88 206 GLY A C 1
ATOM 1552 O O . GLY A 1 206 ? 13.68 -18.828 -14.953 1 98.88 206 GLY A O 1
ATOM 1553 N N . LEU A 1 207 ? 13.312 -20.422 -13.359 1 98.62 207 LEU A N 1
ATOM 1554 C CA . LEU A 1 207 ? 12.969 -19.469 -12.32 1 98.62 207 LEU A CA 1
ATOM 1555 C C . LEU A 1 207 ? 13.508 -19.922 -10.969 1 98.62 207 LEU A C 1
ATOM 1557 O O . LEU A 1 207 ? 13.422 -21.094 -10.617 1 98.62 207 LEU A O 1
ATOM 1561 N N . TYR A 1 208 ? 14.164 -19.047 -10.32 1 98.5 208 TYR A N 1
ATOM 1562 C CA . TYR A 1 208 ? 14.57 -19.203 -8.93 1 98.5 208 TYR A CA 1
ATOM 1563 C C . TYR A 1 208 ? 13.883 -18.156 -8.055 1 98.5 208 TYR A C 1
ATOM 1565 O O . TYR A 1 208 ? 13.781 -16.984 -8.43 1 98.5 208 TYR A O 1
ATOM 1573 N N . ASP A 1 209 ? 13.391 -18.578 -6.879 1 97.12 209 ASP A N 1
ATOM 1574 C CA . ASP A 1 209 ? 12.82 -17.625 -5.93 1 97.12 209 ASP A CA 1
ATOM 1575 C C . ASP A 1 209 ? 13.117 -18.047 -4.492 1 97.12 209 ASP A C 1
ATOM 1577 O O . ASP A 1 209 ? 13.25 -19.234 -4.199 1 97.12 209 ASP A O 1
ATOM 1581 N N . GLU A 1 210 ? 13.266 -17.094 -3.645 1 98.12 210 GLU A N 1
ATOM 1582 C CA . GLU A 1 210 ? 13.367 -17.359 -2.211 1 98.12 210 GLU A CA 1
ATOM 1583 C C . GLU A 1 210 ? 12.531 -16.359 -1.411 1 98.12 210 GLU A C 1
ATOM 1585 O O . GLU A 1 210 ? 12.438 -15.18 -1.78 1 98.12 210 GLU A O 1
ATOM 1590 N N . ALA A 1 211 ? 11.961 -16.797 -0.388 1 98.12 211 ALA A N 1
ATOM 1591 C CA . ALA A 1 211 ? 11.203 -16 0.572 1 98.12 211 ALA A CA 1
ATOM 1592 C C . ALA A 1 211 ? 11.555 -16.391 2.006 1 98.12 211 ALA A C 1
ATOM 1594 O O . ALA A 1 211 ? 11.398 -17.547 2.398 1 98.12 211 ALA A O 1
ATOM 1595 N N . ARG A 1 212 ? 11.969 -15.406 2.75 1 98.31 212 ARG A N 1
ATOM 1596 C CA . ARG A 1 212 ? 12.414 -15.688 4.113 1 98.31 212 ARG A CA 1
ATOM 1597 C C . ARG A 1 212 ? 11.312 -15.391 5.121 1 98.31 212 ARG A C 1
ATOM 1599 O O . ARG A 1 212 ? 10.445 -14.555 4.871 1 98.31 212 ARG A O 1
ATOM 1606 N N . ASP A 1 213 ? 11.422 -16.078 6.258 1 97.88 213 ASP A N 1
ATOM 1607 C CA . ASP A 1 213 ? 10.508 -15.914 7.383 1 97.88 213 ASP A CA 1
ATOM 1608 C C . ASP A 1 213 ? 10.719 -14.562 8.062 1 97.88 213 ASP A C 1
ATOM 1610 O O . ASP A 1 213 ? 11.805 -14.273 8.562 1 97.88 213 ASP A O 1
ATOM 1614 N N . PRO A 1 214 ? 9.672 -13.766 8.062 1 97.56 214 PRO A N 1
ATOM 1615 C CA . PRO A 1 214 ? 9.852 -12.469 8.711 1 97.56 214 PRO A CA 1
ATOM 1616 C C . PRO A 1 214 ? 10.164 -12.586 10.203 1 97.56 214 PRO A C 1
ATOM 1618 O O . PRO A 1 214 ? 10.781 -11.68 10.781 1 97.56 214 PRO A O 1
ATOM 1621 N N . ALA A 1 215 ? 9.812 -13.617 10.844 1 96.56 215 ALA A N 1
ATOM 1622 C CA . ALA A 1 215 ? 9.977 -13.781 12.281 1 96.56 215 ALA A CA 1
ATOM 1623 C C . ALA A 1 215 ? 11.453 -13.883 12.656 1 96.56 215 ALA A C 1
ATOM 1625 O O . ALA A 1 215 ? 11.859 -13.43 13.727 1 96.56 215 ALA A O 1
ATOM 1626 N N . ASN A 1 216 ? 12.25 -14.508 11.719 1 96.62 216 ASN A N 1
ATOM 1627 C CA . ASN A 1 216 ? 13.625 -14.797 12.133 1 96.62 216 ASN A CA 1
ATOM 1628 C C . ASN A 1 216 ? 14.594 -14.711 10.953 1 96.62 216 ASN A C 1
ATOM 1630 O O . ASN A 1 216 ? 15.797 -14.914 11.125 1 96.62 216 ASN A O 1
ATOM 1634 N N . GLY A 1 217 ? 14.117 -14.477 9.742 1 97.31 217 GLY A N 1
ATOM 1635 C CA . GLY A 1 217 ? 14.961 -14.289 8.57 1 97.31 217 GLY A CA 1
ATOM 1636 C C . GLY A 1 217 ? 15.422 -15.602 7.953 1 97.31 217 GLY A C 1
ATOM 1637 O O . GLY A 1 217 ? 16.312 -15.609 7.098 1 97.31 217 GLY A O 1
ATOM 1638 N N . LYS A 1 218 ? 14.859 -16.688 8.352 1 97.5 218 LYS A N 1
ATOM 1639 C CA . LYS A 1 218 ? 15.344 -18 7.898 1 97.5 218 LYS A CA 1
ATOM 1640 C C . LYS A 1 218 ? 14.453 -18.562 6.797 1 97.5 218 LYS A C 1
ATOM 1642 O O . LYS A 1 218 ? 13.367 -18.031 6.539 1 97.5 218 LYS A O 1
ATOM 1647 N N . LEU A 1 219 ? 14.984 -19.547 6.16 1 98 219 LEU A N 1
ATOM 1648 C CA . LEU A 1 219 ? 14.234 -20.391 5.234 1 98 219 LEU A CA 1
ATOM 1649 C C . LEU A 1 219 ? 13.797 -21.688 5.914 1 98 219 LEU A C 1
ATOM 1651 O O . LEU A 1 219 ? 14.414 -22.734 5.711 1 98 219 LEU A O 1
ATOM 1655 N N . ASP A 1 220 ? 12.672 -21.625 6.656 1 97.31 220 ASP A N 1
ATOM 1656 C CA . ASP A 1 220 ? 12.469 -22.703 7.617 1 97.31 220 ASP A CA 1
ATOM 1657 C C . ASP A 1 220 ? 11.078 -23.312 7.465 1 97.31 220 ASP A C 1
ATOM 1659 O O . ASP A 1 220 ? 10.586 -23.984 8.375 1 97.31 220 ASP A O 1
ATOM 1663 N N . ASP A 1 221 ? 10.414 -23.109 6.395 1 97.12 221 ASP A N 1
ATOM 1664 C CA . ASP A 1 221 ? 9.109 -23.672 6.07 1 97.12 221 ASP A CA 1
ATOM 1665 C C . ASP A 1 221 ? 8.953 -23.859 4.562 1 97.12 221 ASP A C 1
ATOM 1667 O O . ASP A 1 221 ? 8.773 -22.891 3.826 1 97.12 221 ASP A O 1
ATOM 1671 N N . VAL A 1 222 ? 8.914 -25.031 4.121 1 97.38 222 VAL A N 1
ATOM 1672 C CA . VAL A 1 222 ? 8.977 -25.344 2.695 1 97.38 222 VAL A CA 1
ATOM 1673 C C . VAL A 1 222 ? 7.738 -24.797 1.992 1 97.38 222 VAL A C 1
ATOM 1675 O O . VAL A 1 222 ? 7.785 -24.453 0.806 1 97.38 222 VAL A O 1
ATOM 1678 N N . PHE A 1 223 ? 6.648 -24.562 2.723 1 96.75 223 PHE A N 1
ATOM 1679 C CA . PHE A 1 223 ? 5.398 -24.141 2.096 1 96.75 223 PHE A CA 1
ATOM 1680 C C . PHE A 1 223 ? 5.199 -22.641 2.23 1 96.75 223 PHE A C 1
ATOM 1682 O O . PHE A 1 223 ? 4.262 -22.078 1.656 1 96.75 223 PHE A O 1
ATOM 1689 N N . ASN A 1 224 ? 6.07 -21.953 2.992 1 96.19 224 ASN A N 1
ATOM 1690 C CA . ASN A 1 224 ? 5.883 -20.516 3.203 1 96.19 224 ASN A CA 1
ATOM 1691 C C . ASN A 1 224 ? 7.188 -19.75 3.02 1 96.19 224 ASN A C 1
ATOM 1693 O O . ASN A 1 224 ? 7.191 -18.656 2.459 1 96.19 224 ASN A O 1
ATOM 1697 N N . TYR A 1 225 ? 8.219 -20.312 3.611 1 97.69 225 TYR A N 1
ATOM 1698 C CA . TYR A 1 225 ? 9.523 -19.656 3.633 1 97.69 225 TYR A CA 1
ATOM 1699 C C . TYR A 1 225 ? 10.617 -20.609 3.135 1 97.69 225 TYR A C 1
ATOM 1701 O O . TYR A 1 225 ? 11.289 -21.266 3.932 1 97.69 225 TYR A O 1
ATOM 1709 N N . SER A 1 226 ? 10.836 -20.531 1.79 1 98.06 226 SER A N 1
ATOM 1710 C CA . SER A 1 226 ? 11.711 -21.516 1.152 1 98.06 226 SER A CA 1
ATOM 1711 C C . SER A 1 226 ? 12.336 -20.953 -0.121 1 98.06 226 SER A C 1
ATOM 1713 O O . SER A 1 226 ? 12.062 -19.812 -0.505 1 98.06 226 SER A O 1
ATOM 1715 N N . ARG A 1 227 ? 13.203 -21.828 -0.672 1 98.06 227 ARG A N 1
ATOM 1716 C CA . ARG A 1 227 ? 13.711 -21.641 -2.027 1 98.06 227 ARG A CA 1
ATOM 1717 C C . ARG A 1 227 ? 12.945 -22.5 -3.023 1 98.06 227 ARG A C 1
ATOM 1719 O O . ARG A 1 227 ? 12.594 -23.641 -2.715 1 98.06 227 ARG A O 1
ATOM 1726 N N . GLU A 1 228 ? 12.75 -21.938 -4.184 1 97.81 228 GLU A N 1
ATOM 1727 C CA . GLU A 1 228 ? 12.094 -22.688 -5.246 1 97.81 228 GLU A CA 1
ATOM 1728 C C . GLU A 1 228 ? 12.875 -22.609 -6.551 1 97.81 228 GLU A C 1
ATOM 1730 O O . GLU A 1 228 ? 13.414 -21.547 -6.895 1 97.81 228 GLU A O 1
ATOM 1735 N N . TYR A 1 229 ? 13.047 -23.734 -7.145 1 98.5 229 TYR A N 1
ATOM 1736 C CA . TYR A 1 229 ? 13.625 -23.891 -8.477 1 98.5 229 TYR A CA 1
ATOM 1737 C C . TYR A 1 229 ? 12.586 -24.422 -9.461 1 98.5 229 TYR A C 1
ATOM 1739 O O . TYR A 1 229 ? 11.891 -25.391 -9.172 1 98.5 229 TYR A O 1
ATOM 1747 N N . PHE A 1 230 ? 12.516 -23.812 -10.602 1 98.56 230 PHE A N 1
ATOM 1748 C CA 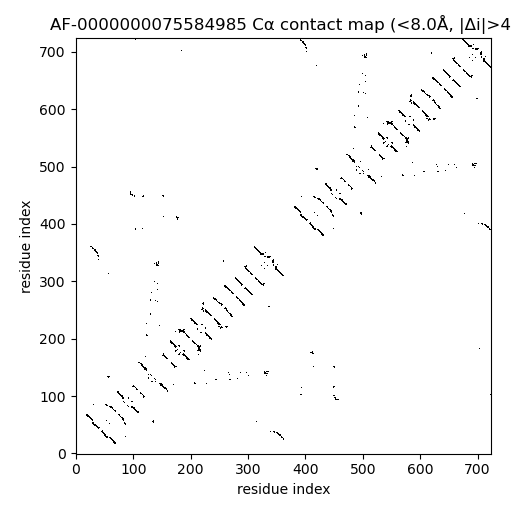. PHE A 1 230 ? 11.461 -24.156 -11.547 1 98.56 230 PHE A CA 1
ATOM 1749 C C . PHE A 1 230 ? 12.008 -24.234 -12.969 1 98.56 230 PHE A C 1
ATOM 1751 O O . PHE A 1 230 ? 12.867 -23.438 -13.352 1 98.56 230 PHE A O 1
ATOM 1758 N N . ALA A 1 231 ? 11.539 -25.172 -13.688 1 98.88 231 ALA A N 1
ATOM 1759 C CA . ALA A 1 231 ? 11.719 -25.266 -15.141 1 98.88 231 ALA A CA 1
ATOM 1760 C C . ALA A 1 231 ? 10.406 -25.656 -15.828 1 98.88 231 ALA A C 1
ATOM 1762 O O . ALA A 1 231 ? 9.734 -26.594 -15.406 1 98.88 231 ALA A O 1
ATOM 1763 N N . GLY A 1 232 ? 10.031 -24.891 -16.891 1 98.81 232 GLY A N 1
ATOM 1764 C CA . GLY A 1 232 ? 8.789 -25.188 -17.594 1 98.81 232 GLY A CA 1
ATOM 1765 C C . GLY A 1 232 ? 8.906 -25 -19.094 1 98.81 232 GLY A C 1
ATOM 1766 O O . GLY A 1 232 ? 9.766 -24.266 -19.578 1 98.81 232 GLY A O 1
ATOM 1767 N N . VAL A 1 233 ? 8.062 -25.703 -19.797 1 98.88 233 VAL A N 1
ATOM 1768 C CA . VAL A 1 233 ? 8.016 -25.609 -21.25 1 98.88 233 VAL A CA 1
ATOM 1769 C C . VAL A 1 233 ? 6.57 -25.547 -21.734 1 98.88 233 VAL A C 1
ATOM 1771 O O . VAL A 1 233 ? 5.703 -26.25 -21.203 1 98.88 233 VAL A O 1
ATOM 1774 N N . ASN A 1 234 ? 6.336 -24.656 -22.594 1 98.88 234 ASN A N 1
ATOM 1775 C CA . ASN A 1 234 ? 5.129 -24.594 -23.422 1 98.88 234 ASN A CA 1
ATOM 1776 C C . ASN A 1 234 ? 5.422 -24.953 -24.875 1 98.88 234 ASN A C 1
ATOM 1778 O O . ASN A 1 234 ? 6.426 -24.5 -25.438 1 98.88 234 ASN A O 1
ATOM 1782 N N . VAL A 1 235 ? 4.535 -25.75 -25.469 1 98.88 235 VAL A N 1
ATOM 1783 C CA . VAL A 1 235 ? 4.613 -26.031 -26.891 1 98.88 235 VAL A CA 1
ATOM 1784 C C . VAL A 1 235 ? 3.283 -25.672 -27.562 1 98.88 235 VAL A C 1
ATOM 1786 O O . VAL A 1 235 ? 2.223 -26.125 -27.109 1 98.88 235 VAL A O 1
ATOM 1789 N N . PHE A 1 236 ? 3.445 -24.938 -28.641 1 98.19 236 PHE A N 1
ATOM 1790 C CA . PHE A 1 236 ? 2.273 -24.469 -29.375 1 98.19 236 PHE A CA 1
ATOM 1791 C C . PHE A 1 236 ? 2.131 -25.234 -30.688 1 98.19 236 PHE A C 1
ATOM 1793 O O . PHE A 1 236 ? 2.975 -25.109 -31.578 1 98.19 236 PHE A O 1
ATOM 1800 N N . LEU A 1 237 ? 1.085 -25.922 -30.797 1 97.62 237 LEU A N 1
ATOM 1801 C CA . LEU A 1 237 ? 0.822 -26.734 -31.984 1 97.62 237 LEU A CA 1
ATOM 1802 C C . LEU A 1 237 ? -0.578 -26.469 -32.531 1 97.62 237 LEU A C 1
ATOM 1804 O O . LEU A 1 237 ? -1.472 -27.297 -32.406 1 97.62 237 LEU A O 1
ATOM 1808 N N . GLY A 1 238 ? -0.731 -25.266 -33.281 1 96.06 238 GLY A N 1
ATOM 1809 C CA . GLY A 1 238 ? -2.035 -24.891 -33.812 1 96.06 238 GLY A CA 1
ATOM 1810 C C . GLY A 1 238 ? -3.098 -24.766 -32.75 1 96.06 238 GLY A C 1
ATOM 1811 O O . GLY A 1 238 ? -3.031 -23.859 -31.906 1 96.06 238 GLY A O 1
ATOM 1812 N N . GLN A 1 239 ? -3.967 -25.781 -32.75 1 97.44 239 GLN A N 1
ATOM 1813 C CA . GLN A 1 239 ? -5.082 -25.719 -31.812 1 97.44 239 GLN A CA 1
ATOM 1814 C C . GLN A 1 239 ? -4.695 -26.297 -30.453 1 97.44 239 GLN A C 1
ATOM 1816 O O . GLN A 1 239 ? -5.457 -26.203 -29.484 1 97.44 239 GLN A O 1
ATOM 1821 N N . PHE A 1 240 ? -3.533 -26.875 -30.375 1 98.5 240 PHE A N 1
ATOM 1822 C CA . PHE A 1 240 ? -3.119 -27.547 -29.156 1 98.5 240 PHE A CA 1
ATOM 1823 C C . PHE A 1 240 ? -1.967 -26.797 -28.484 1 98.5 240 PHE A C 1
ATOM 1825 O O . PHE A 1 240 ? -1.048 -26.328 -29.172 1 98.5 240 PHE A O 1
ATOM 1832 N N . LYS A 1 241 ? -2.084 -26.641 -27.203 1 98.56 241 LYS A N 1
ATOM 1833 C CA . LYS A 1 241 ? -0.981 -26.203 -26.359 1 98.56 241 LYS A CA 1
ATOM 1834 C C . LYS A 1 241 ? -0.598 -27.266 -25.344 1 98.56 241 LYS A C 1
ATOM 1836 O O . LYS A 1 241 ? -1.441 -27.734 -24.578 1 98.56 241 LYS A O 1
ATOM 1841 N N . LEU A 1 242 ? 0.625 -27.641 -25.391 1 98.88 242 LEU A N 1
ATOM 1842 C CA . LEU A 1 242 ? 1.162 -28.594 -24.422 1 98.88 242 LEU A CA 1
ATOM 1843 C C . LEU A 1 242 ? 2.049 -27.891 -23.406 1 98.88 242 LEU A C 1
ATOM 1845 O O . LEU A 1 242 ? 2.861 -27.047 -23.766 1 98.88 242 LEU A O 1
ATOM 1849 N N . GLN A 1 243 ? 1.846 -28.219 -22.156 1 98.88 243 GLN A N 1
ATOM 1850 C CA . GLN A 1 243 ? 2.629 -27.609 -21.094 1 98.88 243 GLN A CA 1
ATOM 1851 C C . GLN A 1 243 ? 3.188 -28.672 -20.141 1 98.88 243 GLN A C 1
ATOM 1853 O O . GLN A 1 243 ? 2.521 -29.672 -19.859 1 98.88 243 GLN A O 1
ATOM 1858 N N . ALA A 1 244 ? 4.371 -28.516 -19.719 1 98.81 244 ALA A N 1
ATOM 1859 C CA . ALA A 1 244 ? 5.02 -29.359 -18.734 1 98.81 244 ALA A CA 1
ATOM 1860 C C . ALA A 1 244 ? 5.98 -28.562 -17.859 1 98.81 244 ALA A C 1
ATOM 1862 O O . ALA A 1 244 ? 6.641 -27.641 -18.328 1 98.81 244 ALA A O 1
ATOM 1863 N N . ALA A 1 245 ? 6.055 -29 -16.562 1 98.81 245 ALA A N 1
ATOM 1864 C CA . ALA A 1 245 ? 6.957 -28.25 -15.688 1 98.81 245 ALA A CA 1
ATOM 1865 C C . ALA A 1 245 ? 7.398 -29.109 -14.5 1 98.81 245 ALA A C 1
ATOM 1867 O O . ALA A 1 245 ? 6.777 -30.125 -14.203 1 98.81 245 ALA A O 1
ATOM 1868 N N . TYR A 1 246 ? 8.484 -28.719 -13.977 1 98.75 246 TYR A N 1
ATOM 1869 C CA . TYR A 1 246 ? 9.07 -29.25 -12.758 1 98.75 246 TYR A CA 1
ATOM 1870 C C . TYR A 1 246 ? 9.406 -28.141 -11.766 1 98.75 246 TYR A C 1
ATOM 1872 O O . TYR A 1 246 ? 9.906 -27.094 -12.156 1 98.75 246 TYR A O 1
ATOM 1880 N N . GLN A 1 247 ? 9.07 -28.375 -10.5 1 98.38 247 GLN A N 1
ATOM 1881 C CA . GLN A 1 247 ? 9.375 -27.422 -9.438 1 98.38 247 GLN A CA 1
ATOM 1882 C C . GLN A 1 247 ? 9.906 -28.125 -8.195 1 98.38 247 GLN A C 1
ATOM 1884 O O . GLN A 1 247 ? 9.289 -29.062 -7.695 1 98.38 247 GLN A O 1
ATOM 1889 N N . ALA A 1 248 ? 11.031 -27.656 -7.711 1 98.25 248 ALA A N 1
ATOM 1890 C CA . ALA A 1 248 ? 11.617 -28.156 -6.465 1 98.25 248 ALA A CA 1
ATOM 1891 C C . ALA A 1 248 ? 11.641 -27.047 -5.406 1 98.25 248 ALA A C 1
ATOM 1893 O O . ALA A 1 248 ? 12.055 -25.922 -5.684 1 98.25 248 ALA A O 1
ATOM 1894 N N . SER A 1 249 ? 11.164 -27.375 -4.258 1 97.69 249 SER A N 1
ATOM 1895 C CA . SER A 1 249 ? 11.203 -26.453 -3.129 1 97.69 249 SER A CA 1
ATOM 1896 C C . SER A 1 249 ? 12.047 -27.016 -1.986 1 97.69 249 SER A C 1
ATOM 1898 O O . SER A 1 249 ? 12.039 -28.234 -1.739 1 97.69 249 SER A O 1
ATOM 1900 N N . HIS A 1 250 ? 12.75 -26.062 -1.305 1 98.12 250 HIS A N 1
ATOM 1901 C CA . HIS A 1 250 ? 13.609 -26.5 -0.211 1 98.12 250 HIS A CA 1
ATOM 1902 C C . HIS A 1 250 ? 13.641 -25.469 0.913 1 98.12 250 HIS A C 1
ATOM 1904 O O . HIS A 1 250 ? 13.758 -24.266 0.656 1 98.12 250 HIS A O 1
ATOM 1910 N N . ALA A 1 251 ? 13.516 -25.969 2.082 1 98.06 251 ALA A N 1
ATOM 1911 C CA . ALA A 1 251 ? 13.742 -25.203 3.303 1 98.06 251 ALA A CA 1
ATOM 1912 C C . ALA A 1 251 ? 14.797 -25.859 4.188 1 98.06 251 ALA A C 1
ATOM 1914 O O . ALA A 1 251 ? 15.016 -27.078 4.105 1 98.06 251 ALA A O 1
ATOM 1915 N N . ASP A 1 252 ? 15.445 -25.062 5.004 1 96.06 252 ASP A N 1
ATOM 1916 C CA . ASP A 1 252 ? 16.516 -25.547 5.871 1 96.06 252 ASP A CA 1
ATOM 1917 C C . ASP A 1 252 ? 15.938 -26.234 7.109 1 96.06 252 ASP A C 1
ATOM 1919 O O . ASP A 1 252 ? 16.641 -26.984 7.793 1 96.06 252 ASP A O 1
ATOM 1923 N N . GLY A 1 253 ? 14.758 -25.938 7.438 1 91.25 253 GLY A N 1
ATOM 1924 C CA . GLY A 1 253 ? 14.031 -26.547 8.547 1 91.25 253 GLY A CA 1
ATOM 1925 C C . GLY A 1 253 ? 12.562 -26.797 8.234 1 91.25 253 GLY A C 1
ATOM 1926 O O . GLY A 1 253 ? 12.055 -26.312 7.219 1 91.25 253 GLY A O 1
ATOM 1927 N N . GLY A 1 254 ? 11.953 -27.734 9.047 1 85.81 254 GLY A N 1
ATOM 1928 C CA . GLY A 1 254 ? 10.547 -28.062 8.891 1 85.81 254 GLY A CA 1
ATOM 1929 C C . GLY A 1 254 ? 9.758 -27.969 10.188 1 85.81 254 GLY A C 1
ATOM 1930 O O . GLY A 1 254 ? 10.039 -28.688 11.141 1 85.81 254 GLY A O 1
ATOM 1931 N N . PRO A 1 255 ? 8.82 -27 10.164 1 86.38 255 PRO A N 1
ATOM 1932 C CA . PRO A 1 255 ? 8.023 -26.906 11.391 1 86.38 255 PRO A CA 1
ATOM 1933 C C . PRO A 1 255 ? 7.191 -28.172 11.648 1 86.38 255 PRO A C 1
ATOM 1935 O O . PRO A 1 255 ? 6.91 -28.922 10.719 1 86.38 255 PRO A O 1
ATOM 1938 N N . VAL A 1 256 ? 6.781 -28.281 12.852 1 82.31 256 VAL A N 1
ATOM 1939 C CA . VAL A 1 256 ? 6.02 -29.438 13.289 1 82.31 256 VAL A CA 1
ATOM 1940 C C . VAL A 1 256 ? 4.68 -29.5 12.562 1 82.31 256 VAL A C 1
ATOM 1942 O O . VAL A 1 256 ? 4.215 -30.562 12.18 1 82.31 256 VAL A O 1
ATOM 1945 N N . VAL A 1 257 ? 4.121 -28.359 12.281 1 83.06 257 VAL A N 1
ATOM 1946 C CA . VAL A 1 257 ? 2.801 -28.281 11.664 1 83.06 257 VAL A CA 1
ATOM 1947 C C . VAL A 1 257 ? 2.842 -28.891 10.273 1 83.06 257 VAL A C 1
ATOM 1949 O O . VAL A 1 257 ? 1.831 -29.406 9.781 1 83.06 257 VAL A O 1
ATOM 1952 N N . ASN A 1 258 ? 3.986 -28.953 9.672 1 88.12 258 ASN A N 1
ATOM 1953 C CA . ASN A 1 258 ? 4.148 -29.547 8.344 1 88.12 258 ASN A CA 1
ATOM 1954 C C . ASN A 1 258 ? 4.762 -30.938 8.422 1 88.12 258 ASN A C 1
ATOM 1956 O O . ASN A 1 258 ? 5.293 -31.438 7.426 1 88.12 258 ASN A O 1
ATOM 1960 N N . ASN A 1 259 ? 4.789 -31.484 9.586 1 84.38 259 ASN A N 1
ATOM 1961 C CA . ASN A 1 259 ? 5.324 -32.812 9.82 1 84.38 259 ASN A CA 1
ATOM 1962 C C . ASN A 1 259 ? 6.824 -32.875 9.555 1 84.38 259 ASN A C 1
ATOM 1964 O O . ASN A 1 259 ? 7.332 -33.906 9.094 1 84.38 259 ASN A O 1
ATOM 1968 N N . GLY A 1 260 ? 7.488 -31.766 9.547 1 92.31 260 GLY A N 1
ATOM 1969 C CA . GLY A 1 260 ? 8.93 -31.719 9.391 1 92.31 260 GLY A CA 1
ATOM 1970 C C . GLY A 1 260 ? 9.383 -31.781 7.945 1 92.31 260 GLY A C 1
ATOM 1971 O O . GLY A 1 260 ? 10.57 -31.984 7.668 1 92.31 260 GLY A O 1
ATOM 1972 N N . ILE A 1 261 ? 8.477 -31.656 7.016 1 95.56 261 ILE A N 1
ATOM 1973 C CA . ILE A 1 261 ? 8.812 -31.672 5.598 1 95.56 261 ILE A CA 1
ATOM 1974 C C . ILE A 1 261 ? 9.727 -30.5 5.27 1 95.56 261 ILE A C 1
ATOM 1976 O O . ILE A 1 261 ? 9.469 -29.359 5.676 1 95.56 261 ILE A O 1
ATOM 1980 N N . THR A 1 262 ? 10.844 -30.781 4.504 1 97.44 262 THR A N 1
ATOM 1981 C CA . THR A 1 262 ? 11.781 -29.719 4.164 1 97.44 262 THR A CA 1
ATOM 1982 C C . THR A 1 262 ? 11.922 -29.578 2.648 1 97.44 262 THR A C 1
ATOM 1984 O O . THR A 1 262 ? 12.461 -28.578 2.156 1 97.44 262 THR A O 1
ATOM 1987 N N . THR A 1 263 ? 11.461 -30.578 1.969 1 97.69 263 THR A N 1
ATOM 1988 C CA . THR A 1 263 ? 11.617 -30.562 0.519 1 97.69 263 THR A CA 1
ATOM 1989 C C . THR A 1 263 ? 10.367 -31.109 -0.167 1 97.69 263 THR A C 1
ATOM 1991 O O . THR A 1 263 ? 9.773 -32.094 0.287 1 97.69 263 THR A O 1
ATOM 1994 N N . THR A 1 264 ? 10.008 -30.484 -1.239 1 97.75 264 THR A N 1
ATOM 1995 C CA . THR A 1 264 ? 8.984 -31 -2.143 1 97.75 264 THR A CA 1
ATOM 1996 C C . THR A 1 264 ? 9.477 -30.969 -3.586 1 97.75 264 THR A C 1
ATOM 1998 O O . THR A 1 264 ? 10.297 -30.125 -3.953 1 97.75 264 THR A O 1
ATOM 2001 N N . GLN A 1 265 ? 9.047 -31.969 -4.336 1 98.5 265 GLN A N 1
ATOM 2002 C CA . GLN A 1 265 ? 9.234 -32.031 -5.785 1 98.5 265 GLN A CA 1
ATOM 2003 C C . GLN A 1 265 ? 7.898 -32.188 -6.504 1 98.5 265 GLN A C 1
ATOM 2005 O O . GLN A 1 265 ? 7.195 -33.188 -6.293 1 98.5 265 GLN A O 1
ATOM 2010 N N . GLN A 1 266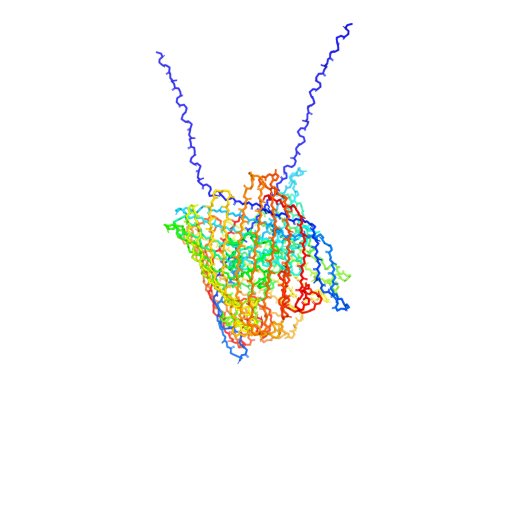 ? 7.648 -31.281 -7.32 1 98.62 266 GLN A N 1
ATOM 2011 C CA . GLN A 1 266 ? 6.383 -31.312 -8.055 1 98.62 266 GLN A CA 1
ATOM 2012 C C . GLN A 1 266 ? 6.621 -31.344 -9.555 1 98.62 266 GLN A C 1
ATOM 2014 O O . GLN A 1 266 ? 7.52 -30.672 -10.07 1 98.62 266 GLN A O 1
ATOM 2019 N N . VAL A 1 267 ? 5.863 -32.188 -10.211 1 98.81 267 VAL A N 1
ATOM 2020 C CA . VAL A 1 267 ? 5.828 -32.25 -11.672 1 98.81 267 VAL A CA 1
ATOM 2021 C C . VAL A 1 267 ? 4.383 -32.125 -12.156 1 98.81 267 VAL A C 1
ATOM 2023 O O . VAL A 1 267 ? 3.463 -32.625 -11.508 1 98.81 267 VAL A O 1
ATOM 2026 N N . TRP A 1 268 ? 4.211 -31.391 -13.242 1 98.75 268 TRP A N 1
ATOM 2027 C CA . TRP A 1 268 ? 2.873 -31.391 -13.828 1 98.75 268 TRP A CA 1
ATOM 2028 C C . TRP A 1 268 ? 2.943 -31.266 -15.352 1 98.75 268 TRP A C 1
ATOM 2030 O O . TRP A 1 268 ? 4 -30.953 -15.906 1 98.75 268 TRP A O 1
ATOM 2040 N N . GLY A 1 269 ? 1.88 -31.578 -15.961 1 98.81 269 GLY A N 1
ATOM 2041 C CA . GLY A 1 269 ? 1.696 -31.453 -17.406 1 98.81 269 GLY A CA 1
ATOM 2042 C C . GLY A 1 269 ? 0.24 -31.5 -17.828 1 98.81 269 GLY A C 1
ATOM 2043 O O . GLY A 1 269 ? -0.614 -31.969 -17.078 1 98.81 269 GLY A O 1
ATOM 2044 N N . GLY A 1 270 ? 0.025 -30.938 -19 1 98.75 270 GLY A N 1
ATOM 2045 C CA . GLY A 1 270 ? -1.338 -30.953 -19.516 1 98.75 270 GLY A CA 1
ATOM 2046 C C . GLY A 1 270 ? -1.453 -30.422 -20.938 1 98.75 270 GLY A C 1
ATOM 2047 O O . GLY A 1 270 ? -0.443 -30.125 -21.578 1 98.75 270 GLY A O 1
ATOM 2048 N N . VAL A 1 271 ? -2.646 -30.5 -21.375 1 98.81 271 VAL A N 1
ATOM 2049 C CA . VAL A 1 271 ? -2.951 -30.109 -22.75 1 98.81 271 VAL A CA 1
ATOM 2050 C C . VAL A 1 271 ? -4.184 -29.203 -22.766 1 98.81 271 VAL A C 1
ATOM 2052 O O . VAL A 1 271 ? -5.145 -29.453 -22.031 1 98.81 271 VAL A O 1
ATOM 2055 N N . THR A 1 272 ? -4.09 -28.172 -23.516 1 98.75 272 THR A N 1
ATOM 2056 C CA . THR A 1 272 ? -5.242 -27.344 -23.859 1 98.75 272 THR A CA 1
ATOM 2057 C C . THR A 1 272 ? -5.59 -27.516 -25.344 1 98.75 272 THR A C 1
ATOM 2059 O O . THR A 1 272 ? -4.73 -27.359 -26.203 1 98.75 272 THR A O 1
ATOM 2062 N N . TRP A 1 273 ? -6.793 -27.906 -25.609 1 98.81 273 TRP A N 1
ATOM 2063 C CA . TRP A 1 273 ? -7.312 -28.016 -26.953 1 98.81 273 TRP A CA 1
ATOM 2064 C C . TRP A 1 273 ? -8.312 -26.891 -27.25 1 98.81 273 TRP A C 1
ATOM 2066 O O . TRP A 1 273 ? -9.414 -26.875 -26.703 1 98.81 273 TRP A O 1
ATOM 2076 N N . GLN A 1 274 ? -7.914 -26.047 -28.156 1 98.38 274 GLN A N 1
ATOM 2077 C CA . GLN A 1 274 ? -8.859 -25.047 -28.656 1 98.38 274 GLN A CA 1
ATOM 2078 C C . GLN A 1 274 ? -9.836 -25.656 -29.656 1 98.38 274 GLN A C 1
ATOM 2080 O O . GLN A 1 274 ? -9.656 -25.516 -30.875 1 98.38 274 GLN A O 1
ATOM 2085 N N . ALA A 1 275 ? -10.828 -26.094 -29.109 1 98.06 275 ALA A N 1
ATOM 2086 C CA . ALA A 1 275 ? -11.758 -26.875 -29.922 1 98.06 275 ALA A CA 1
ATOM 2087 C C . ALA A 1 275 ? -12.445 -25.984 -30.969 1 98.06 275 ALA A C 1
ATOM 2089 O O . ALA A 1 275 ? -12.672 -26.422 -32.094 1 98.06 275 ALA A O 1
ATOM 2090 N N . THR A 1 276 ? -12.844 -24.812 -30.609 1 97.56 276 THR A N 1
ATOM 2091 C CA . THR A 1 276 ? -13.359 -23.75 -31.469 1 97.56 276 THR A CA 1
ATOM 2092 C C . THR A 1 276 ? -12.797 -22.391 -31.047 1 97.56 276 THR A C 1
ATOM 2094 O O . THR A 1 276 ? -12.133 -22.281 -30.016 1 97.56 276 THR A O 1
ATOM 2097 N N . PRO A 1 277 ? -13.156 -21.406 -31.859 1 95.81 277 PRO A N 1
ATOM 2098 C CA . PRO A 1 277 ? -12.688 -20.094 -31.438 1 95.81 277 PRO A CA 1
ATOM 2099 C C . PRO A 1 277 ? -13.234 -19.688 -30.062 1 95.81 277 PRO A C 1
ATOM 2101 O O . PRO A 1 277 ? -12.617 -18.875 -29.375 1 95.81 277 PRO A O 1
ATOM 2104 N N . ALA A 1 278 ? -14.328 -20.281 -29.594 1 97.94 278 ALA A N 1
ATOM 2105 C CA . ALA A 1 278 ? -14.969 -19.859 -28.344 1 97.94 278 ALA A CA 1
ATOM 2106 C C . ALA A 1 278 ? -14.742 -20.891 -27.234 1 97.94 278 ALA A C 1
ATOM 2108 O O . ALA A 1 278 ? -14.93 -20.578 -26.062 1 97.94 278 ALA A O 1
ATOM 2109 N N . ALA A 1 279 ? -14.398 -22.078 -27.594 1 98.5 279 ALA A N 1
ATOM 2110 C CA . ALA A 1 279 ? -14.391 -23.141 -26.594 1 98.5 279 ALA A CA 1
ATOM 2111 C C . ALA A 1 279 ? -13 -23.766 -26.484 1 98.5 279 ALA A C 1
ATOM 2113 O O . ALA A 1 279 ? -12.383 -24.125 -27.484 1 98.5 279 ALA A O 1
ATOM 2114 N N . ALA A 1 280 ? -12.586 -23.906 -25.266 1 98.56 280 ALA A N 1
ATOM 2115 C CA . ALA A 1 280 ? -11.328 -24.594 -24.969 1 98.56 280 ALA A CA 1
ATOM 2116 C C . ALA A 1 280 ? -11.539 -25.703 -23.938 1 98.56 280 ALA A C 1
ATOM 2118 O O . ALA A 1 280 ? -12.289 -25.516 -22.969 1 98.56 280 ALA A O 1
ATOM 2119 N N . LEU A 1 281 ? -10.906 -26.844 -24.172 1 98.81 281 LEU A N 1
ATOM 2120 C CA . LEU A 1 281 ? -10.883 -27.953 -23.219 1 98.81 281 LEU A CA 1
ATOM 2121 C C . LEU A 1 281 ? -9.477 -28.188 -22.688 1 98.81 281 LEU A C 1
ATOM 2123 O O . LEU A 1 281 ? -8.5 -28.094 -23.438 1 98.81 281 LEU A O 1
ATOM 2127 N N . ILE A 1 282 ? -9.398 -28.484 -21.391 1 98.81 282 ILE A N 1
ATOM 2128 C CA . ILE A 1 282 ? -8.102 -28.609 -20.734 1 98.81 282 ILE A CA 1
ATOM 2129 C C . ILE A 1 282 ? -8.055 -29.891 -19.906 1 98.81 282 ILE A C 1
ATOM 2131 O O . ILE A 1 282 ? -9.023 -30.234 -19.219 1 98.81 282 ILE A O 1
ATOM 2135 N N . ALA A 1 283 ? -7.016 -30.609 -20 1 98.88 283 ALA A N 1
ATOM 2136 C CA . ALA A 1 283 ? -6.703 -31.75 -19.141 1 98.88 283 ALA A CA 1
ATOM 2137 C C . ALA A 1 283 ? -5.297 -31.625 -18.562 1 98.88 283 ALA A C 1
ATOM 2139 O O . ALA A 1 283 ? -4.363 -31.219 -19.266 1 98.88 283 ALA A O 1
ATOM 2140 N N . ALA A 1 284 ? -5.16 -31.906 -17.266 1 98.88 284 ALA A N 1
ATOM 2141 C CA . ALA A 1 284 ? -3.846 -31.781 -16.641 1 98.88 284 ALA A CA 1
ATOM 2142 C C . ALA A 1 284 ? -3.689 -32.781 -15.484 1 98.88 284 ALA A C 1
ATOM 2144 O O . ALA A 1 284 ? -4.68 -33.25 -14.938 1 98.88 284 ALA A O 1
ATOM 2145 N N . VAL A 1 285 ? -2.445 -33.094 -15.172 1 98.88 285 VAL A N 1
ATOM 2146 C CA . VAL A 1 285 ? -2.08 -33.938 -14.023 1 98.88 285 VAL A CA 1
ATOM 2147 C C . VAL A 1 285 ? -0.943 -33.25 -13.25 1 98.88 285 VAL A C 1
ATOM 2149 O O . VAL A 1 285 ? -0.022 -32.688 -13.844 1 98.88 285 VAL A O 1
ATOM 2152 N N . TYR A 1 286 ? -1.077 -33.25 -11.969 1 98.81 286 TYR A N 1
ATOM 2153 C CA . TYR A 1 286 ? -0.057 -32.75 -11.062 1 98.81 286 TYR A CA 1
ATOM 2154 C C . TYR A 1 286 ? 0.381 -33.844 -10.078 1 98.81 286 TYR A C 1
ATOM 2156 O O . TYR A 1 286 ? -0.445 -34.594 -9.578 1 98.81 286 TYR A O 1
ATOM 2164 N N . HIS A 1 287 ? 1.667 -33.875 -9.789 1 98.88 287 HIS A N 1
ATOM 2165 C CA . HIS A 1 287 ? 2.213 -34.812 -8.828 1 98.88 287 HIS A CA 1
ATOM 2166 C C . HIS A 1 287 ? 3.24 -34.125 -7.922 1 98.88 287 HIS A C 1
ATOM 2168 O O . HIS A 1 287 ? 4.082 -33.375 -8.391 1 98.88 287 HIS A O 1
ATOM 2174 N N . VAL A 1 288 ? 3.148 -34.469 -6.609 1 98.69 288 VAL A N 1
ATOM 2175 C CA . VAL A 1 288 ? 4.152 -33.938 -5.688 1 98.69 288 VAL A CA 1
ATOM 2176 C C . VAL A 1 288 ? 4.684 -35.062 -4.805 1 98.69 288 VAL A C 1
ATOM 2178 O O . VAL A 1 288 ? 3.947 -36 -4.449 1 98.69 288 VAL A O 1
ATOM 2181 N N . ASN A 1 289 ? 5.961 -35 -4.527 1 98.56 289 ASN A N 1
ATOM 2182 C CA . ASN A 1 289 ? 6.617 -35.781 -3.482 1 98.56 289 ASN A CA 1
ATOM 2183 C C . ASN A 1 289 ? 7.164 -34.875 -2.373 1 98.56 289 ASN A C 1
ATOM 2185 O O . ASN A 1 289 ? 7.773 -33.844 -2.648 1 98.56 289 ASN A O 1
ATOM 2189 N N . ALA A 1 290 ? 6.895 -35.312 -1.179 1 97.62 290 ALA A N 1
ATOM 2190 C CA . ALA A 1 290 ? 7.43 -34.625 -0.013 1 97.62 290 ALA A CA 1
ATOM 2191 C C . ALA A 1 290 ? 8.305 -35.562 0.827 1 97.62 290 ALA A C 1
ATOM 2193 O O . ALA A 1 290 ? 7.977 -36.719 1.012 1 97.62 290 ALA A O 1
ATOM 2194 N N . ASN A 1 291 ? 9.398 -35.031 1.333 1 97 291 ASN A N 1
ATOM 2195 C CA . ASN A 1 291 ? 10.312 -35.875 2.109 1 97 291 ASN A CA 1
ATOM 2196 C C . ASN A 1 291 ? 9.859 -36 3.562 1 97 291 ASN A C 1
ATOM 2198 O O . ASN A 1 291 ? 8.742 -35.625 3.904 1 97 291 ASN A O 1
ATOM 2202 N N . HIS A 1 292 ? 10.664 -36.75 4.348 1 94.88 292 HIS A N 1
ATOM 2203 C CA . HIS A 1 292 ? 10.469 -36.938 5.781 1 94.88 292 HIS A CA 1
ATOM 2204 C C . HIS A 1 292 ? 9.078 -37.469 6.086 1 94.88 292 HIS A C 1
ATOM 2206 O O . HIS A 1 292 ? 8.398 -37 6.988 1 94.88 292 HIS A O 1
ATOM 2212 N N . GLY A 1 293 ? 8.656 -38.406 5.242 1 91.94 293 GLY A N 1
ATOM 2213 C CA . GLY A 1 293 ? 7.387 -39.062 5.48 1 91.94 293 GLY A CA 1
ATOM 2214 C C . GLY A 1 293 ? 6.195 -38.25 5.035 1 91.94 293 GLY A C 1
ATOM 2215 O O . GLY A 1 293 ? 5.055 -38.562 5.379 1 91.94 293 GLY A O 1
ATOM 2216 N N . GLY A 1 294 ? 6.375 -37.125 4.262 1 94.5 294 GLY A N 1
ATOM 2217 C CA . GLY A 1 294 ? 5.297 -36.281 3.783 1 94.5 294 GLY A CA 1
ATOM 2218 C C . GLY A 1 294 ? 4.465 -36.938 2.693 1 94.5 294 GLY A C 1
ATOM 2219 O O . GLY A 1 294 ? 3.357 -36.469 2.396 1 94.5 294 GLY A O 1
ATOM 2220 N N . GLY A 1 295 ? 5.008 -37.969 2.115 1 96.75 295 GLY A N 1
ATOM 2221 C CA . GLY A 1 295 ? 4.266 -38.75 1.14 1 96.75 295 GLY A CA 1
ATOM 2222 C C . GLY A 1 295 ? 4.188 -38.094 -0.222 1 96.75 295 GLY A C 1
ATOM 2223 O O . GLY A 1 295 ? 5.105 -37.375 -0.62 1 96.75 295 GLY A O 1
ATOM 2224 N N . ASN A 1 296 ? 3.195 -38.469 -0.97 1 98.31 296 ASN A N 1
ATOM 2225 C CA . ASN A 1 296 ? 2.971 -37.906 -2.303 1 98.31 296 ASN A CA 1
ATOM 2226 C C . ASN A 1 296 ? 1.482 -37.719 -2.584 1 98.31 296 ASN A C 1
ATOM 2228 O O . ASN A 1 296 ? 0.636 -38.25 -1.849 1 98.31 296 ASN A O 1
ATOM 2232 N N . ALA A 1 297 ? 1.22 -37 -3.566 1 98.69 297 ALA A N 1
ATOM 2233 C CA . ALA A 1 297 ? -0.156 -36.75 -3.98 1 98.69 297 ALA A CA 1
ATOM 2234 C C . ALA A 1 297 ? -0.241 -36.5 -5.484 1 98.69 297 ALA A C 1
ATOM 2236 O O . ALA A 1 297 ? 0.727 -36.062 -6.105 1 98.69 297 ALA A O 1
ATOM 2237 N N . ASN A 1 298 ? -1.414 -36.844 -6 1 98.75 298 ASN A N 1
ATOM 2238 C CA . ASN A 1 298 ? -1.75 -36.594 -7.395 1 98.75 298 ASN A CA 1
ATOM 2239 C C . ASN A 1 298 ? -3.051 -35.781 -7.516 1 98.75 298 ASN A C 1
ATOM 2241 O O . ASN A 1 298 ? -4.008 -36.031 -6.781 1 98.75 298 ASN A O 1
ATOM 2245 N N . ILE A 1 299 ? -2.996 -34.875 -8.406 1 98.81 299 ILE A N 1
ATOM 2246 C CA . ILE A 1 299 ? -4.242 -34.25 -8.844 1 98.81 299 ILE A CA 1
ATOM 2247 C C . ILE A 1 299 ? -4.5 -34.594 -10.312 1 98.81 299 ILE A C 1
ATOM 2249 O O . ILE A 1 299 ? -3.611 -34.438 -11.148 1 98.81 299 ILE A O 1
ATOM 2253 N N . PHE A 1 300 ? -5.656 -35.094 -10.586 1 98.88 300 PHE A N 1
ATOM 2254 C CA . PHE A 1 300 ? -6.18 -35.25 -11.938 1 98.88 300 PHE A CA 1
ATOM 2255 C C . PHE A 1 300 ? -7.312 -34.25 -12.195 1 98.88 300 PHE A C 1
ATOM 2257 O O . PHE A 1 300 ? -8.234 -34.125 -11.383 1 98.88 300 PHE A O 1
ATOM 2264 N N . THR A 1 301 ? -7.246 -33.562 -13.297 1 98.75 301 THR A N 1
ATOM 2265 C CA . THR A 1 301 ? -8.266 -32.531 -13.484 1 98.75 301 THR A CA 1
ATOM 2266 C C . THR A 1 301 ? -8.57 -32.344 -14.969 1 98.75 301 THR A C 1
ATOM 2268 O O . THR A 1 301 ? -7.68 -32.5 -15.812 1 98.75 301 THR A O 1
ATOM 2271 N N . VAL A 1 302 ? -9.789 -32.062 -15.258 1 98.81 302 VAL A N 1
ATOM 2272 C CA . VAL A 1 302 ? -10.281 -31.688 -16.578 1 98.81 302 VAL A CA 1
ATOM 2273 C C . VAL A 1 302 ? -11.219 -30.484 -16.453 1 98.81 302 VAL A C 1
ATOM 2275 O O . VAL A 1 302 ? -11.875 -30.312 -15.422 1 98.81 302 VAL A O 1
ATOM 2278 N N . GLY A 1 303 ? -11.188 -29.656 -17.453 1 98.56 303 GLY A N 1
ATOM 2279 C CA . GLY A 1 303 ? -12.062 -28.484 -17.484 1 98.56 303 GLY A CA 1
ATOM 2280 C C . GLY A 1 303 ? -12.031 -27.75 -18.812 1 98.56 303 GLY A C 1
ATOM 2281 O O . GLY A 1 303 ? -11.719 -28.344 -19.844 1 98.56 303 GLY A O 1
ATOM 2282 N N . GLY A 1 304 ? -12.555 -26.531 -18.719 1 98.31 304 GLY A N 1
ATOM 2283 C CA . GLY A 1 304 ? -12.578 -25.734 -19.938 1 98.31 304 GLY A CA 1
ATOM 2284 C C . GLY A 1 304 ? -13.336 -24.422 -19.766 1 98.31 304 GLY A C 1
ATOM 2285 O O . GLY A 1 304 ? -13.844 -24.125 -18.688 1 98.31 304 GLY A O 1
ATOM 2286 N N . SER A 1 305 ? -13.266 -23.703 -20.844 1 98.25 305 SER A N 1
ATOM 2287 C CA . SER A 1 305 ? -13.961 -22.422 -20.891 1 98.25 305 SER A CA 1
ATOM 2288 C C . SER A 1 305 ? -14.727 -22.25 -22.203 1 98.25 305 SER A C 1
ATOM 2290 O O . SER A 1 305 ? -14.422 -22.906 -23.188 1 98.25 305 SER A O 1
ATOM 2292 N N . TYR A 1 306 ? -15.742 -21.438 -22.156 1 98.81 306 TYR A N 1
ATOM 2293 C CA . TYR A 1 306 ? -16.531 -21.016 -23.312 1 98.81 306 TYR A CA 1
ATOM 2294 C C . TYR A 1 306 ? -16.734 -19.516 -23.312 1 98.81 306 TYR A C 1
ATOM 2296 O O . TYR A 1 306 ? -17.453 -18.969 -22.484 1 98.81 306 TYR A O 1
ATOM 2304 N N . ASN A 1 307 ? -16.188 -18.891 -24.312 1 98.56 307 ASN A N 1
ATOM 2305 C CA . ASN A 1 307 ? -16.281 -17.438 -24.422 1 98.56 307 ASN A CA 1
ATOM 2306 C C . ASN A 1 307 ? -17.625 -17.016 -25 1 98.56 307 ASN A C 1
ATOM 2308 O O . ASN A 1 307 ? -17.938 -17.297 -26.156 1 98.56 307 ASN A O 1
ATOM 2312 N N . LEU A 1 308 ? -18.297 -16.281 -24.172 1 98.5 308 LEU A N 1
ATOM 2313 C CA . LEU A 1 308 ? -19.516 -15.641 -24.672 1 98.5 308 LEU A CA 1
ATOM 2314 C C . LEU A 1 308 ? -19.188 -14.375 -25.453 1 98.5 308 LEU A C 1
ATOM 2316 O O . LEU A 1 308 ? -19.922 -14 -26.375 1 98.5 308 LEU A O 1
ATOM 2320 N N . SER A 1 309 ? -18.156 -13.688 -25.094 1 97.88 309 SER A N 1
ATOM 2321 C CA . SER A 1 309 ? -17.562 -12.531 -25.75 1 97.88 309 SER A CA 1
ATOM 2322 C C . SER A 1 309 ? -16.062 -12.438 -25.453 1 97.88 309 SER A C 1
ATOM 2324 O O . SER A 1 309 ? -15.5 -13.344 -24.828 1 97.88 309 SER A O 1
ATOM 2326 N N . LYS A 1 310 ? -15.5 -11.391 -25.906 1 96.81 310 LYS A N 1
ATOM 2327 C CA . LYS A 1 310 ? -14.086 -11.18 -25.625 1 96.81 310 LYS A CA 1
ATOM 2328 C C . LYS A 1 310 ? -13.867 -10.891 -24.141 1 96.81 310 LYS A C 1
ATOM 2330 O O . LYS A 1 310 ? -12.75 -11 -23.641 1 96.81 310 LYS A O 1
ATOM 2335 N N . ARG A 1 311 ? -14.922 -10.531 -23.391 1 97.88 311 ARG A N 1
ATOM 2336 C CA . ARG A 1 311 ? -14.766 -10.062 -22.016 1 97.88 311 ARG A CA 1
ATOM 2337 C C . ARG A 1 311 ? -15.43 -11.016 -21.031 1 97.88 311 ARG A C 1
ATOM 2339 O O . ARG A 1 311 ? -15.25 -10.898 -19.828 1 97.88 311 ARG A O 1
ATOM 2346 N N . THR A 1 312 ? -16.25 -11.945 -21.562 1 98.5 312 THR A N 1
ATOM 2347 C CA . THR A 1 312 ? -17.031 -12.789 -20.672 1 98.5 312 THR A CA 1
ATOM 2348 C C . THR A 1 312 ? -16.875 -14.258 -21.062 1 98.5 312 THR A C 1
ATOM 2350 O O . THR A 1 312 ? -17.016 -14.617 -22.234 1 98.5 312 THR A O 1
ATOM 2353 N N . LEU A 1 313 ? -16.688 -15.094 -20.078 1 98.5 313 LEU A N 1
ATOM 2354 C CA . LEU A 1 313 ? -16.609 -16.531 -20.359 1 98.5 313 LEU A CA 1
ATOM 2355 C C . LEU A 1 313 ? -17.312 -17.328 -19.266 1 98.5 313 LEU A C 1
ATOM 2357 O O . LEU A 1 313 ? -17.484 -16.828 -18.141 1 98.5 313 LEU A O 1
ATOM 2361 N N . LEU A 1 314 ? -17.734 -18.516 -19.609 1 98.81 314 LEU A N 1
ATOM 2362 C CA . LEU A 1 314 ? -18.141 -19.562 -18.688 1 98.81 314 LEU A CA 1
ATOM 2363 C C . LEU A 1 314 ? -17 -20.562 -18.484 1 98.81 314 LEU A C 1
ATOM 2365 O O . LEU A 1 314 ? -16.203 -20.797 -19.391 1 98.81 314 LEU A O 1
ATOM 2369 N N . ASP A 1 315 ? -16.938 -21.094 -17.297 1 98.62 315 ASP A N 1
ATOM 2370 C CA . ASP A 1 315 ? -15.867 -22.047 -17.031 1 98.62 315 ASP A CA 1
ATOM 2371 C C . ASP A 1 315 ? -16.391 -23.234 -16.219 1 98.62 315 ASP A C 1
ATOM 2373 O O . ASP A 1 315 ? -17.406 -23.125 -15.523 1 98.62 315 ASP A O 1
ATOM 2377 N N . VAL A 1 316 ? -15.742 -24.312 -16.344 1 98.69 316 VAL A N 1
ATOM 2378 C CA . VAL A 1 316 ? -16 -25.516 -15.562 1 98.69 316 VAL A CA 1
ATOM 2379 C C . VAL A 1 316 ? -14.703 -26.281 -15.32 1 98.69 316 VAL A C 1
ATOM 2381 O O . VAL A 1 316 ? -13.836 -26.328 -16.188 1 98.69 316 VAL A O 1
ATOM 2384 N N . GLN A 1 317 ? -14.523 -26.844 -14.133 1 98.75 317 GLN A N 1
ATOM 2385 C CA . GLN A 1 317 ? -13.391 -27.703 -13.82 1 98.75 317 GLN A CA 1
ATOM 2386 C C . GLN A 1 317 ? -13.812 -28.828 -12.875 1 98.75 317 GLN A C 1
ATOM 2388 O O . GLN A 1 317 ? -14.539 -28.594 -11.914 1 98.75 317 GLN A O 1
ATOM 2393 N N . VAL A 1 318 ? -13.453 -30.062 -13.234 1 98.81 318 VAL A N 1
ATOM 2394 C CA . VAL A 1 318 ? -13.578 -31.234 -12.383 1 98.81 318 VAL A CA 1
ATOM 2395 C C . VAL A 1 318 ? -12.188 -31.75 -12 1 98.81 318 VAL A C 1
ATOM 2397 O O . VAL A 1 318 ? -11.297 -31.828 -12.844 1 98.81 318 VAL A O 1
ATOM 2400 N N . ALA A 1 319 ? -12.055 -32.062 -10.719 1 98.81 319 ALA A N 1
ATOM 2401 C CA . ALA A 1 319 ? -10.727 -32.469 -10.281 1 98.81 319 ALA A CA 1
ATOM 2402 C C . ALA A 1 319 ? -10.812 -33.438 -9.102 1 98.81 319 ALA A C 1
ATOM 2404 O O . ALA A 1 319 ? -11.812 -33.438 -8.367 1 98.81 319 ALA A O 1
ATOM 2405 N N . THR A 1 320 ? -9.789 -34.25 -8.969 1 98.81 320 THR A N 1
ATOM 2406 C CA . THR A 1 320 ? -9.617 -35.094 -7.793 1 98.81 320 THR A CA 1
ATOM 2407 C C . THR A 1 320 ? -8.172 -35.094 -7.324 1 98.81 320 THR A C 1
ATOM 2409 O O . THR A 1 320 ? -7.246 -35.062 -8.141 1 98.81 320 THR A O 1
ATOM 2412 N N . VAL A 1 321 ? -8.008 -35.062 -6.016 1 98.81 321 VAL A N 1
ATOM 2413 C CA . VAL A 1 321 ? -6.691 -35.219 -5.414 1 98.81 321 VAL A CA 1
ATOM 2414 C C . VAL A 1 321 ? -6.633 -36.562 -4.672 1 98.81 321 VAL A C 1
ATOM 2416 O O . VAL A 1 321 ? -7.574 -36.938 -3.965 1 98.81 321 VAL A O 1
ATOM 2419 N N . ARG A 1 322 ? -5.547 -37.281 -4.875 1 98.75 322 ARG A N 1
ATOM 2420 C CA . ARG A 1 322 ? -5.297 -38.562 -4.223 1 98.75 322 ARG A CA 1
ATOM 2421 C C . ARG A 1 322 ? -3.967 -38.531 -3.473 1 98.75 322 ARG A C 1
ATOM 2423 O O . ARG A 1 322 ? -2.916 -38.281 -4.066 1 98.75 322 ARG A O 1
ATOM 2430 N N . ASN A 1 323 ? -4.113 -38.906 -2.203 1 98.5 323 ASN A N 1
ATOM 2431 C CA . ASN A 1 323 ? -2.936 -38.844 -1.345 1 98.5 323 ASN A CA 1
ATOM 2432 C C . ASN A 1 323 ? -2.41 -40.25 -1.015 1 98.5 323 ASN A C 1
ATOM 2434 O O . ASN A 1 323 ? -3.189 -41.188 -0.89 1 98.5 323 ASN A O 1
ATOM 2438 N N . SER A 1 324 ? -1.104 -40.344 -0.893 1 98.38 324 SER A N 1
ATOM 2439 C CA . SER A 1 324 ? -0.527 -41.5 -0.236 1 98.38 324 SER A CA 1
ATOM 2440 C C . SER A 1 324 ? -0.892 -41.531 1.244 1 98.38 324 SER A C 1
ATOM 2442 O O . SER A 1 324 ? -1.472 -40.594 1.771 1 98.38 324 SER A O 1
ATOM 2444 N N . LYS A 1 325 ? -0.47 -42.531 1.926 1 97 325 LYS A N 1
ATOM 2445 C CA . LYS A 1 325 ? -0.928 -42.844 3.277 1 97 325 LYS A CA 1
ATOM 2446 C C . LYS A 1 325 ? -0.618 -41.688 4.238 1 97 325 LYS A C 1
ATOM 2448 O O . LYS A 1 325 ? -1.39 -41.438 5.164 1 97 325 LYS A O 1
ATOM 2453 N N . THR A 1 326 ? 0.454 -41 4.008 1 95.81 326 THR A N 1
ATOM 2454 C CA . THR A 1 326 ? 0.906 -40.031 5.016 1 95.81 326 THR A CA 1
ATOM 2455 C C . THR A 1 326 ? 0.709 -38.594 4.527 1 95.81 326 THR A C 1
ATOM 2457 O O . THR A 1 326 ? 1.143 -37.656 5.184 1 95.81 326 THR A O 1
ATOM 2460 N N . ALA A 1 327 ? 0.107 -38.438 3.396 1 96.75 327 ALA A N 1
ATOM 2461 C CA . ALA A 1 327 ? -0.116 -37.125 2.84 1 96.75 327 ALA A CA 1
ATOM 2462 C C . ALA A 1 327 ? -1.573 -36.688 3 1 96.75 327 ALA A C 1
ATOM 2464 O O . ALA A 1 327 ? -2.467 -37.531 3.088 1 96.75 327 ALA A O 1
ATOM 2465 N N . ASN A 1 328 ? -1.815 -35.375 3.014 1 96.5 328 ASN A N 1
ATOM 2466 C CA . ASN A 1 328 ? -3.186 -34.875 3.117 1 96.5 328 ASN A CA 1
ATOM 2467 C C . ASN A 1 328 ? -3.385 -33.594 2.314 1 96.5 328 ASN A C 1
ATOM 2469 O O . ASN A 1 328 ? -4.066 -32.656 2.766 1 96.5 328 ASN A O 1
ATOM 2473 N N . PHE A 1 329 ? -2.75 -33.469 1.196 1 97.44 329 PHE A N 1
ATOM 2474 C CA . PHE A 1 329 ? -2.971 -32.344 0.311 1 97.44 329 PHE A CA 1
ATOM 2475 C C . PHE A 1 329 ? -4.43 -32.25 -0.117 1 97.44 329 PHE A C 1
ATOM 2477 O O . PHE A 1 329 ? -5.082 -33.281 -0.318 1 97.44 329 PHE A O 1
ATOM 2484 N N . GLY A 1 330 ? -4.922 -31.094 -0.231 1 97.44 330 GLY A N 1
ATOM 2485 C CA . GLY A 1 330 ? -6.277 -30.875 -0.714 1 97.44 330 GLY A CA 1
ATOM 2486 C C . GLY A 1 330 ? -6.324 -30.344 -2.139 1 97.44 330 GLY A C 1
ATOM 2487 O O . GLY A 1 330 ? -5.289 -30.016 -2.717 1 97.44 330 GLY A O 1
ATOM 2488 N N . LEU A 1 331 ? -7.535 -30.266 -2.678 1 97.88 331 LEU A N 1
ATOM 2489 C CA . LEU A 1 331 ? -7.719 -29.594 -3.959 1 97.88 331 LEU A CA 1
ATOM 2490 C C . LEU A 1 331 ? -7.418 -28.109 -3.838 1 97.88 331 LEU A C 1
ATOM 2492 O O . LEU A 1 331 ? -6.82 -27.516 -4.738 1 97.88 331 LEU A O 1
ATOM 2496 N N . ASN A 1 332 ? -7.898 -27.531 -2.754 1 96.56 332 ASN A N 1
ATOM 2497 C CA . ASN A 1 332 ? -7.523 -26.156 -2.486 1 96.56 332 ASN A CA 1
ATOM 2498 C C . ASN A 1 332 ? -6.105 -26.047 -1.931 1 96.56 332 ASN A C 1
ATOM 2500 O O . ASN A 1 332 ? -5.609 -26.984 -1.312 1 96.56 332 ASN A O 1
ATOM 2504 N N . ALA A 1 333 ? -5.512 -24.906 -2.16 1 96.06 333 ALA A N 1
ATOM 2505 C CA . ALA A 1 333 ? -4.18 -24.641 -1.622 1 96.06 333 ALA A CA 1
ATOM 2506 C C . ALA A 1 333 ? -4.246 -24.297 -0.139 1 96.06 333 ALA A C 1
ATOM 2508 O O . ALA A 1 333 ? -3.822 -23.203 0.265 1 96.06 333 ALA A O 1
ATOM 2509 N N . ASN A 1 334 ? -4.602 -25.234 0.666 1 95.06 334 ASN A N 1
ATOM 2510 C CA . ASN A 1 334 ? -4.77 -25.016 2.1 1 95.06 334 ASN A CA 1
ATOM 2511 C C . ASN A 1 334 ? -3.439 -25.094 2.84 1 95.06 334 ASN A C 1
ATOM 2513 O O . ASN A 1 334 ? -2.551 -25.859 2.447 1 95.06 334 ASN A O 1
ATOM 2517 N N . PRO A 1 335 ? -3.396 -24.375 3.996 1 93.44 335 PRO A N 1
ATOM 2518 C CA . PRO A 1 335 ? -2.215 -24.578 4.84 1 93.44 335 PRO A CA 1
ATOM 2519 C C . PRO A 1 335 ? -2.125 -25.984 5.414 1 93.44 335 PRO A C 1
ATOM 2521 O O . PRO A 1 335 ? -3.131 -26.688 5.477 1 93.44 335 PRO A O 1
ATOM 2524 N N . ALA A 1 336 ? -0.935 -26.25 5.805 1 92.06 336 ALA A N 1
ATOM 2525 C CA . ALA A 1 336 ? -0.736 -27.562 6.43 1 92.06 336 ALA A CA 1
ATOM 2526 C C . ALA A 1 336 ? -1.523 -27.672 7.73 1 92.06 336 ALA A C 1
ATOM 2528 O O . ALA A 1 336 ? -1.748 -26.672 8.414 1 92.06 336 ALA A O 1
ATOM 2529 N N . GLY A 1 337 ? -1.922 -28.953 8.008 1 90.31 337 GLY A N 1
ATOM 2530 C CA . GLY A 1 337 ? -2.617 -29.203 9.266 1 90.31 337 GLY A CA 1
ATOM 2531 C C . GLY A 1 337 ? -3.744 -30.219 9.117 1 90.31 337 GLY A C 1
ATOM 2532 O O . GLY A 1 337 ? -4.047 -30.656 8.016 1 90.31 337 GLY A O 1
ATOM 2533 N N . THR A 1 338 ? -4.395 -30.516 10.297 1 89.31 338 THR A N 1
ATOM 2534 C CA . THR A 1 338 ? -5.449 -31.516 10.305 1 89.31 338 THR A CA 1
ATOM 2535 C C . THR A 1 338 ? -6.742 -30.953 10.875 1 89.31 338 THR A C 1
ATOM 2537 O O . THR A 1 338 ? -7.758 -31.641 10.938 1 89.31 338 THR A O 1
ATOM 2540 N N . ASP A 1 339 ? -6.609 -29.719 11.227 1 89.06 339 ASP A N 1
ATOM 2541 C CA . ASP A 1 339 ? -7.82 -29.094 11.766 1 89.06 339 ASP A CA 1
ATOM 2542 C C . ASP A 1 339 ? -8.922 -29.047 10.703 1 89.06 339 ASP A C 1
ATOM 2544 O O . ASP A 1 339 ? -8.641 -28.875 9.516 1 89.06 339 ASP A O 1
ATOM 2548 N N . ILE A 1 340 ? -10.133 -29.109 11.164 1 88.56 340 ILE A N 1
ATOM 2549 C CA . ILE A 1 340 ? -11.297 -29.062 10.289 1 88.56 340 ILE A CA 1
ATOM 2550 C C . ILE A 1 340 ? -11.273 -27.781 9.469 1 88.56 340 ILE A C 1
ATOM 2552 O O . ILE A 1 340 ? -11.688 -27.766 8.305 1 88.56 340 ILE A O 1
ATOM 2556 N N . SER A 1 341 ? -10.828 -26.734 10.07 1 89.25 341 SER A N 1
ATOM 2557 C CA . SER A 1 341 ? -10.852 -25.406 9.453 1 89.25 341 SER A CA 1
ATOM 2558 C C . SER A 1 341 ? -9.906 -25.344 8.258 1 89.25 341 SER A C 1
ATOM 2560 O O . SER A 1 341 ? -10.031 -24.453 7.406 1 89.25 341 SER A O 1
ATOM 2562 N N . THR A 1 342 ? -8.938 -26.234 8.125 1 91.12 342 THR A N 1
ATOM 2563 C CA . THR A 1 342 ? -8 -26.188 7.008 1 91.12 342 THR A CA 1
ATOM 2564 C C . THR A 1 342 ? -8.664 -26.672 5.723 1 91.12 342 THR A C 1
ATOM 2566 O O . THR A 1 342 ? -8.266 -26.281 4.625 1 91.12 342 THR A O 1
ATOM 2569 N N . GLY A 1 343 ? -9.609 -27.609 5.922 1 94.25 343 GLY A N 1
ATOM 2570 C CA . GLY A 1 343 ? -10.297 -28.172 4.77 1 94.25 343 GLY A CA 1
ATOM 2571 C C . GLY A 1 343 ? -9.516 -29.297 4.105 1 94.25 343 GLY A C 1
ATOM 2572 O O . GLY A 1 343 ? -9.906 -29.781 3.039 1 94.25 343 GLY A O 1
ATOM 2573 N N . ASN A 1 344 ? -8.406 -29.719 4.727 1 95.94 344 ASN A N 1
ATOM 2574 C CA . ASN A 1 344 ? -7.621 -30.828 4.172 1 95.94 344 ASN A CA 1
ATOM 2575 C C . ASN A 1 344 ? -8.297 -32.156 4.418 1 95.94 344 ASN A C 1
ATOM 2577 O O . ASN A 1 344 ? -8.938 -32.375 5.449 1 95.94 344 ASN A O 1
ATOM 2581 N N . PRO A 1 345 ? -8.117 -33.125 3.488 1 96.69 345 PRO A N 1
ATOM 2582 C CA . PRO A 1 345 ? -8.594 -34.469 3.785 1 96.69 345 PRO A CA 1
ATOM 2583 C C . PRO A 1 345 ? -7.773 -35.156 4.867 1 96.69 345 PRO A C 1
ATOM 2585 O O . PRO A 1 345 ? -6.719 -34.656 5.266 1 96.69 345 PRO A O 1
ATOM 2588 N N . LYS A 1 346 ? -8.289 -36.312 5.336 1 94.12 346 LYS A N 1
ATOM 2589 C CA . LYS A 1 346 ? -7.492 -37.125 6.25 1 94.12 346 LYS A CA 1
ATOM 2590 C C . LYS A 1 346 ? -6.238 -37.656 5.562 1 94.12 346 LYS A C 1
ATOM 2592 O O . LYS A 1 346 ? -6.191 -37.75 4.332 1 94.12 346 LYS A O 1
ATOM 2597 N N . PHE A 1 347 ? -5.27 -38.062 6.395 1 94.38 347 PHE A N 1
ATOM 2598 C CA . PHE A 1 347 ? -4.09 -38.656 5.801 1 94.38 347 PHE A CA 1
ATOM 2599 C C . PHE A 1 347 ? -4.477 -39.875 4.953 1 94.38 347 PHE A C 1
ATOM 2601 O O . PHE A 1 347 ? -5.27 -40.719 5.383 1 94.38 347 PHE A O 1
ATOM 2608 N N . GLY A 1 348 ? -3.951 -39.844 3.732 1 96.69 348 GLY A N 1
ATOM 2609 C CA . GLY A 1 348 ? -4.281 -40.938 2.812 1 96.69 348 GLY A CA 1
ATOM 2610 C C . GLY A 1 348 ? -5.594 -40.719 2.086 1 96.69 348 GLY A C 1
ATOM 2611 O O . GLY A 1 348 ? -5.965 -41.5 1.216 1 96.69 348 GLY A O 1
ATOM 2612 N N . GLY A 1 349 ? -6.211 -39.688 2.414 1 96.44 349 GLY A N 1
ATOM 2613 C CA . GLY A 1 349 ? -7.535 -39.438 1.866 1 96.44 349 GLY A CA 1
ATOM 2614 C C . GLY A 1 349 ? -7.504 -38.75 0.506 1 96.44 349 GLY A C 1
ATOM 2615 O O . GLY A 1 349 ? -6.434 -38.375 0.025 1 96.44 349 GLY A O 1
ATOM 2616 N N . SER A 1 350 ? -8.742 -38.625 -0.074 1 97.81 350 SER A N 1
ATOM 2617 C CA . SER A 1 350 ? -8.93 -38 -1.378 1 97.81 350 SER A CA 1
ATOM 2618 C C . SER A 1 350 ? -10.047 -36.969 -1.34 1 97.81 350 SER A C 1
ATOM 2620 O O . SER A 1 350 ? -10.852 -36.969 -0.409 1 97.81 350 SER A O 1
ATOM 2622 N N . GLN A 1 351 ? -9.977 -36.094 -2.268 1 98.44 351 GLN A N 1
ATOM 2623 C CA . GLN A 1 351 ? -11.055 -35.156 -2.529 1 98.44 351 GLN A CA 1
ATOM 2624 C C . GLN A 1 351 ? -11.406 -35.125 -4.016 1 98.44 351 GLN A C 1
ATOM 2626 O O . GLN A 1 351 ? -10.531 -35.281 -4.871 1 98.44 351 GLN A O 1
ATOM 2631 N N . THR A 1 352 ? -12.68 -35 -4.25 1 98.62 352 THR A N 1
ATOM 2632 C CA . THR A 1 352 ? -13.18 -34.781 -5.605 1 98.62 352 THR A CA 1
ATOM 2633 C C . THR A 1 352 ? -14.133 -33.594 -5.637 1 98.62 352 THR A C 1
ATOM 2635 O O . THR A 1 352 ? -14.969 -33.438 -4.738 1 98.62 352 THR A O 1
ATOM 2638 N N . GLY A 1 353 ? -13.938 -32.75 -6.676 1 98.5 353 GLY A N 1
ATOM 2639 C CA . GLY A 1 353 ? -14.781 -31.562 -6.766 1 98.5 353 GLY A CA 1
ATOM 2640 C C . GLY A 1 353 ? -15.086 -31.156 -8.195 1 98.5 353 GLY A C 1
ATOM 2641 O O . GLY A 1 353 ? -14.453 -31.641 -9.133 1 98.5 353 GLY A O 1
ATOM 2642 N N . VAL A 1 354 ? -16.094 -30.328 -8.25 1 98.69 354 VAL A N 1
ATOM 2643 C CA . VAL A 1 354 ? -16.469 -29.656 -9.5 1 98.69 354 VAL A CA 1
ATOM 2644 C C . VAL A 1 354 ? -16.875 -28.219 -9.219 1 98.69 354 VAL A C 1
ATOM 2646 O O . VAL A 1 354 ? -17.5 -27.938 -8.195 1 98.69 354 VAL A O 1
ATOM 2649 N N . TYR A 1 355 ? -16.406 -27.312 -10.078 1 98.56 355 TYR A N 1
ATOM 2650 C CA . TYR A 1 355 ? -17 -25.969 -10.039 1 98.56 355 TYR A CA 1
ATOM 2651 C C . TYR A 1 355 ? -17.297 -25.469 -11.445 1 98.56 355 TYR A C 1
ATOM 2653 O O . TYR A 1 355 ? -16.719 -25.938 -12.422 1 98.56 355 TYR A O 1
ATOM 2661 N N . ALA A 1 356 ? -18.25 -24.578 -11.492 1 98.75 356 ALA A N 1
ATOM 2662 C CA . ALA A 1 356 ? -18.656 -23.875 -12.703 1 98.75 356 ALA A CA 1
ATOM 2663 C C . ALA A 1 356 ? -19.031 -22.422 -12.391 1 98.75 356 ALA A C 1
ATOM 2665 O O . ALA A 1 356 ? -19.641 -22.141 -11.359 1 98.75 356 ALA A O 1
ATOM 2666 N N . GLY A 1 357 ? -18.578 -21.609 -13.328 1 98.5 357 GLY A N 1
ATOM 2667 C CA . GLY A 1 357 ? -18.844 -20.203 -13.039 1 98.5 357 GLY A CA 1
ATOM 2668 C C . GLY A 1 357 ? -18.766 -19.312 -14.258 1 98.5 357 GLY A C 1
ATOM 2669 O O . GLY A 1 357 ? -18.734 -19.812 -15.391 1 98.5 357 GLY A O 1
ATOM 2670 N N . ILE A 1 358 ? -18.875 -18.016 -13.992 1 98.75 358 ILE A N 1
ATOM 2671 C CA . ILE A 1 358 ? -18.781 -16.953 -15 1 98.75 358 ILE A CA 1
ATOM 2672 C C . ILE A 1 358 ? -17.703 -15.953 -14.609 1 98.75 358 ILE A C 1
ATOM 2674 O O . ILE A 1 358 ? -17.531 -15.648 -13.43 1 98.75 358 ILE A O 1
ATOM 2678 N N . GLN A 1 359 ? -16.984 -15.516 -15.578 1 98.62 359 GLN A N 1
ATOM 2679 C CA . GLN A 1 359 ? -15.969 -14.477 -15.383 1 98.62 359 GLN A CA 1
ATOM 2680 C C . GLN A 1 359 ? -16.156 -13.328 -16.375 1 98.62 359 GLN A C 1
ATOM 2682 O O . GLN A 1 359 ? -16.422 -13.555 -17.562 1 98.62 359 GLN A O 1
ATOM 2687 N N . HIS A 1 360 ? -16.062 -12.109 -15.891 1 98.75 360 HIS A N 1
ATOM 2688 C CA . HIS A 1 360 ? -16.234 -10.914 -16.719 1 98.75 360 HIS A CA 1
ATOM 2689 C C . HIS A 1 360 ? -15.094 -9.922 -16.484 1 98.75 360 HIS A C 1
ATOM 2691 O O . HIS A 1 360 ? -14.75 -9.625 -15.344 1 98.75 360 HIS A O 1
ATOM 2697 N N . LEU A 1 361 ? -14.633 -9.477 -17.609 1 98.31 361 LEU A N 1
ATOM 2698 C CA . LEU A 1 361 ? -13.602 -8.438 -17.578 1 98.31 361 LEU A CA 1
ATOM 2699 C C . LEU A 1 361 ? -14.18 -7.09 -17.984 1 98.31 361 LEU A C 1
ATOM 2701 O O . LEU A 1 361 ? -14.992 -7.012 -18.906 1 98.31 361 LEU A O 1
ATOM 2705 N N . PHE A 1 362 ? -13.68 -6.012 -17.359 1 97.25 362 PHE A N 1
ATOM 2706 C CA . PHE A 1 362 ? -14.047 -4.664 -17.781 1 97.25 362 PHE A CA 1
ATOM 2707 C C . PHE A 1 362 ? -12.82 -3.76 -17.828 1 97.25 362 PHE A C 1
ATOM 2709 O O . PHE A 1 362 ? -11.828 -4.02 -17.156 1 97.25 362 PHE A O 1
ATOM 2716 N N . MET B 1 1 ? -63.688 15.211 -44.5 1 22.94 1 MET B N 1
ATOM 2717 C CA . MET B 1 1 ? -62.312 15.195 -44.938 1 22.94 1 MET B CA 1
ATOM 2718 C C . MET B 1 1 ? -61.469 16.234 -44.188 1 22.94 1 MET B C 1
ATOM 2720 O O . MET B 1 1 ? -61.281 17.344 -44.656 1 22.94 1 MET B O 1
ATOM 2724 N N . LYS B 1 2 ? -61.844 16.297 -42.875 1 27.8 2 LYS B N 1
ATOM 2725 C CA . LYS B 1 2 ? -61.438 17.25 -41.844 1 27.8 2 LYS B CA 1
ATOM 2726 C C . LYS B 1 2 ? -59.906 17.266 -41.688 1 27.8 2 LYS B C 1
ATOM 2728 O O . LYS B 1 2 ? -59.281 16.219 -41.531 1 27.8 2 LYS B O 1
ATOM 2733 N N . LYS B 1 3 ? -59.281 18.328 -42.344 1 26.78 3 LYS B N 1
ATOM 2734 C CA . LYS B 1 3 ? -57.875 18.703 -42.469 1 26.78 3 LYS B CA 1
ATOM 2735 C C . LYS B 1 3 ? -57.219 18.672 -41.094 1 26.78 3 LYS B C 1
ATOM 2737 O O . LYS B 1 3 ? -57.594 19.422 -40.188 1 26.78 3 LYS B O 1
ATOM 2742 N N . VAL B 1 4 ? -56.938 17.453 -40.531 1 31.02 4 VAL B N 1
ATOM 2743 C CA . VAL B 1 4 ? -56.281 17.203 -39.25 1 31.02 4 VAL B CA 1
ATOM 2744 C C . VAL B 1 4 ? -54.938 17.938 -39.188 1 31.02 4 VAL B C 1
ATOM 2746 O O . VAL B 1 4 ? -54.031 17.656 -39.969 1 31.02 4 VAL B O 1
ATOM 2749 N N . MET B 1 5 ? -55.031 19.312 -39.156 1 24.69 5 MET B N 1
ATOM 2750 C CA . MET B 1 5 ? -53.812 20.094 -39 1 24.69 5 MET B CA 1
ATOM 2751 C C . MET B 1 5 ? -52.969 19.531 -37.875 1 24.69 5 MET B C 1
ATOM 2753 O O . MET B 1 5 ? -53.406 19.438 -36.719 1 24.69 5 MET B O 1
ATOM 2757 N N . LEU B 1 6 ? -52.156 18.484 -38.156 1 25.67 6 LEU B N 1
ATOM 2758 C CA . LEU B 1 6 ? -51.188 17.922 -37.219 1 25.67 6 LEU B CA 1
ATOM 2759 C C . LEU B 1 6 ? -50.219 18.984 -36.719 1 25.67 6 LEU B C 1
ATOM 2761 O O . LEU B 1 6 ? -49.438 19.531 -37.5 1 25.67 6 LEU B O 1
ATOM 2765 N N . ALA B 1 7 ? -50.688 19.969 -35.969 1 25.58 7 ALA B N 1
ATOM 2766 C CA . ALA B 1 7 ? -49.75 20.891 -35.344 1 25.58 7 ALA B CA 1
ATOM 2767 C C . ALA B 1 7 ? -48.625 20.141 -34.656 1 25.58 7 ALA B C 1
ATOM 2769 O O . ALA B 1 7 ? -48.844 19.25 -33.844 1 25.58 7 ALA B O 1
ATOM 2770 N N . ALA B 1 8 ? -47.469 19.984 -35.344 1 25.89 8 ALA B N 1
ATOM 2771 C CA . ALA B 1 8 ? -46.156 19.547 -34.875 1 25.89 8 ALA B CA 1
ATOM 2772 C C . ALA B 1 8 ? -45.719 20.312 -33.656 1 25.89 8 ALA B C 1
ATOM 2774 O O . ALA B 1 8 ? -45.531 21.531 -33.688 1 25.89 8 ALA B O 1
ATOM 2775 N N . VAL B 1 9 ? -46.344 20.078 -32.5 1 25.5 9 VAL B N 1
ATOM 2776 C CA . VAL B 1 9 ? -45.906 20.719 -31.266 1 25.5 9 VAL B CA 1
ATOM 2777 C C . VAL B 1 9 ? -44.406 20.562 -31.125 1 25.5 9 VAL B C 1
ATOM 2779 O O . VAL B 1 9 ? -43.875 19.438 -31.141 1 25.5 9 VAL B O 1
ATOM 2782 N N . LEU B 1 10 ? -43.594 21.469 -31.703 1 26.33 10 LEU B N 1
ATOM 2783 C CA . LEU B 1 10 ? -42.188 21.656 -31.422 1 26.33 10 LEU B CA 1
ATOM 2784 C C . LEU B 1 10 ? -41.906 21.594 -29.922 1 26.33 10 LEU B C 1
ATOM 2786 O O . LEU B 1 10 ? -42.375 22.453 -29.172 1 26.33 10 LEU B O 1
ATOM 2790 N N . ALA B 1 11 ? -41.969 20.359 -29.297 1 27.75 11 ALA B N 1
ATOM 2791 C CA . ALA B 1 11 ? -41.594 20.203 -27.906 1 27.75 11 ALA B CA 1
ATOM 2792 C C . ALA B 1 11 ? -40.312 20.984 -27.578 1 27.75 11 ALA B C 1
ATOM 2794 O O . ALA B 1 11 ? -39.25 20.703 -28.141 1 27.75 11 ALA B O 1
ATOM 2795 N N . THR B 1 12 ? -40.219 22.281 -27.469 1 27.02 12 THR B N 1
ATOM 2796 C CA . THR B 1 12 ? -39.125 23.062 -26.906 1 27.02 12 THR B CA 1
ATOM 2797 C C . THR B 1 12 ? -38.594 22.391 -25.656 1 27.02 12 THR B C 1
ATOM 2799 O O . THR B 1 12 ? -39.25 22.328 -24.625 1 27.02 12 THR B O 1
ATOM 2802 N N . ALA B 1 13 ? -37.938 21.188 -25.766 1 31.31 13 ALA B N 1
ATOM 2803 C CA . ALA B 1 13 ? -37.188 20.625 -24.656 1 31.31 13 ALA B CA 1
ATOM 2804 C C . ALA B 1 13 ? -36.406 21.719 -23.906 1 31.31 13 ALA B C 1
ATOM 2806 O O . ALA B 1 13 ? -35.594 22.438 -24.5 1 31.31 13 ALA B O 1
ATOM 2807 N N . GLY B 1 14 ? -37 22.5 -23.094 1 33.28 14 GLY B N 1
ATOM 2808 C CA . GLY B 1 14 ? -36.281 23.375 -22.172 1 33.28 14 GLY B CA 1
ATOM 2809 C C . GLY B 1 14 ? -34.938 22.844 -21.766 1 33.28 14 GLY B C 1
ATOM 2810 O O . GLY B 1 14 ? -34.781 21.656 -21.469 1 33.28 14 GLY B O 1
ATOM 2811 N N . VAL B 1 15 ? -33.906 23.281 -22.375 1 33.69 15 VAL B N 1
ATOM 2812 C CA . VAL B 1 15 ? -32.5 23.094 -21.953 1 33.69 15 VAL B CA 1
ATOM 2813 C C . VAL B 1 15 ? -32.406 23.203 -20.438 1 33.69 15 VAL B C 1
ATOM 2815 O O . VAL B 1 15 ? -32.531 24.297 -19.875 1 33.69 15 VAL B O 1
ATOM 2818 N N . ALA B 1 16 ? -33.219 22.484 -19.609 1 35.28 16 ALA B N 1
ATOM 2819 C CA . ALA B 1 16 ? -32.812 22.375 -18.219 1 35.28 16 ALA B CA 1
ATOM 2820 C C . ALA B 1 16 ? -31.297 22.453 -18.094 1 35.28 16 ALA B C 1
ATOM 2822 O O . ALA B 1 16 ? -30.578 21.781 -18.844 1 35.28 16 ALA B O 1
ATOM 2823 N N . ALA B 1 17 ? -30.656 23.578 -17.844 1 38.06 17 ALA B N 1
ATOM 2824 C CA . ALA B 1 17 ? -29.266 23.672 -17.391 1 38.06 17 ALA B CA 1
ATOM 2825 C C . ALA B 1 17 ? -28.828 22.391 -16.688 1 38.06 17 ALA B C 1
ATOM 2827 O O . ALA B 1 17 ? -29.266 22.094 -15.578 1 38.06 17 ALA B O 1
ATOM 2828 N N . HIS B 1 18 ? -28.906 21.297 -17.219 1 43.56 18 HIS B N 1
ATOM 2829 C CA . HIS B 1 18 ? -28.312 20.078 -16.656 1 43.56 18 HIS B CA 1
ATOM 2830 C C . HIS B 1 18 ? -27.031 20.391 -15.898 1 43.56 18 HIS B C 1
ATOM 2832 O O . HIS B 1 18 ? -26.094 20.953 -16.469 1 43.56 18 HIS B O 1
ATOM 2838 N N . ALA B 1 19 ? -27.031 20.859 -14.648 1 50.88 19 ALA B N 1
ATOM 2839 C CA . ALA B 1 19 ? -25.953 21 -13.688 1 50.88 19 ALA B CA 1
ATOM 2840 C C . ALA B 1 19 ? -24.797 20.047 -14.016 1 50.88 19 ALA B C 1
ATOM 2842 O O . ALA B 1 19 ? -24.984 18.844 -14.07 1 50.88 19 ALA B O 1
ATOM 2843 N N . GLN B 1 20 ? -24 20.469 -14.938 1 59.81 20 GLN B N 1
ATOM 2844 C CA . GLN B 1 20 ? -22.812 19.719 -15.352 1 59.81 20 GLN B CA 1
ATOM 2845 C C . GLN B 1 20 ? -22.031 19.203 -14.141 1 59.81 20 GLN B C 1
ATOM 2847 O O . GLN B 1 20 ? -21.594 20 -13.297 1 59.81 20 GLN B O 1
ATOM 2852 N N . SER B 1 21 ? -22.344 18.047 -13.625 1 71.88 21 SER B N 1
ATOM 2853 C CA . SER B 1 21 ? -21.625 17.312 -12.578 1 71.88 21 SER B CA 1
ATOM 2854 C C . SER B 1 21 ? -20.344 16.703 -13.109 1 71.88 21 SER B C 1
ATOM 2856 O O . SER B 1 21 ? -20.281 16.266 -14.266 1 71.88 21 SER B O 1
ATOM 2858 N N . SER B 1 22 ? -19.281 17.219 -12.438 1 86.88 22 SER B N 1
ATOM 2859 C CA . SER B 1 22 ? -18 16.609 -12.773 1 86.88 22 SER B CA 1
ATOM 2860 C C . SER B 1 22 ? -17.422 15.836 -11.594 1 86.88 22 SER B C 1
ATOM 2862 O O . SER B 1 22 ? -17.594 16.25 -10.445 1 86.88 22 SER B O 1
ATOM 2864 N N . VAL B 1 23 ? -17.141 14.594 -11.742 1 92.38 23 VAL B N 1
ATOM 2865 C CA . VAL B 1 23 ? -16.406 13.789 -10.773 1 92.38 23 VAL B CA 1
ATOM 2866 C C . VAL B 1 23 ? -15.016 13.477 -11.305 1 92.38 23 VAL B C 1
ATOM 2868 O O . VAL B 1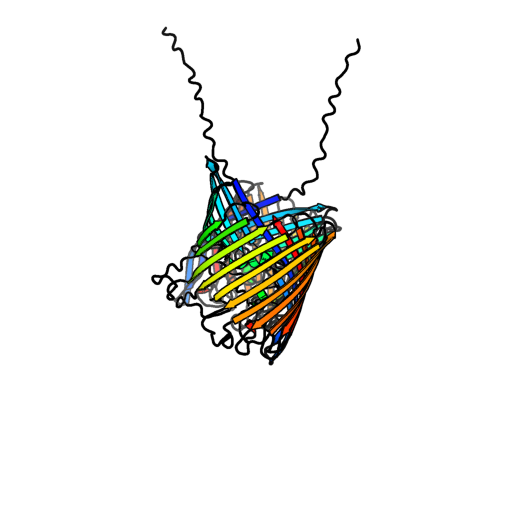 23 ? -14.859 13.078 -12.461 1 92.38 23 VAL B O 1
ATOM 2871 N N . THR B 1 24 ? -14.07 13.789 -10.469 1 94.75 24 THR B N 1
ATOM 2872 C CA . THR B 1 24 ? -12.68 13.562 -10.859 1 94.75 24 THR B CA 1
ATOM 2873 C C . THR B 1 24 ? -12.008 12.586 -9.906 1 94.75 24 THR B C 1
ATOM 2875 O O . THR B 1 24 ? -12.102 12.734 -8.68 1 94.75 24 THR B O 1
ATOM 2878 N N . LEU B 1 25 ? -11.406 11.539 -10.555 1 95.69 25 LEU B N 1
ATOM 2879 C CA . LEU B 1 25 ? -10.492 10.672 -9.82 1 95.69 25 LEU B CA 1
ATOM 2880 C C . LEU B 1 25 ? -9.078 11.234 -9.828 1 95.69 25 LEU B C 1
ATOM 2882 O O . LEU B 1 25 ? -8.602 11.695 -10.867 1 95.69 25 LEU B O 1
ATOM 2886 N N . TYR B 1 26 ? -8.461 11.211 -8.656 1 96 26 TYR B N 1
ATOM 2887 C CA . TYR B 1 26 ? -7.09 11.695 -8.586 1 96 26 TYR B CA 1
ATOM 2888 C C . TYR B 1 26 ? -6.277 10.891 -7.578 1 96 26 TYR B C 1
ATOM 2890 O O . TYR B 1 26 ? -6.828 10.094 -6.82 1 96 26 TYR B O 1
ATOM 2898 N N . GLY B 1 27 ? -4.895 11.133 -7.664 1 97.19 27 GLY B N 1
ATOM 2899 C CA . GLY B 1 27 ? -4.066 10.43 -6.695 1 97.19 27 GLY B CA 1
ATOM 2900 C C . GLY B 1 27 ? -2.596 10.789 -6.793 1 97.19 27 GLY B C 1
ATOM 2901 O O . GLY B 1 27 ? -2.207 11.609 -7.629 1 97.19 27 GLY B O 1
ATOM 2902 N N . ARG B 1 28 ? -1.889 10.227 -5.812 1 97.94 28 ARG B N 1
ATOM 2903 C CA . ARG B 1 28 ? -0.447 10.398 -5.664 1 97.94 28 ARG B CA 1
ATOM 2904 C C . ARG B 1 28 ? 0.219 9.102 -5.223 1 97.94 28 ARG B C 1
ATOM 2906 O O . ARG B 1 28 ? -0.26 8.43 -4.309 1 97.94 28 ARG B O 1
ATOM 2913 N N . LEU B 1 29 ? 1.23 8.75 -5.938 1 98.44 29 LEU B N 1
ATOM 2914 C CA . LEU B 1 29 ? 2.105 7.676 -5.484 1 98.44 29 LEU B CA 1
ATOM 2915 C C . LEU B 1 29 ? 3.475 8.219 -5.086 1 98.44 29 LEU B C 1
ATOM 2917 O O . LEU B 1 29 ? 4.082 8.984 -5.836 1 98.44 29 LEU B O 1
ATOM 2921 N N . ASP B 1 30 ? 3.881 7.863 -3.936 1 98.44 30 ASP B N 1
ATOM 2922 C CA . ASP B 1 30 ? 5.203 8.195 -3.416 1 98.44 30 ASP B CA 1
ATOM 2923 C C . ASP B 1 30 ? 5.938 6.949 -2.936 1 98.44 30 ASP B C 1
ATOM 2925 O O . ASP B 1 30 ? 5.441 6.223 -2.072 1 98.44 30 ASP B O 1
ATOM 2929 N N . ALA B 1 31 ? 7.078 6.664 -3.533 1 98.5 31 ALA B N 1
ATOM 2930 C CA . ALA B 1 31 ? 7.852 5.469 -3.207 1 98.5 31 ALA B CA 1
ATOM 2931 C C . ALA B 1 31 ? 9.352 5.754 -3.26 1 98.5 31 ALA B C 1
ATOM 2933 O O . ALA B 1 31 ? 9.812 6.492 -4.129 1 98.5 31 ALA B O 1
ATOM 2934 N N . GLY B 1 32 ? 10.078 5.09 -2.311 1 98.25 32 GLY B N 1
ATOM 2935 C CA . GLY B 1 32 ? 11.516 5.293 -2.297 1 98.25 32 GLY B CA 1
ATOM 2936 C C . GLY B 1 32 ? 12.234 4.371 -1.331 1 98.25 32 GLY B C 1
ATOM 2937 O O . GLY B 1 32 ? 11.625 3.479 -0.741 1 98.25 32 GLY B O 1
ATOM 2938 N N . ILE B 1 33 ? 13.555 4.598 -1.3 1 98.38 33 ILE B N 1
ATOM 2939 C CA . ILE B 1 33 ? 14.43 3.863 -0.397 1 98.38 33 ILE B CA 1
ATOM 2940 C C . ILE B 1 33 ? 14.961 4.805 0.684 1 98.38 33 ILE B C 1
ATOM 2942 O O . ILE B 1 33 ? 15.312 5.949 0.401 1 98.38 33 ILE B O 1
ATOM 2946 N N . GLU B 1 34 ? 15.031 4.281 1.899 1 98.44 34 GLU B N 1
ATOM 2947 C CA . GLU B 1 34 ? 15.453 5.066 3.059 1 98.44 34 GLU B CA 1
ATOM 2948 C C . GLU B 1 34 ? 16.5 4.324 3.875 1 98.44 34 GLU B C 1
ATOM 2950 O O . GLU B 1 34 ? 16.391 3.115 4.086 1 98.44 34 GLU B O 1
ATOM 2955 N N . TYR B 1 35 ? 17.531 5.027 4.258 1 98.19 35 TYR B N 1
ATOM 2956 C CA . TYR B 1 35 ? 18.484 4.578 5.266 1 98.19 35 TYR B CA 1
ATOM 2957 C C . TYR B 1 35 ? 18.438 5.465 6.504 1 98.19 35 TYR B C 1
ATOM 2959 O O . TYR B 1 35 ? 18.297 6.684 6.398 1 98.19 35 TYR B O 1
ATOM 2967 N N . MET B 1 36 ? 18.484 4.828 7.688 1 97.75 36 MET B N 1
ATOM 2968 C CA . MET B 1 36 ? 18.547 5.59 8.93 1 97.75 36 MET B CA 1
ATOM 2969 C C . MET B 1 36 ? 19.359 4.855 9.984 1 97.75 36 MET B C 1
ATOM 2971 O O . MET B 1 36 ? 19.25 3.635 10.125 1 97.75 36 MET B O 1
ATOM 2975 N N . ASN B 1 37 ? 20.188 5.543 10.695 1 97.88 37 ASN B N 1
ATOM 2976 C CA . ASN B 1 37 ? 20.875 4.984 11.859 1 97.88 37 ASN B CA 1
ATOM 2977 C C . ASN B 1 37 ? 20.328 5.562 13.156 1 97.88 37 ASN B C 1
ATOM 2979 O O . ASN B 1 37 ? 19.359 6.336 13.141 1 97.88 37 ASN B O 1
ATOM 2983 N N . GLY B 1 38 ? 20.844 5.09 14.305 1 97.06 38 GLY B N 1
ATOM 2984 C CA . GLY B 1 38 ? 20.422 5.574 15.609 1 97.06 38 GLY B CA 1
ATOM 2985 C C . GLY B 1 38 ? 19.109 4.961 16.078 1 97.06 38 GLY B C 1
ATOM 2986 O O . GLY B 1 38 ? 18.453 5.504 16.953 1 97.06 38 GLY B O 1
ATOM 2987 N N . LEU B 1 39 ? 18.734 3.916 15.461 1 96.06 39 LEU B N 1
ATOM 2988 C CA . LEU B 1 39 ? 17.531 3.195 15.883 1 96.06 39 LEU B CA 1
ATOM 2989 C C . LEU B 1 39 ? 17.797 2.355 17.125 1 96.06 39 LEU B C 1
ATOM 2991 O O . LEU B 1 39 ? 18.938 1.911 17.344 1 96.06 39 LEU B O 1
ATOM 2995 N N . PRO B 1 40 ? 16.75 2.211 17.906 1 91.44 40 PRO B N 1
ATOM 2996 C CA . PRO B 1 40 ? 16.969 1.388 19.094 1 91.44 40 PRO B CA 1
ATOM 2997 C C . PRO B 1 40 ? 17.172 -0.089 18.766 1 91.44 40 PRO B C 1
ATOM 2999 O O . PRO B 1 40 ? 16.578 -0.599 17.812 1 91.44 40 PRO B O 1
ATOM 3002 N N . SER B 1 41 ? 18.047 -0.713 19.547 1 88.62 41 SER B N 1
ATOM 3003 C CA . SER B 1 41 ? 18.328 -2.133 19.359 1 88.62 41 SER B CA 1
ATOM 3004 C C . SER B 1 41 ? 17.938 -2.934 20.594 1 88.62 41 SER B C 1
ATOM 3006 O O . SER B 1 41 ? 17.891 -2.395 21.703 1 88.62 41 SER B O 1
ATOM 3008 N N . ALA B 1 42 ? 17.75 -4.184 20.375 1 81.88 42 ALA B N 1
ATOM 3009 C CA . ALA B 1 42 ? 17.359 -5.074 21.469 1 81.88 42 ALA B CA 1
ATOM 3010 C C . ALA B 1 42 ? 18.469 -5.211 22.5 1 81.88 42 ALA B C 1
ATOM 3012 O O . ALA B 1 42 ? 18.219 -5.473 23.672 1 81.88 42 ALA B O 1
ATOM 3013 N N . ASN B 1 43 ? 19.688 -4.973 22.109 1 83.81 43 ASN B N 1
ATOM 3014 C CA . ASN B 1 43 ? 20.812 -5.137 23.031 1 83.81 43 ASN B CA 1
ATOM 3015 C C . ASN B 1 43 ? 21.141 -3.836 23.75 1 83.81 43 ASN B C 1
ATOM 3017 O O . ASN B 1 43 ? 22.188 -3.709 24.375 1 83.81 43 ASN B O 1
ATOM 3021 N N . GLY B 1 44 ? 20.266 -2.867 23.641 1 83.44 44 GLY B N 1
ATOM 3022 C CA . GLY B 1 44 ? 20.438 -1.614 24.359 1 83.44 44 GLY B CA 1
ATOM 3023 C C . GLY B 1 44 ? 21.266 -0.601 23.594 1 83.44 44 GLY B C 1
ATOM 3024 O O . GLY B 1 44 ? 21.406 0.548 24.016 1 83.44 44 GLY B O 1
ATOM 3025 N N . GLY B 1 45 ? 21.828 -0.955 22.453 1 89.12 45 GLY B N 1
ATOM 3026 C CA . GLY B 1 45 ? 22.594 -0.048 21.609 1 89.12 45 GLY B CA 1
ATOM 3027 C C . GLY B 1 45 ? 21.781 0.537 20.469 1 89.12 45 GLY B C 1
ATOM 3028 O O . GLY B 1 45 ? 20.578 0.769 20.609 1 89.12 45 GLY B O 1
ATOM 3029 N N . SER B 1 46 ? 22.516 1.045 19.531 1 92.5 46 SER B N 1
ATOM 3030 C CA . SER B 1 46 ? 21.891 1.604 18.344 1 92.5 46 SER B CA 1
ATOM 3031 C C . SER B 1 46 ? 22.141 0.732 17.125 1 92.5 46 SER B C 1
ATOM 3033 O O . SER B 1 46 ? 23.125 -0.021 17.078 1 92.5 46 SER B O 1
ATOM 3035 N N . THR B 1 47 ? 21.25 0.787 16.25 1 94.38 47 THR B N 1
ATOM 3036 C CA . THR B 1 47 ? 21.391 0.069 14.992 1 94.38 47 THR B CA 1
ATOM 3037 C C . THR B 1 47 ? 20.938 0.936 13.828 1 94.38 47 THR B C 1
ATOM 3039 O O . THR B 1 47 ? 20.688 2.129 13.992 1 94.38 47 THR B O 1
ATOM 3042 N N . SER B 1 48 ? 21.047 0.354 12.617 1 95.94 48 SER B N 1
ATOM 3043 C CA . SER B 1 48 ? 20.625 1.038 11.391 1 95.94 48 SER B CA 1
ATOM 3044 C C . SER B 1 48 ? 19.688 0.172 10.57 1 95.94 48 SER B C 1
ATOM 3046 O O . SER B 1 48 ? 19.5 -1.011 10.867 1 95.94 48 SER B O 1
ATOM 3048 N N . ARG B 1 49 ? 19.062 0.824 9.617 1 95.12 49 ARG B N 1
ATOM 3049 C CA . ARG B 1 49 ? 18.078 0.103 8.797 1 95.12 49 ARG B CA 1
ATOM 3050 C C . ARG B 1 49 ? 18 0.697 7.398 1 95.12 49 ARG B C 1
ATOM 3052 O O . ARG B 1 49 ? 18.047 1.918 7.23 1 95.12 49 ARG B O 1
ATOM 3059 N N . TRP B 1 50 ? 17.953 -0.185 6.395 1 96 50 TRP B N 1
ATOM 3060 C CA . TRP B 1 50 ? 17.469 0.144 5.059 1 96 50 TRP B CA 1
ATOM 3061 C C . TRP B 1 50 ? 16 -0.255 4.891 1 96 50 TRP B C 1
ATOM 3063 O O . TRP B 1 50 ? 15.609 -1.354 5.285 1 96 50 TRP B O 1
ATOM 3073 N N . ARG B 1 51 ? 15.227 0.63 4.328 1 96.06 51 ARG B N 1
ATOM 3074 C CA . ARG B 1 51 ? 13.836 0.254 4.086 1 96.06 51 ARG B CA 1
ATOM 3075 C C . ARG B 1 51 ? 13.328 0.859 2.779 1 96.06 51 ARG B C 1
ATOM 3077 O O . ARG B 1 51 ? 13.789 1.923 2.361 1 96.06 51 ARG B O 1
ATOM 3084 N N . ALA B 1 52 ? 12.484 0.086 2.057 1 96.94 52 ALA B N 1
ATOM 3085 C CA . ALA B 1 52 ? 11.594 0.643 1.042 1 96.94 52 ALA B CA 1
ATOM 3086 C C . ALA B 1 52 ? 10.375 1.289 1.684 1 96.94 52 ALA B C 1
ATOM 3088 O O . ALA B 1 52 ? 9.664 0.651 2.467 1 96.94 52 ALA B O 1
ATOM 3089 N N . GLU B 1 53 ? 10.203 2.537 1.307 1 96.12 53 GLU B N 1
ATOM 3090 C CA . GLU B 1 53 ? 9.203 3.283 2.059 1 96.12 53 GLU B CA 1
ATOM 3091 C C . GLU B 1 53 ? 8.32 4.109 1.128 1 96.12 53 GLU B C 1
ATOM 3093 O O . GLU B 1 53 ? 8.797 4.641 0.121 1 96.12 53 GLU B O 1
ATOM 3098 N N . SER B 1 54 ? 7.062 4.125 1.487 1 97.25 54 SER B N 1
ATOM 3099 C CA . SER B 1 54 ? 6.086 5.023 0.88 1 97.25 54 SER B CA 1
ATOM 3100 C C . SER B 1 54 ? 5.867 6.266 1.738 1 97.25 54 SER B C 1
ATOM 3102 O O . SER B 1 54 ? 5.801 6.176 2.965 1 97.25 54 SER B O 1
ATOM 3104 N N . GLY B 1 55 ? 5.816 7.473 1.068 1 96.56 55 GLY B N 1
ATOM 3105 C CA . GLY B 1 55 ? 5.285 8.641 1.748 1 96.56 55 GLY B CA 1
ATOM 3106 C C . GLY B 1 55 ? 6.363 9.492 2.396 1 96.56 55 GLY B C 1
ATOM 3107 O O . GLY B 1 55 ? 6.062 10.367 3.209 1 96.56 55 GLY B O 1
ATOM 3108 N N . ASN B 1 56 ? 7.633 9.219 2.092 1 97.12 56 ASN B N 1
ATOM 3109 C CA . ASN B 1 56 ? 8.68 10.047 2.682 1 97.12 56 ASN B CA 1
ATOM 3110 C C . ASN B 1 56 ? 8.578 11.5 2.225 1 97.12 56 ASN B C 1
ATOM 3112 O O . ASN B 1 56 ? 8.656 12.414 3.041 1 97.12 56 ASN B O 1
ATOM 3116 N N . TRP B 1 57 ? 8.375 11.664 0.967 1 97.38 57 TRP B N 1
ATOM 3117 C CA . TRP B 1 57 ? 8.289 13.008 0.41 1 97.38 57 TRP B CA 1
ATOM 3118 C C . TRP B 1 57 ? 6.871 13.562 0.55 1 97.38 57 TRP B C 1
ATOM 3120 O O . TRP B 1 57 ? 6.684 14.773 0.697 1 97.38 57 TRP B O 1
ATOM 3130 N N . GLY B 1 58 ? 5.945 12.664 0.468 1 95.75 58 GLY B N 1
ATOM 3131 C CA . GLY B 1 58 ? 4.535 12.992 0.631 1 95.75 58 GLY B CA 1
ATOM 3132 C C . GLY B 1 58 ? 3.643 11.773 0.706 1 95.75 58 GLY B C 1
ATOM 3133 O O . GLY B 1 58 ? 3.959 10.734 0.126 1 95.75 58 GLY B O 1
ATOM 3134 N N . THR B 1 59 ? 2.549 11.977 1.269 1 96.25 59 THR B N 1
ATOM 3135 C CA . THR B 1 59 ? 1.612 10.875 1.479 1 96.25 59 THR B CA 1
ATOM 3136 C C . THR B 1 59 ? 1.13 10.312 0.145 1 96.25 59 THR B C 1
ATOM 3138 O O . THR B 1 59 ? 0.758 11.07 -0.755 1 96.25 59 THR B O 1
ATOM 3141 N N . SER B 1 60 ? 1.206 8.984 -0.034 1 98.19 60 SER B N 1
ATOM 3142 C CA . SER B 1 60 ? 0.448 8.359 -1.111 1 98.19 60 SER B CA 1
ATOM 3143 C C . SER B 1 60 ? -1.049 8.383 -0.82 1 98.19 60 SER B C 1
ATOM 3145 O O . SER B 1 60 ? -1.474 8.086 0.3 1 98.19 60 SER B O 1
ATOM 3147 N N . LEU B 1 61 ? -1.799 8.742 -1.838 1 98.38 61 LEU B N 1
ATOM 3148 C CA . LEU B 1 61 ? -3.23 8.906 -1.618 1 98.38 61 LEU B CA 1
ATOM 3149 C C . LEU B 1 61 ? -4.004 8.758 -2.926 1 98.38 61 LEU B C 1
ATOM 3151 O O . LEU B 1 61 ? -3.408 8.766 -4.008 1 98.38 61 LEU B O 1
ATOM 3155 N N . TRP B 1 62 ? -5.266 8.516 -2.793 1 97.19 62 TRP B N 1
ATOM 3156 C CA . TRP B 1 62 ? -6.211 8.539 -3.904 1 97.19 62 TRP B CA 1
ATOM 3157 C C . TRP B 1 62 ? -7.559 9.102 -3.465 1 97.19 62 TRP B C 1
ATOM 3159 O O . TRP B 1 62 ? -7.867 9.133 -2.271 1 97.19 62 TRP B O 1
ATOM 3169 N N . GLY B 1 63 ? -8.312 9.648 -4.527 1 97.38 63 GLY B N 1
ATOM 3170 C CA . GLY B 1 63 ? -9.57 10.258 -4.121 1 97.38 63 GLY B CA 1
ATOM 3171 C C . GLY B 1 63 ? -10.469 10.602 -5.289 1 97.38 63 GLY B C 1
ATOM 3172 O O . GLY B 1 63 ? -10.125 10.344 -6.445 1 97.38 63 GLY B O 1
ATOM 3173 N N . LEU B 1 64 ? -11.625 10.984 -4.906 1 97.44 64 LEU B N 1
ATOM 3174 C CA . LEU B 1 64 ? -12.656 11.508 -5.797 1 97.44 64 LEU B CA 1
ATOM 3175 C C . LEU B 1 64 ? -13.102 12.898 -5.359 1 97.44 64 LEU B C 1
ATOM 3177 O O . LEU B 1 64 ? -13.242 13.164 -4.164 1 97.44 64 LEU B O 1
ATOM 3181 N N . LYS B 1 65 ? -13.219 13.711 -6.32 1 97.69 65 LYS B N 1
ATOM 3182 C CA . LYS B 1 65 ? -13.797 15.016 -6.012 1 97.69 65 LYS B CA 1
ATOM 3183 C C . LYS B 1 65 ? -14.734 15.477 -7.121 1 97.69 65 LYS B C 1
ATOM 3185 O O . LYS B 1 65 ? -14.648 15.008 -8.258 1 97.69 65 LYS B O 1
ATOM 3190 N N . GLY B 1 66 ? -15.703 16.391 -6.691 1 96.88 66 GLY B N 1
ATOM 3191 C CA . GLY B 1 66 ? -16.656 16.859 -7.676 1 96.88 66 GLY B CA 1
ATOM 3192 C C . GLY B 1 66 ? -17.375 18.125 -7.254 1 96.88 66 GLY B C 1
ATOM 3193 O O . GLY B 1 66 ? -17.203 18.594 -6.121 1 96.88 66 GLY B O 1
ATOM 3194 N N . SER B 1 67 ? -17.984 18.656 -8.273 1 95.81 67 SER B N 1
ATOM 3195 C CA . SER B 1 67 ? -18.781 19.859 -8.047 1 95.81 67 SER B CA 1
ATOM 3196 C C . SER B 1 67 ? -20.031 19.859 -8.914 1 95.81 67 SER B C 1
ATOM 3198 O O . SER B 1 67 ? -20.062 19.219 -9.969 1 95.81 67 SER B O 1
ATOM 3200 N N . GLU B 1 68 ? -21.047 20.453 -8.336 1 96.19 68 GLU B N 1
ATOM 3201 C CA . GLU B 1 68 ? -22.297 20.672 -9.055 1 96.19 68 GLU B CA 1
ATOM 3202 C C . GLU B 1 68 ? -22.781 22.125 -8.898 1 96.19 68 GLU B C 1
ATOM 3204 O O . GLU B 1 68 ? -23.031 22.578 -7.785 1 96.19 68 GLU B O 1
ATOM 3209 N N . ASP B 1 69 ? -22.953 22.781 -10.031 1 95.19 69 ASP B N 1
ATOM 3210 C CA . ASP B 1 69 ? -23.484 24.125 -10 1 95.19 69 ASP B CA 1
ATOM 3211 C C . ASP B 1 69 ? -24.984 24.125 -9.711 1 95.19 69 ASP B C 1
ATOM 3213 O O . ASP B 1 69 ? -25.75 23.438 -10.391 1 95.19 69 ASP B O 1
ATOM 3217 N N . ILE B 1 70 ? -25.391 24.953 -8.742 1 95.31 70 ILE B N 1
ATOM 3218 C CA . ILE B 1 70 ? -26.812 24.938 -8.414 1 95.31 70 ILE B CA 1
ATOM 3219 C C . ILE B 1 70 ? -27.391 26.328 -8.625 1 95.31 70 ILE B C 1
ATOM 3221 O O . ILE B 1 70 ? -28.469 26.641 -8.117 1 95.31 70 ILE B O 1
ATOM 3225 N N . GLY B 1 71 ? -26.656 27.172 -9.266 1 94.25 71 GLY B N 1
ATOM 3226 C CA . GLY B 1 71 ? -27.125 28.5 -9.633 1 94.25 71 GLY B CA 1
ATOM 3227 C C . GLY B 1 71 ? -26.781 29.562 -8.609 1 94.25 71 GLY B C 1
ATOM 3228 O O . GLY B 1 71 ? -26.453 29.25 -7.465 1 94.25 71 GLY B O 1
ATOM 3229 N N . GLY B 1 72 ? -26.797 30.859 -9.062 1 95 72 GLY B N 1
ATOM 3230 C CA . GLY B 1 72 ? -26.562 32 -8.195 1 95 72 GLY B CA 1
ATOM 3231 C C . GLY B 1 72 ? -25.141 32.062 -7.672 1 95 72 GLY B C 1
ATOM 3232 O O . GLY B 1 72 ? -24.891 32.594 -6.582 1 95 72 GLY B O 1
ATOM 3233 N N . GLY B 1 73 ? -24.281 31.469 -8.375 1 95.06 73 GLY B N 1
ATOM 3234 C CA . GLY B 1 73 ? -22.891 31.453 -7.949 1 95.06 73 GLY B CA 1
ATOM 3235 C C . GLY B 1 73 ? -22.578 30.375 -6.922 1 95.06 73 GLY B C 1
ATOM 3236 O O . GLY B 1 73 ? -21.453 30.266 -6.441 1 95.06 73 GLY B O 1
ATOM 3237 N N . ASN B 1 74 ? -23.531 29.531 -6.602 1 96.44 74 ASN B N 1
ATOM 3238 C CA . ASN B 1 74 ? -23.375 28.453 -5.621 1 96.44 74 ASN B CA 1
ATOM 3239 C C . ASN B 1 74 ? -23.047 27.125 -6.289 1 96.44 74 ASN B C 1
ATOM 3241 O O . ASN B 1 74 ? -23.609 26.781 -7.332 1 96.44 74 ASN B O 1
ATOM 3245 N N . LYS B 1 75 ? -22.141 26.5 -5.637 1 97.12 75 LYS B N 1
ATOM 3246 C CA . LYS B 1 75 ? -21.781 25.141 -6.066 1 97.12 75 LYS B CA 1
ATOM 3247 C C . LYS B 1 75 ? -21.781 24.172 -4.887 1 97.12 75 LYS B C 1
ATOM 3249 O O . LYS B 1 75 ? -21.328 24.516 -3.795 1 97.12 75 LYS B O 1
ATOM 3254 N N . ILE B 1 76 ? -22.344 22.969 -5.102 1 98 76 ILE B N 1
ATOM 3255 C CA . ILE B 1 76 ? -22.125 21.875 -4.176 1 98 76 ILE B CA 1
ATOM 3256 C C . ILE B 1 76 ? -20.781 21.219 -4.469 1 98 76 ILE B C 1
ATOM 3258 O O . ILE B 1 76 ? -20.438 20.953 -5.625 1 98 76 ILE B O 1
ATOM 3262 N N . VAL B 1 77 ? -20.031 21.047 -3.41 1 98.12 77 VAL B N 1
ATOM 3263 C CA . VAL B 1 77 ? -18.734 20.406 -3.596 1 98.12 77 VAL B CA 1
ATOM 3264 C C . VAL B 1 77 ? -18.594 19.234 -2.643 1 98.12 77 VAL B C 1
ATOM 3266 O O . VAL B 1 77 ? -19.156 19.234 -1.545 1 98.12 77 VAL B O 1
ATOM 3269 N N . PHE B 1 78 ? -17.828 18.188 -3.145 1 98.38 78 PHE B N 1
ATOM 3270 C CA . PHE B 1 78 ? -17.484 17.078 -2.271 1 98.38 78 PHE B CA 1
ATOM 3271 C C . PHE B 1 78 ? -16.062 16.594 -2.551 1 98.38 78 PHE B C 1
ATOM 3273 O O . PHE B 1 78 ? -15.508 16.859 -3.615 1 98.38 78 PHE B O 1
ATOM 3280 N N . GLN B 1 79 ? -15.531 15.914 -1.538 1 98.31 79 GLN B N 1
ATOM 3281 C CA . GLN B 1 79 ? -14.203 15.32 -1.656 1 98.31 79 GLN B CA 1
ATOM 3282 C C . GLN B 1 79 ? -14.086 14.062 -0.795 1 98.31 79 GLN B C 1
ATOM 3284 O O . GLN B 1 79 ? -14.492 14.062 0.368 1 98.31 79 GLN B O 1
ATOM 3289 N N . LEU B 1 80 ? -13.633 12.992 -1.402 1 98.5 80 LEU B N 1
ATOM 3290 C CA . LEU B 1 80 ? -13.242 11.75 -0.751 1 98.5 80 LEU B CA 1
ATOM 3291 C C . LEU B 1 80 ? -11.766 11.445 -1 1 98.5 80 LEU B C 1
ATOM 3293 O O . LEU B 1 80 ? -11.312 11.469 -2.145 1 98.5 80 LEU B O 1
ATOM 3297 N N . GLU B 1 81 ? -11.047 11.195 0.095 1 98.38 81 GLU B N 1
ATOM 3298 C CA . GLU B 1 81 ? -9.617 10.945 -0.057 1 98.38 81 GLU B CA 1
ATOM 3299 C C . GLU B 1 81 ? -9.102 9.992 1.017 1 98.38 81 GLU B C 1
ATOM 3301 O O . GLU B 1 81 ? -9.375 10.18 2.205 1 98.38 81 GLU B O 1
ATOM 3306 N N . GLY B 1 82 ? -8.438 8.977 0.559 1 97.19 82 GLY B N 1
ATOM 3307 C CA . GLY B 1 82 ? -7.812 8.016 1.449 1 97.19 82 GLY B CA 1
ATOM 3308 C C . GLY B 1 82 ? -6.332 7.832 1.18 1 97.19 82 GLY B C 1
ATOM 3309 O O . GLY B 1 82 ? -5.898 7.852 0.025 1 97.19 82 GLY B O 1
ATOM 3310 N N . SER B 1 83 ? -5.566 7.648 2.24 1 97.06 83 SER B N 1
ATOM 3311 C CA . SER B 1 83 ? -4.145 7.352 2.086 1 97.06 83 SER B CA 1
ATOM 3312 C C . SER B 1 83 ? -3.914 5.867 1.843 1 97.06 83 SER B C 1
ATOM 3314 O O . SER B 1 83 ? -4.809 5.047 2.072 1 97.06 83 SER B O 1
ATOM 3316 N N . PHE B 1 84 ? -2.744 5.531 1.302 1 97 84 PHE B N 1
ATOM 3317 C CA . PHE B 1 84 ? -2.279 4.152 1.208 1 97 84 PHE B CA 1
ATOM 3318 C C . PHE B 1 84 ? -0.757 4.094 1.181 1 97 84 PHE B C 1
ATOM 3320 O O . PHE B 1 84 ? -0.092 5.129 1.108 1 97 84 PHE B O 1
ATOM 3327 N N . ASP B 1 85 ? -0.25 2.902 1.368 1 97.69 85 ASP B N 1
ATOM 3328 C CA . ASP B 1 85 ? 1.185 2.646 1.275 1 97.69 85 ASP B CA 1
ATOM 3329 C C . ASP B 1 85 ? 1.544 2.014 -0.067 1 97.69 85 ASP B C 1
ATOM 3331 O O . ASP B 1 85 ? 1.166 0.872 -0.342 1 97.69 85 ASP B O 1
ATOM 3335 N N . THR B 1 86 ? 2.301 2.699 -0.822 1 97.31 86 THR B N 1
ATOM 3336 C CA . THR B 1 86 ? 2.646 2.236 -2.16 1 97.31 86 THR B CA 1
ATOM 3337 C C . THR B 1 86 ? 3.549 1.008 -2.092 1 97.31 86 THR B C 1
ATOM 3339 O O . THR B 1 86 ? 3.543 0.174 -3 1 97.31 86 THR B O 1
ATOM 3342 N N . MET B 1 87 ? 4.297 0.899 -1.054 1 97.75 87 MET B N 1
ATOM 3343 C CA . MET B 1 87 ? 5.301 -0.158 -0.994 1 97.75 87 MET B CA 1
ATOM 3344 C C . MET B 1 87 ? 4.676 -1.48 -0.565 1 97.75 87 MET B C 1
ATOM 3346 O O . MET B 1 87 ? 5.246 -2.547 -0.801 1 97.75 87 MET B O 1
ATOM 3350 N N . ASN B 1 88 ? 3.498 -1.352 0.057 1 95.25 88 ASN B N 1
ATOM 3351 C CA . ASN B 1 88 ? 2.951 -2.617 0.537 1 95.25 88 ASN B CA 1
ATOM 3352 C C . ASN B 1 88 ? 1.454 -2.723 0.259 1 95.25 88 ASN B C 1
ATOM 3354 O O . ASN B 1 88 ? 0.84 -3.756 0.529 1 95.25 88 ASN B O 1
ATOM 3358 N N . GLY B 1 89 ? 0.826 -1.615 -0.213 1 95.06 89 GLY B N 1
ATOM 3359 C CA . GLY B 1 89 ? -0.554 -1.657 -0.669 1 95.06 89 GLY B CA 1
ATOM 3360 C C . GLY B 1 89 ? -1.559 -1.455 0.45 1 95.06 89 GLY B C 1
ATOM 3361 O O . GLY B 1 89 ? -2.768 -1.432 0.209 1 95.06 89 GLY B O 1
ATOM 3362 N N . ASN B 1 90 ? -1.142 -1.313 1.681 1 94.5 90 ASN B N 1
ATOM 3363 C CA . ASN B 1 90 ? -2.061 -1.159 2.805 1 94.5 90 ASN B CA 1
ATOM 3364 C C . ASN B 1 90 ? -2.795 0.176 2.748 1 94.5 90 ASN B C 1
ATOM 3366 O O . ASN B 1 90 ? -2.215 1.194 2.365 1 94.5 90 ASN B O 1
ATOM 3370 N N . GLY B 1 91 ? -4.062 0.141 3.131 1 93.31 91 GLY B N 1
ATOM 3371 C CA . GLY B 1 91 ? -4.832 1.361 3.318 1 93.31 91 GLY B CA 1
ATOM 3372 C C . GLY B 1 91 ? -4.594 2.018 4.664 1 93.31 91 GLY B C 1
ATOM 3373 O O . GLY B 1 91 ? -3.586 1.747 5.32 1 93.31 91 GLY B O 1
ATOM 3374 N N . PRO B 1 92 ? -5.473 3.031 5.008 1 89.25 92 PRO B N 1
ATOM 3375 C CA . PRO B 1 92 ? -5.238 3.797 6.234 1 89.25 92 PRO B CA 1
ATOM 3376 C C . PRO B 1 92 ? -5.391 2.949 7.496 1 89.25 92 PRO B C 1
ATOM 3378 O O . PRO B 1 92 ? -4.922 3.342 8.57 1 89.25 92 PRO B O 1
ATOM 3381 N N . GLY B 1 93 ? -5.914 1.827 7.488 1 81.12 93 GLY B N 1
ATOM 3382 C CA . GLY B 1 93 ? -6.09 0.977 8.656 1 81.12 93 GLY B CA 1
ATOM 3383 C C . GLY B 1 93 ? -7.41 1.211 9.367 1 81.12 93 GLY B C 1
ATOM 3384 O O . GLY B 1 93 ? -8.172 2.107 9 1 81.12 93 GLY B O 1
ATOM 3385 N N . ALA B 1 94 ? -7.648 0.378 10.375 1 76.19 94 ALA B N 1
ATOM 3386 C CA . ALA B 1 94 ? -8.773 0.477 11.305 1 76.19 94 ALA B CA 1
ATOM 3387 C C . ALA B 1 94 ? -10.102 0.539 10.555 1 76.19 94 ALA B C 1
ATOM 3389 O O . ALA B 1 94 ? -11 1.297 10.93 1 76.19 94 ALA B O 1
ATOM 3390 N N . GLY B 1 95 ? -10.156 -0.062 9.398 1 79.25 95 GLY B N 1
ATOM 3391 C CA . GLY B 1 95 ? -11.422 -0.131 8.68 1 79.25 95 GLY B CA 1
ATOM 3392 C C . GLY B 1 95 ? -11.742 1.14 7.922 1 79.25 95 GLY B C 1
ATOM 3393 O O . GLY B 1 95 ? -12.867 1.318 7.453 1 79.25 95 GLY B O 1
ATOM 3394 N N . SER B 1 96 ? -10.859 2.086 7.832 1 87.88 96 SER B N 1
ATOM 3395 C CA . SER B 1 96 ? -11.086 3.355 7.152 1 87.88 96 SER B CA 1
ATOM 3396 C C . SER B 1 96 ? -10.703 3.27 5.68 1 87.88 96 SER B C 1
ATOM 3398 O O . SER B 1 96 ? -9.781 2.537 5.312 1 87.88 96 SER B O 1
ATOM 3400 N N . ILE B 1 97 ? -11.484 3.965 4.902 1 91.44 97 ILE B N 1
ATOM 3401 C CA . ILE B 1 97 ? -11.141 4.129 3.494 1 91.44 97 ILE B CA 1
ATOM 3402 C C . ILE B 1 97 ? -10.742 5.578 3.225 1 91.44 97 ILE B C 1
ATOM 3404 O O . ILE B 1 97 ? -9.672 5.836 2.66 1 91.44 97 ILE B O 1
ATOM 3408 N N . TRP B 1 98 ? -11.578 6.484 3.684 1 96.5 98 TRP B N 1
ATOM 3409 C CA . TRP B 1 98 ? -11.367 7.91 3.455 1 96.5 98 TRP B CA 1
ATOM 3410 C C . TRP B 1 98 ? -10.883 8.602 4.727 1 96.5 98 TRP B C 1
ATOM 3412 O O . TRP B 1 98 ? -11.578 9.469 5.266 1 96.5 98 TRP B O 1
ATOM 3422 N N . ASN B 1 99 ? -9.609 8.312 5.047 1 96.56 99 ASN B N 1
ATOM 3423 C CA . ASN B 1 99 ? -9.094 8.781 6.328 1 96.56 99 ASN B CA 1
ATOM 3424 C C . ASN B 1 99 ? -8.648 10.242 6.25 1 96.56 99 ASN B C 1
ATOM 3426 O O . ASN B 1 99 ? -8.492 10.898 7.277 1 96.56 99 ASN B O 1
ATOM 3430 N N . ARG B 1 100 ? -8.531 10.797 5.102 1 97.69 100 ARG B N 1
ATOM 3431 C CA . ARG B 1 100 ? -7.992 12.148 4.988 1 97.69 100 ARG B CA 1
ATOM 3432 C C . ARG B 1 100 ? -9.109 13.172 4.781 1 97.69 100 ARG B C 1
ATOM 3434 O O . ARG B 1 100 ? -9.172 14.18 5.492 1 97.69 100 ARG B O 1
ATOM 3441 N N . TRP B 1 101 ? -9.922 12.883 3.771 1 98.06 101 TRP B N 1
ATOM 3442 C CA . TRP B 1 101 ? -11.047 13.766 3.48 1 98.06 101 TRP B CA 1
ATOM 3443 C C . TRP B 1 101 ? -12.312 12.969 3.209 1 98.06 101 TRP B C 1
ATOM 3445 O O . TRP B 1 101 ? -12.273 11.938 2.527 1 98.06 101 TRP B O 1
ATOM 3455 N N . ALA B 1 102 ? -13.359 13.344 3.693 1 98.62 102 ALA B N 1
ATOM 3456 C CA . ALA B 1 102 ? -14.734 12.953 3.396 1 98.62 102 ALA B CA 1
ATOM 3457 C C . ALA B 1 102 ? -15.711 14.086 3.693 1 98.62 102 ALA B C 1
ATOM 3459 O O . ALA B 1 102 ? -16.297 14.148 4.777 1 98.62 102 ALA B O 1
ATOM 3460 N N . THR B 1 103 ? -15.883 14.938 2.65 1 98.75 103 THR B N 1
ATOM 3461 C CA . THR B 1 103 ? -16.625 16.172 2.916 1 98.75 103 THR B CA 1
ATOM 3462 C C . THR B 1 103 ? -17.672 16.406 1.837 1 98.75 103 THR B C 1
ATOM 3464 O O . THR B 1 103 ? -17.531 15.938 0.708 1 98.75 103 THR B O 1
ATOM 3467 N N . ILE B 1 104 ? -18.625 17.141 2.238 1 98.75 104 ILE B N 1
ATOM 3468 C CA . ILE B 1 104 ? -19.625 17.734 1.354 1 98.75 104 ILE B CA 1
ATOM 3469 C C . ILE B 1 104 ? -19.953 19.141 1.821 1 98.75 104 ILE B C 1
ATOM 3471 O O . ILE B 1 104 ? -19.906 19.438 3.02 1 98.75 104 ILE B O 1
ATOM 3475 N N . GLY B 1 105 ? -20.203 20.016 0.895 1 98.69 105 GLY B N 1
ATOM 3476 C CA . GLY B 1 105 ? -20.578 21.375 1.289 1 98.69 105 GLY B CA 1
ATOM 3477 C C . GLY B 1 105 ? -20.938 22.25 0.112 1 98.69 105 GLY B C 1
ATOM 3478 O O . GLY B 1 105 ? -21.297 21.766 -0.961 1 98.69 105 GLY B O 1
ATOM 3479 N N . ILE B 1 106 ? -20.953 23.547 0.474 1 98.5 106 ILE B N 1
ATOM 3480 C CA . ILE B 1 106 ? -21.328 24.562 -0.505 1 98.5 106 ILE B CA 1
ATOM 3481 C C . ILE B 1 106 ? -20.219 25.594 -0.642 1 98.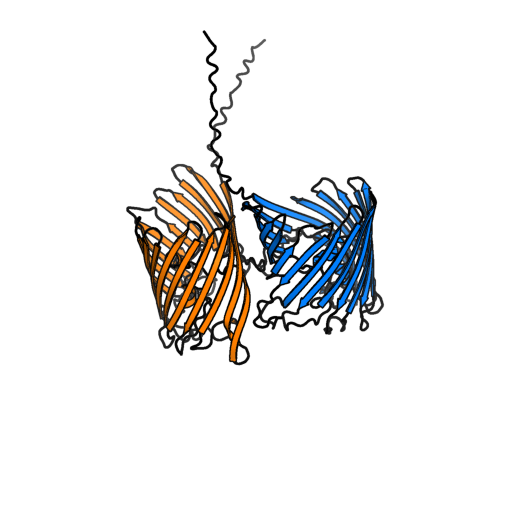5 106 ILE B C 1
ATOM 3483 O O . ILE B 1 106 ? -19.625 26.016 0.355 1 98.5 106 ILE B O 1
ATOM 3487 N N . SER B 1 107 ? -20.031 25.953 -1.868 1 98.06 107 SER B N 1
ATOM 3488 C CA . SER B 1 107 ? -19.016 26.953 -2.17 1 98.06 107 SER B CA 1
ATOM 3489 C C . SER B 1 107 ? -19.594 28.094 -2.986 1 98.06 107 SER B C 1
ATOM 3491 O O . SER B 1 107 ? -20.453 27.891 -3.84 1 98.06 107 SER B O 1
ATOM 3493 N N . ASN B 1 108 ? -19.094 29.25 -2.686 1 97.94 108 ASN B N 1
ATOM 3494 C CA . ASN B 1 108 ? -19.422 30.5 -3.361 1 97.94 108 ASN B CA 1
ATOM 3495 C C . ASN B 1 108 ? -18.234 31.453 -3.393 1 97.94 108 ASN B C 1
ATOM 3497 O O . ASN B 1 108 ? -17.609 31.719 -2.357 1 97.94 108 ASN B O 1
ATOM 3501 N N . ASP B 1 109 ? -18 32.062 -4.539 1 95.88 109 ASP B N 1
ATOM 3502 C CA . ASP B 1 109 ? -16.812 32.875 -4.691 1 95.88 109 ASP B CA 1
ATOM 3503 C C . ASP B 1 109 ? -16.891 34.125 -3.811 1 95.88 109 ASP B C 1
ATOM 3505 O O . ASP B 1 109 ? -15.875 34.688 -3.406 1 95.88 109 ASP B O 1
ATOM 3509 N N . THR B 1 110 ? -18.031 34.531 -3.506 1 96.75 110 THR B N 1
ATOM 3510 C CA . THR B 1 110 ? -18.25 35.75 -2.732 1 96.75 110 THR B CA 1
ATOM 3511 C C . THR B 1 110 ? -18.328 35.438 -1.24 1 96.75 110 THR B C 1
ATOM 3513 O O . THR B 1 110 ? -17.891 36.219 -0.41 1 96.75 110 THR B O 1
ATOM 3516 N N . TYR B 1 111 ? -18.859 34.25 -0.924 1 97.81 111 TYR B N 1
ATOM 3517 C CA . TYR B 1 111 ? -19.203 34.031 0.477 1 97.81 111 TYR B CA 1
ATOM 3518 C C . TYR B 1 111 ? -18.297 33 1.104 1 97.81 111 TYR B C 1
ATOM 3520 O O . TYR B 1 111 ? -18.281 32.812 2.326 1 97.81 111 TYR B O 1
ATOM 3528 N N . GLY B 1 112 ? -17.609 32.312 0.253 1 98.56 112 GLY B N 1
ATOM 3529 C CA . GLY B 1 112 ? -16.703 31.312 0.811 1 98.56 112 GLY B CA 1
ATOM 3530 C C . GLY B 1 112 ? -17.219 29.891 0.709 1 98.56 112 GLY B C 1
ATOM 3531 O O . GLY B 1 112 ? -18.094 29.609 -0.101 1 98.56 112 GLY B O 1
ATOM 3532 N N . THR B 1 113 ? -16.562 29 1.416 1 98.75 113 THR B N 1
ATOM 3533 C CA . THR B 1 113 ? -16.891 27.578 1.347 1 98.75 113 THR B CA 1
ATOM 3534 C C . THR B 1 113 ? -17.203 27.031 2.736 1 98.75 113 THR B C 1
ATOM 3536 O O . THR B 1 113 ? -16.406 27.203 3.666 1 98.75 113 THR B O 1
ATOM 3539 N N . LEU B 1 114 ? -18.297 26.422 2.887 1 98.88 114 LEU B N 1
ATOM 3540 C CA . LEU B 1 114 ? -18.719 25.719 4.09 1 98.88 114 LEU B CA 1
ATOM 3541 C C . LEU B 1 114 ? -18.734 24.203 3.857 1 98.88 114 LEU B C 1
ATOM 3543 O O . LEU B 1 114 ? -19.375 23.734 2.91 1 98.88 114 LEU B O 1
ATOM 3547 N N . LEU B 1 115 ? -18.062 23.469 4.727 1 98.81 115 LEU B N 1
ATOM 3548 C CA . LEU B 1 115 ? -18 22.016 4.562 1 98.81 115 LEU B CA 1
ATOM 3549 C C . LEU B 1 115 ? -18.422 21.297 5.844 1 98.81 115 LEU B C 1
ATOM 3551 O O . LEU B 1 115 ? -18.234 21.828 6.941 1 98.81 115 LEU B O 1
ATOM 3555 N N . LEU B 1 116 ? -18.969 20.094 5.684 1 98.88 116 LEU B N 1
ATOM 3556 C CA . LEU B 1 116 ? -19.219 19.109 6.742 1 98.88 116 LEU B CA 1
ATOM 3557 C C . LEU B 1 116 ? -18.453 17.828 6.488 1 98.88 116 LEU B C 1
ATOM 3559 O O . LEU B 1 116 ? -18.344 17.375 5.344 1 98.88 116 LEU B O 1
ATOM 3563 N N . GLY B 1 117 ? -17.828 17.312 7.488 1 98.69 117 GLY B N 1
ATOM 3564 C CA . GLY B 1 117 ? -17.25 15.992 7.301 1 98.69 117 GLY B CA 1
ATOM 3565 C C . GLY B 1 117 ? -15.883 15.852 7.957 1 98.69 117 GLY B C 1
ATOM 3566 O O . GLY B 1 117 ? -15.609 16.469 8.984 1 98.69 117 GLY B O 1
ATOM 3567 N N . ARG B 1 118 ? -15.078 14.883 7.469 1 98.38 118 ARG B N 1
ATOM 3568 C CA . ARG B 1 118 ? -13.719 14.625 7.914 1 98.38 118 ARG B CA 1
ATOM 3569 C C . ARG B 1 118 ? -12.711 15.422 7.086 1 98.38 118 ARG B C 1
ATOM 3571 O O . ARG B 1 118 ? -12.844 15.523 5.867 1 98.38 118 ARG B O 1
ATOM 3578 N N . GLU B 1 119 ? -11.766 15.961 7.758 1 98 119 GLU B N 1
ATOM 3579 C CA . GLU B 1 119 ? -10.766 16.812 7.121 1 98 119 GLU B CA 1
ATOM 3580 C C . GLU B 1 119 ? -9.406 16.656 7.801 1 98 119 GLU B C 1
ATOM 3582 O O . GLU B 1 119 ? -9.312 16.109 8.898 1 98 119 GLU B O 1
ATOM 3587 N N . LEU B 1 120 ? -8.43 17.141 7.031 1 97.44 120 LEU B N 1
ATOM 3588 C CA . LEU B 1 120 ? -7.207 17.422 7.766 1 97.44 120 LEU B CA 1
ATOM 3589 C C . LEU B 1 120 ? -7.453 18.484 8.844 1 97.44 120 LEU B C 1
ATOM 3591 O O . LEU B 1 120 ? -8.18 19.453 8.617 1 97.44 120 LEU B O 1
ATOM 3595 N N . ALA B 1 121 ? -6.867 18.234 10.008 1 97.56 121 ALA B N 1
ATOM 3596 C CA . ALA B 1 121 ? -7.035 19.203 11.078 1 97.56 121 ALA B CA 1
ATOM 3597 C C . ALA B 1 121 ? -6.422 20.547 10.695 1 97.56 121 ALA B C 1
ATOM 3599 O O . ALA B 1 121 ? -5.441 20.609 9.945 1 97.56 121 ALA B O 1
ATOM 3600 N N . ILE B 1 122 ? -6.977 21.531 11.242 1 97.75 122 ILE B N 1
ATOM 3601 C CA . ILE B 1 122 ? -6.543 22.875 10.922 1 97.75 122 ILE B CA 1
ATOM 3602 C C . ILE B 1 122 ? -5.062 23.047 11.266 1 97.75 122 ILE B C 1
ATOM 3604 O O . ILE B 1 122 ? -4.359 23.844 10.641 1 97.75 122 ILE B O 1
ATOM 3608 N N . ALA B 1 123 ? -4.559 22.25 12.188 1 96.25 123 ALA B N 1
ATOM 3609 C CA . ALA B 1 123 ? -3.146 22.266 12.562 1 96.25 123 ALA B CA 1
ATOM 3610 C C . ALA B 1 123 ? -2.254 22 11.352 1 96.25 123 ALA B C 1
ATOM 3612 O O . ALA B 1 123 ? -1.086 22.391 11.336 1 96.25 123 ALA B O 1
ATOM 3613 N N . ASN B 1 124 ? -2.773 21.391 10.336 1 95.81 124 ASN B N 1
ATOM 3614 C CA . ASN B 1 124 ? -2.02 21.109 9.117 1 95.81 124 ASN B CA 1
ATOM 3615 C C . ASN B 1 124 ? -1.622 22.391 8.391 1 95.81 124 ASN B C 1
ATOM 3617 O O . ASN B 1 124 ? -0.758 22.359 7.508 1 95.81 124 ASN B O 1
ATOM 3621 N N . GLY B 1 125 ? -2.158 23.469 8.695 1 96.81 125 GLY B N 1
ATOM 3622 C CA . GLY B 1 125 ? -1.843 24.75 8.062 1 96.81 125 GLY B CA 1
ATOM 3623 C C . GLY B 1 125 ? -0.404 25.172 8.273 1 96.81 125 GLY B C 1
ATOM 3624 O O . GLY B 1 125 ? 0.1 26.047 7.566 1 96.81 125 GLY B O 1
ATOM 3625 N N . VAL B 1 126 ? 0.275 24.578 9.227 1 97 126 VAL B N 1
ATOM 3626 C CA . VAL B 1 126 ? 1.643 24.969 9.539 1 97 126 VAL B CA 1
ATOM 3627 C C . VAL B 1 126 ? 2.578 24.547 8.414 1 97 126 VAL B C 1
ATOM 3629 O O . VAL B 1 126 ? 3.635 25.156 8.211 1 97 126 VAL B O 1
ATOM 3632 N N . TRP B 1 127 ? 2.205 23.578 7.668 1 94.69 127 TRP B N 1
ATOM 3633 C CA . TRP B 1 127 ? 3.119 22.969 6.711 1 94.69 127 TRP B CA 1
ATOM 3634 C C . TRP B 1 127 ? 3.367 23.891 5.523 1 94.69 127 TRP B C 1
ATOM 3636 O O . TRP B 1 127 ? 4.387 23.781 4.84 1 94.69 127 TRP B O 1
ATOM 3646 N N . ASP B 1 128 ? 2.434 24.75 5.285 1 97.06 128 ASP B N 1
ATOM 3647 C CA . ASP B 1 128 ? 2.643 25.75 4.234 1 97.06 128 ASP B CA 1
ATOM 3648 C C . ASP B 1 128 ? 3.881 26.594 4.52 1 97.06 128 ASP B C 1
ATOM 3650 O O . ASP B 1 128 ? 4.402 27.266 3.623 1 97.06 128 ASP B O 1
ATOM 3654 N N . PHE B 1 129 ? 4.277 26.547 5.727 1 98.31 129 PHE B N 1
ATOM 3655 C CA . PHE B 1 129 ? 5.391 27.375 6.152 1 98.31 129 PHE B CA 1
ATOM 3656 C C . PHE B 1 129 ? 6.59 26.531 6.547 1 98.31 129 PHE B C 1
ATOM 3658 O O . PHE B 1 129 ? 7.484 27 7.254 1 98.31 129 PHE B O 1
ATOM 3665 N N . ASP B 1 130 ? 6.57 25.297 6.281 1 98.31 130 ASP B N 1
ATOM 3666 C CA . ASP B 1 130 ? 7.68 24.375 6.449 1 98.31 130 ASP B CA 1
ATOM 3667 C C . ASP B 1 130 ? 8.391 24.125 5.125 1 98.31 130 ASP B C 1
ATOM 3669 O O . ASP B 1 130 ? 7.789 23.625 4.172 1 98.31 130 ASP B O 1
ATOM 3673 N N . PRO B 1 131 ? 9.656 24.375 5.066 1 98.31 131 PRO B N 1
ATOM 3674 C CA . PRO B 1 131 ? 10.367 24.203 3.793 1 98.31 131 PRO B CA 1
ATOM 3675 C C . PRO B 1 131 ? 10.211 22.797 3.219 1 98.31 131 PRO B C 1
ATOM 3677 O O . PRO B 1 131 ? 10.242 22.625 1.997 1 98.31 131 PRO B O 1
ATOM 3680 N N . PHE B 1 132 ? 10.062 21.844 4.031 1 97.69 132 PHE B N 1
ATOM 3681 C CA . PHE B 1 132 ? 9.93 20.469 3.539 1 97.69 132 PHE B CA 1
ATOM 3682 C C . PHE B 1 132 ? 8.484 20.016 3.604 1 97.69 132 PHE B C 1
ATOM 3684 O O . PHE B 1 132 ? 8.203 18.812 3.449 1 97.69 132 PHE B O 1
ATOM 3691 N N . GLY B 1 133 ? 7.598 20.969 3.832 1 95 133 GLY B N 1
ATOM 3692 C CA . GLY B 1 133 ? 6.188 20.609 3.863 1 95 133 GLY B CA 1
ATOM 3693 C C . GLY B 1 133 ? 5.887 19.422 4.746 1 95 133 GLY B C 1
ATOM 3694 O O . GLY B 1 133 ? 6.359 19.344 5.883 1 95 133 GLY B O 1
ATOM 3695 N N . GLN B 1 134 ? 5.023 18.5 4.262 1 92.19 134 GLN B N 1
ATOM 3696 C CA . GLN B 1 134 ? 4.605 17.344 5.031 1 92.19 134 GLN B CA 1
ATOM 3697 C C . GLN B 1 134 ? 5.477 16.125 4.707 1 92.19 134 GLN B C 1
ATOM 3699 O O . GLN B 1 134 ? 4.973 15.008 4.605 1 92.19 134 GLN B O 1
ATOM 3704 N N . SER B 1 135 ? 6.711 16.312 4.559 1 93.19 135 SER B N 1
ATOM 3705 C CA . SER B 1 135 ? 7.633 15.195 4.402 1 93.19 135 SER B CA 1
ATOM 3706 C C . SER B 1 135 ? 7.938 14.531 5.742 1 93.19 135 SER B C 1
ATOM 3708 O O . SER B 1 135 ? 7.625 15.086 6.797 1 93.19 135 SER B O 1
ATOM 3710 N N . SER B 1 136 ? 8.547 13.391 5.691 1 93.25 136 SER B N 1
ATOM 3711 C CA . SER B 1 136 ? 8.742 12.562 6.875 1 93.25 136 SER B CA 1
ATOM 3712 C C . SER B 1 136 ? 9.656 13.25 7.887 1 93.25 136 SER B C 1
ATOM 3714 O O . SER B 1 136 ? 9.539 13.016 9.094 1 93.25 136 SER B O 1
ATOM 3716 N N . TRP B 1 137 ? 10.617 14.016 7.492 1 97.06 137 TRP B N 1
ATOM 3717 C CA . TRP B 1 137 ? 11.609 14.602 8.383 1 97.06 137 TRP B CA 1
ATOM 3718 C C . TRP B 1 137 ? 11.5 16.125 8.398 1 97.06 137 TRP B C 1
ATOM 3720 O O . TRP B 1 137 ? 12.383 16.812 7.875 1 97.06 137 TRP B O 1
ATOM 3730 N N . SER B 1 138 ? 10.492 16.578 9.055 1 96.31 138 SER B N 1
ATOM 3731 C CA . SER B 1 138 ? 10.164 18 9.109 1 96.31 138 SER B CA 1
ATOM 3732 C C . SER B 1 138 ? 9.594 18.375 10.477 1 96.31 138 SER B C 1
ATOM 3734 O O . SER B 1 138 ? 9.938 17.766 11.492 1 96.31 138 SER B O 1
ATOM 3736 N N . THR B 1 139 ? 8.789 19.422 10.492 1 95.81 139 THR B N 1
ATOM 3737 C CA . THR B 1 139 ? 8.336 20.016 11.75 1 95.81 139 THR B CA 1
ATOM 3738 C C . THR B 1 139 ? 7.605 18.969 12.602 1 95.81 139 THR B C 1
ATOM 3740 O O . THR B 1 139 ? 7.688 19 13.828 1 95.81 139 THR B O 1
ATOM 3743 N N . ALA B 1 140 ? 6.926 18.047 11.969 1 96.25 140 ALA B N 1
ATOM 3744 C CA . ALA B 1 140 ? 6.102 17.078 12.703 1 96.25 140 ALA B CA 1
ATOM 3745 C C . ALA B 1 140 ? 6.957 16.203 13.617 1 96.25 140 ALA B C 1
ATOM 3747 O O . ALA B 1 140 ? 6.484 15.742 14.656 1 96.25 140 ALA B O 1
ATOM 3748 N N . SER B 1 141 ? 8.188 15.977 13.281 1 97.56 141 SER B N 1
ATOM 3749 C CA . SER B 1 141 ? 9.094 15.117 14.031 1 97.56 141 SER B CA 1
ATOM 3750 C C . SER B 1 141 ? 9.25 15.609 15.469 1 97.56 141 SER B C 1
ATOM 3752 O O . SER B 1 141 ? 9.25 14.812 16.406 1 97.56 141 SER B O 1
ATOM 3754 N N . LEU B 1 142 ? 9.242 16.906 15.57 1 97.44 142 LEU B N 1
ATOM 3755 C CA . LEU B 1 142 ? 9.625 17.453 16.859 1 97.44 142 LEU B CA 1
ATOM 3756 C C . LEU B 1 142 ? 8.391 17.781 17.703 1 97.44 142 LEU B C 1
ATOM 3758 O O . LEU B 1 142 ? 8.508 18.344 18.797 1 97.44 142 LEU B O 1
ATOM 3762 N N . VAL B 1 143 ? 7.25 17.469 17.203 1 95.5 143 VAL B N 1
ATOM 3763 C CA . VAL B 1 143 ? 6.02 17.531 17.984 1 95.5 143 VAL B CA 1
ATOM 3764 C C . VAL B 1 143 ? 5.32 16.172 17.938 1 95.5 143 VAL B C 1
ATOM 3766 O O . VAL B 1 143 ? 4.113 16.078 18.188 1 95.5 143 VAL B O 1
ATOM 3769 N N . ARG B 1 144 ? 6.039 15.242 17.531 1 95.88 144 ARG B N 1
ATOM 3770 C CA . ARG B 1 144 ? 5.637 13.836 17.5 1 95.88 144 ARG B CA 1
ATOM 3771 C C . ARG B 1 144 ? 4.305 13.664 16.766 1 95.88 144 ARG B C 1
ATOM 3773 O O . ARG B 1 144 ? 3.406 12.984 17.266 1 95.88 144 ARG B O 1
ATOM 3780 N N . GLY B 1 145 ? 4.125 14.453 15.68 1 95.19 145 GLY B N 1
ATOM 3781 C CA . GLY B 1 145 ? 2.996 14.289 14.781 1 95.19 145 GLY B CA 1
ATOM 3782 C C . GLY B 1 145 ? 1.784 15.109 15.18 1 95.19 145 GLY B C 1
ATOM 3783 O O . GLY B 1 145 ? 0.741 15.039 14.523 1 95.19 145 GLY B O 1
ATOM 3784 N N . ARG B 1 146 ? 1.827 15.891 16.172 1 95.5 146 ARG B N 1
ATOM 3785 C CA . ARG B 1 146 ? 0.689 16.641 16.688 1 95.5 146 ARG B CA 1
ATOM 3786 C C . ARG B 1 146 ? 0.104 17.547 15.625 1 95.5 146 ARG B C 1
ATOM 3788 O O . ARG B 1 146 ? -1.099 17.828 15.617 1 95.5 146 ARG B O 1
ATOM 3795 N N . ASN B 1 147 ? 0.859 17.938 14.734 1 90.5 147 ASN B N 1
ATOM 3796 C CA . ASN B 1 147 ? 0.387 18.906 13.742 1 90.5 147 ASN B CA 1
ATOM 3797 C C . ASN B 1 147 ? 0.047 18.219 12.422 1 90.5 147 ASN B C 1
ATOM 3799 O O . ASN B 1 147 ? -0.054 18.891 11.391 1 90.5 147 ASN B O 1
ATOM 3803 N N . TRP B 1 148 ? -0.072 16.938 12.312 1 89.31 148 TRP B N 1
ATOM 3804 C CA . TRP B 1 148 ? -0.428 16.172 11.117 1 89.31 148 TRP B CA 1
ATOM 3805 C C . TRP B 1 148 ? -1.739 15.422 11.32 1 89.31 148 TRP B C 1
ATOM 3807 O O . TRP B 1 148 ? -2.121 14.594 10.484 1 89.31 148 TRP B O 1
ATOM 3817 N N . ASN B 1 149 ? -2.469 15.75 12.195 1 92.62 149 ASN B N 1
ATOM 3818 C CA . ASN B 1 149 ? -3.656 14.984 12.547 1 92.62 149 ASN B CA 1
ATOM 3819 C C . ASN B 1 149 ? -4.82 15.297 11.609 1 92.62 149 ASN B C 1
ATOM 3821 O O . ASN B 1 149 ? -4.762 16.25 10.836 1 92.62 149 ASN B O 1
ATOM 3825 N N . LYS B 1 150 ? -5.766 14.414 11.641 1 95.44 150 LYS B N 1
ATOM 3826 C CA . LYS B 1 150 ? -7.062 14.57 10.992 1 95.44 150 LYS B CA 1
ATOM 3827 C C . LYS B 1 150 ? -8.18 14.68 12.023 1 95.44 150 LYS B C 1
ATOM 3829 O O . LYS B 1 150 ? -8.039 14.211 13.156 1 95.44 150 LYS B O 1
ATOM 3834 N N . THR B 1 151 ? -9.273 15.289 11.594 1 97.12 151 THR B N 1
ATOM 3835 C CA . THR B 1 151 ? -10.414 15.398 12.484 1 97.12 151 THR B CA 1
ATOM 3836 C C . THR B 1 151 ? -11.703 15.008 11.773 1 97.12 151 THR B C 1
ATOM 3838 O O . THR B 1 151 ? -11.883 15.32 10.594 1 97.12 151 THR B O 1
ATOM 3841 N N . SER B 1 152 ? -12.523 14.336 12.508 1 97.56 152 SER B N 1
ATOM 3842 C CA . SER B 1 152 ? -13.852 13.938 12.047 1 97.56 152 SER B CA 1
ATOM 3843 C C . SER B 1 152 ? -14.93 14.875 12.602 1 97.56 152 SER B C 1
ATOM 3845 O O . SER B 1 152 ? -14.656 15.672 13.492 1 97.56 152 SER B O 1
ATOM 3847 N N . ASN B 1 153 ? -16.156 14.797 12.039 1 98.19 153 ASN B N 1
ATOM 3848 C CA . ASN B 1 153 ? -17.328 15.508 12.539 1 98.19 153 ASN B CA 1
ATOM 3849 C C . ASN B 1 153 ? -17.125 17.016 12.484 1 98.19 153 ASN B C 1
ATOM 3851 O O . ASN B 1 153 ? -17.453 17.734 13.438 1 98.19 153 ASN B O 1
ATOM 3855 N N . ASN B 1 154 ? -16.609 17.422 11.453 1 98.5 154 ASN B N 1
ATOM 3856 C CA . ASN B 1 154 ? -16.25 18.844 11.359 1 98.5 154 ASN B CA 1
ATOM 3857 C C . ASN B 1 154 ? -17.375 19.656 10.734 1 98.5 154 ASN B C 1
ATOM 3859 O O . ASN B 1 154 ? -18.094 19.172 9.852 1 98.5 154 ASN B O 1
ATOM 3863 N N . ILE B 1 155 ? -17.469 20.875 11.18 1 98.75 155 ILE B N 1
ATOM 3864 C CA . ILE B 1 155 ? -17.953 22.016 10.422 1 98.75 155 ILE B CA 1
ATOM 3865 C C . ILE B 1 155 ? -16.797 22.984 10.164 1 98.75 155 ILE B C 1
ATOM 3867 O O . ILE B 1 155 ? -16.141 23.438 11.102 1 98.75 155 ILE B O 1
ATOM 3871 N N . SER B 1 156 ? -16.578 23.266 8.883 1 98.81 156 SER B N 1
ATOM 3872 C CA . SER B 1 156 ? -15.477 24.172 8.586 1 98.81 156 SER B CA 1
ATOM 3873 C C . SER B 1 156 ? -15.898 25.25 7.59 1 98.81 156 SER B C 1
ATOM 3875 O O . SER B 1 156 ? -16.859 25.062 6.836 1 98.81 156 SER B O 1
ATOM 3877 N N . TYR B 1 157 ? -15.211 26.375 7.652 1 98.88 157 TYR B N 1
ATOM 3878 C CA . TYR B 1 157 ? -15.492 27.5 6.773 1 98.88 157 TYR B CA 1
ATOM 3879 C C . TYR B 1 157 ? -14.203 28.172 6.316 1 98.88 157 TYR B C 1
ATOM 3881 O O . TYR B 1 157 ? -13.328 28.469 7.129 1 98.88 157 TYR B O 1
ATOM 3889 N N . GLN B 1 158 ? -14.125 28.375 5.074 1 98.81 158 GLN B N 1
ATOM 3890 C CA . GLN B 1 158 ? -13.055 29.141 4.445 1 98.81 158 GLN B CA 1
ATOM 3891 C C . GLN B 1 158 ? -13.602 30.391 3.77 1 98.81 158 GLN B C 1
ATOM 3893 O O . GLN B 1 158 ? -14.43 30.297 2.857 1 98.81 158 GLN B O 1
ATOM 3898 N N . SER B 1 159 ? -13.055 31.5 4.09 1 98.69 159 SER B N 1
ATOM 3899 C CA . SER B 1 159 ? -13.516 32.75 3.488 1 98.69 159 SER B CA 1
ATOM 3900 C C . SER B 1 159 ? -12.844 33 2.141 1 98.69 159 SER B C 1
ATOM 3902 O O . SER B 1 159 ? -11.805 32.406 1.846 1 98.69 159 SER B O 1
ATOM 3904 N N . PRO B 1 160 ? -13.484 33.844 1.356 1 97.88 160 PRO B N 1
ATOM 3905 C CA . PRO B 1 160 ? -12.711 34.406 0.241 1 97.88 160 PRO B CA 1
ATOM 3906 C C . PRO B 1 160 ? -11.562 35.281 0.704 1 97.88 160 PRO B C 1
ATOM 3908 O O . PRO B 1 160 ? -11.391 35.5 1.905 1 97.88 160 PRO B O 1
ATOM 3911 N N . LYS B 1 161 ? -10.828 35.688 -0.281 1 96.75 161 LYS B N 1
ATOM 3912 C CA . LYS B 1 161 ? -9.758 36.625 0.026 1 96.75 161 LYS B CA 1
ATOM 3913 C C . LYS B 1 161 ? -10.258 38.062 -0.048 1 96.75 161 LYS B C 1
ATOM 3915 O O . LYS B 1 161 ? -10.805 38.5 -1.068 1 96.75 161 LYS B O 1
ATOM 3920 N N . PHE B 1 162 ? -10.102 38.844 1.081 1 97.06 162 PHE B N 1
ATOM 3921 C CA . PHE B 1 162 ? -10.461 40.25 1.16 1 97.06 162 PHE B CA 1
ATOM 3922 C C . PHE B 1 162 ? -9.234 41.094 1.475 1 97.06 162 PHE B C 1
ATOM 3924 O O . PHE B 1 162 ? -8.727 41.094 2.6 1 97.06 162 PHE B O 1
ATOM 3931 N N . TYR B 1 163 ? -8.781 41.906 0.552 1 96.56 163 TYR B N 1
ATOM 3932 C CA . TYR B 1 163 ? -7.621 42.781 0.708 1 96.56 163 TYR B CA 1
ATOM 3933 C C . TYR B 1 163 ? -6.398 42 1.17 1 96.56 163 TYR B C 1
ATOM 3935 O O . TYR B 1 163 ? -5.695 42.438 2.092 1 96.56 163 TYR B O 1
ATOM 3943 N N . GLY B 1 164 ? -6.277 40.844 0.671 1 97.5 164 GLY B N 1
ATOM 3944 C CA . GLY B 1 164 ? -5.117 40 0.949 1 97.5 164 GLY B CA 1
ATOM 3945 C C . GLY B 1 164 ? -5.309 39.094 2.143 1 97.5 164 GLY B C 1
ATOM 3946 O O . GLY B 1 164 ? -4.5 38.188 2.379 1 97.5 164 GLY B O 1
ATOM 3947 N N . PHE B 1 165 ? -6.387 39.281 2.922 1 98.44 165 PHE B N 1
ATOM 3948 C CA . PHE B 1 165 ? -6.637 38.5 4.121 1 98.44 165 PHE B CA 1
ATOM 3949 C C . PHE B 1 165 ? -7.633 37.375 3.834 1 98.44 165 PHE B C 1
ATOM 3951 O O . PHE B 1 165 ? -8.594 37.562 3.082 1 98.44 165 PHE B O 1
ATOM 3958 N N . ASP B 1 166 ? -7.406 36.219 4.359 1 98.19 166 ASP B N 1
ATOM 3959 C CA . ASP B 1 166 ? -8.438 35.156 4.422 1 98.19 166 ASP B CA 1
ATOM 3960 C C . ASP B 1 166 ? -8.445 34.5 5.789 1 98.19 166 ASP B C 1
ATOM 3962 O O . ASP B 1 166 ? -7.453 34.531 6.516 1 98.19 166 ASP B O 1
ATOM 3966 N N . VAL B 1 167 ? -9.609 33.906 6.137 1 98.62 167 VAL B N 1
ATOM 3967 C CA . VAL B 1 167 ? -9.82 33.25 7.422 1 98.62 167 VAL B CA 1
ATOM 3968 C C . VAL B 1 167 ? -10.336 31.844 7.207 1 98.62 167 VAL B C 1
ATOM 3970 O O . VAL B 1 167 ? -11.164 31.594 6.324 1 98.62 167 VAL B O 1
ATOM 3973 N N . TYR B 1 168 ? -9.844 30.891 7.922 1 98.69 168 TYR B N 1
ATOM 3974 C CA . TYR B 1 168 ? -10.32 29.516 7.934 1 98.69 168 TYR B CA 1
ATOM 3975 C C . TYR B 1 168 ? -10.648 29.062 9.352 1 98.69 168 TYR B C 1
ATOM 3977 O O . TYR B 1 168 ? -9.867 29.281 10.281 1 98.69 168 TYR B O 1
ATOM 3985 N N . GLY B 1 169 ? -11.82 28.547 9.547 1 98.88 169 GLY B N 1
ATOM 3986 C CA . GLY B 1 169 ? -12.242 27.984 10.82 1 98.88 169 GLY B CA 1
ATOM 3987 C C . GLY B 1 169 ? -12.695 26.547 10.719 1 98.88 169 GLY B C 1
ATOM 3988 O O . GLY B 1 169 ? -13.273 26.141 9.711 1 98.88 169 GLY B O 1
ATOM 3989 N N . GLN B 1 170 ? -12.414 25.812 11.789 1 98.75 170 GLN B N 1
ATOM 3990 C CA . GLN B 1 170 ? -12.789 24.406 11.867 1 98.75 170 GLN B CA 1
ATOM 3991 C C . GLN B 1 170 ? -13.227 24.031 13.273 1 98.75 170 GLN B C 1
ATOM 3993 O O . GLN B 1 170 ? -12.562 24.375 14.258 1 98.75 170 GLN B O 1
ATOM 3998 N N . TYR B 1 171 ? -14.359 23.438 13.359 1 98.81 171 TYR B N 1
ATOM 3999 C CA . TYR B 1 171 ? -14.914 22.953 14.617 1 98.81 171 TYR B CA 1
ATOM 4000 C C . TYR B 1 171 ? -15.375 21.5 14.484 1 98.81 171 TYR B C 1
ATOM 4002 O O . TYR B 1 171 ? -16.172 21.172 13.602 1 98.81 171 TYR B O 1
ATOM 4010 N N . ALA B 1 172 ? -14.898 20.672 15.43 1 98.69 172 ALA B N 1
ATOM 4011 C CA . ALA B 1 172 ? -15.234 19.25 15.391 1 98.69 172 ALA B CA 1
ATOM 4012 C C . ALA B 1 172 ? -15.945 18.828 16.672 1 98.69 172 ALA B C 1
ATOM 4014 O O . ALA B 1 172 ? -15.438 19.031 17.766 1 98.69 172 ALA B O 1
ATOM 4015 N N . LEU B 1 173 ? -17 18.156 16.5 1 98.38 173 LEU B N 1
ATOM 4016 C CA . LEU B 1 173 ? -17.766 17.656 17.641 1 98.38 173 LEU B CA 1
ATOM 4017 C C . LEU B 1 173 ? -17.188 16.328 18.109 1 98.38 173 LEU B C 1
ATOM 4019 O O . LEU B 1 173 ? -16.766 15.492 17.297 1 98.38 173 LEU B O 1
ATOM 4023 N N . SER B 1 174 ? -17.25 16.141 19.453 1 97.81 174 SER B N 1
ATOM 4024 C CA . SER B 1 174 ? -16.828 14.859 20 1 97.81 174 SER B CA 1
ATOM 4025 C C . SER B 1 174 ? -17.844 13.766 19.734 1 97.81 174 SER B C 1
ATOM 4027 O O . SER B 1 174 ? -17.516 12.578 19.719 1 97.81 174 SER B O 1
ATOM 4029 N N . ASN B 1 175 ? -19.062 14.141 19.594 1 97.38 175 ASN B N 1
ATOM 4030 C CA . ASN B 1 175 ? -20.234 13.281 19.469 1 97.38 175 ASN B CA 1
ATOM 4031 C C . ASN B 1 175 ? -20.5 12.516 20.75 1 97.38 175 ASN B C 1
ATOM 4033 O O . ASN B 1 175 ? -21.297 11.562 20.75 1 97.38 175 ASN B O 1
ATOM 4037 N N . ALA B 1 176 ? -19.797 12.836 21.797 1 96.88 176 ALA B N 1
ATOM 4038 C CA . ALA B 1 176 ? -20.078 12.25 23.094 1 96.88 176 ALA B CA 1
ATOM 4039 C C . ALA B 1 176 ? -21.172 13.023 23.828 1 96.88 176 ALA B C 1
ATOM 4041 O O . ALA B 1 176 ? -21.547 14.125 23.406 1 96.88 176 ALA B O 1
ATOM 4042 N N . THR B 1 177 ? -21.688 12.336 24.875 1 96.44 177 THR B N 1
ATOM 4043 C CA . THR B 1 177 ? -22.719 13.016 25.641 1 96.44 177 THR B CA 1
ATOM 4044 C C . THR B 1 177 ? -22.125 14.188 26.422 1 96.44 177 THR B C 1
ATOM 4046 O O . THR B 1 177 ? -22.844 15.117 26.797 1 96.44 177 THR B O 1
ATOM 4049 N N . ASN B 1 178 ? -20.891 13.992 26.688 1 95.81 178 ASN B N 1
ATOM 4050 C CA . ASN B 1 178 ? -20.172 15.164 27.172 1 95.81 178 ASN B CA 1
ATOM 4051 C C . ASN B 1 178 ? -19.547 15.953 26.016 1 95.81 178 ASN B C 1
ATOM 4053 O O . ASN B 1 178 ? -18.812 15.383 25.203 1 95.81 178 ASN B O 1
ATOM 4057 N N . TRP B 1 179 ? -19.734 17.219 26.047 1 95.81 179 TRP B N 1
ATOM 4058 C CA . TRP B 1 179 ? -19.391 18.109 24.938 1 95.81 179 TRP B CA 1
ATOM 4059 C C . TRP B 1 179 ? -17.922 17.922 24.531 1 95.81 179 TRP B C 1
ATOM 4061 O O . TRP B 1 179 ? -17.609 17.922 23.344 1 95.81 179 TRP B O 1
ATOM 4071 N N . ASN B 1 180 ? -17.078 17.719 25.5 1 97.25 180 ASN B N 1
ATOM 4072 C CA . ASN B 1 180 ? -15.641 17.688 25.266 1 97.25 180 ASN B CA 1
ATOM 4073 C C . ASN B 1 180 ? -15.133 16.266 25.047 1 97.25 180 ASN B C 1
ATOM 4075 O O . ASN B 1 180 ? -14.023 16.078 24.547 1 97.25 180 ASN B O 1
ATOM 4079 N N . GLY B 1 181 ? -15.82 15.289 25.359 1 96.31 181 GLY B N 1
ATOM 4080 C CA . GLY B 1 181 ? -15.438 13.883 25.312 1 96.31 181 GLY B CA 1
ATOM 4081 C C . GLY B 1 181 ? -15.531 13.188 26.656 1 96.31 181 GLY B C 1
ATOM 4082 O O . GLY B 1 181 ? -15.359 13.82 27.703 1 96.31 181 GLY B O 1
ATOM 4083 N N . ASN B 1 182 ? -15.836 11.891 26.609 1 95.69 182 ASN B N 1
ATOM 4084 C CA . ASN B 1 182 ? -15.977 11.156 27.859 1 95.69 182 ASN B CA 1
ATOM 4085 C C . ASN B 1 182 ? -15.602 9.688 27.688 1 95.69 182 ASN B C 1
ATOM 4087 O O . ASN B 1 182 ? -16.047 8.828 28.453 1 95.69 182 ASN B O 1
ATOM 4091 N N . GLY B 1 183 ? -14.93 9.359 26.641 1 95.88 183 GLY B N 1
ATOM 4092 C CA . GLY B 1 183 ? -14.438 8.008 26.438 1 95.88 183 GLY B CA 1
ATOM 4093 C C . GLY B 1 183 ? -15.359 7.16 25.578 1 95.88 183 GLY B C 1
ATOM 4094 O O . GLY B 1 183 ? -15.008 6.043 25.203 1 95.88 183 GLY B O 1
ATOM 4095 N N . SER B 1 184 ? -16.469 7.676 25.188 1 95.44 184 SER B N 1
ATOM 4096 C CA . SER B 1 184 ? -17.469 6.895 24.453 1 95.44 184 SER B CA 1
ATOM 4097 C C . SER B 1 184 ? -17.25 6.996 22.953 1 95.44 184 SER B C 1
ATOM 4099 O O . SER B 1 184 ? -17.828 6.23 22.188 1 95.44 184 SER B O 1
ATOM 4101 N N . THR B 1 185 ? -16.516 7.941 22.547 1 95.19 185 THR B N 1
ATOM 4102 C CA . THR B 1 185 ? -16.234 8.148 21.125 1 95.19 185 THR B CA 1
ATOM 4103 C C . THR B 1 185 ? -14.734 8.242 20.875 1 95.19 185 THR B C 1
ATOM 4105 O O . THR B 1 185 ? -13.953 8.391 21.812 1 95.19 185 THR B O 1
ATOM 4108 N N . SER B 1 186 ? -14.32 8.094 19.609 1 93.69 186 SER B N 1
ATOM 4109 C CA . SER B 1 186 ? -12.906 7.973 19.25 1 93.69 186 SER B CA 1
ATOM 4110 C C . SER B 1 186 ? -12.25 9.344 19.109 1 93.69 186 SER B C 1
ATOM 4112 O O . SER B 1 186 ? -11.039 9.438 18.922 1 93.69 186 SER B O 1
ATOM 4114 N N . GLN B 1 187 ? -13.023 10.391 19.203 1 96.44 187 GLN B N 1
ATOM 4115 C CA . GLN B 1 187 ? -12.492 11.734 19.031 1 96.44 187 GLN B CA 1
ATOM 4116 C C . GLN B 1 187 ? -13.094 12.695 20.062 1 96.44 187 GLN B C 1
ATOM 4118 O O . GLN B 1 187 ? -14.289 12.625 20.344 1 96.44 187 GLN B O 1
ATOM 4123 N N . GLY B 1 188 ? -12.18 13.609 20.609 1 98 188 GLY B N 1
ATOM 4124 C CA . GLY B 1 188 ? -12.688 14.711 21.406 1 98 188 GLY B CA 1
ATOM 4125 C C . GLY B 1 188 ? -13.008 15.945 20.594 1 98 188 GLY B C 1
ATOM 4126 O O . GLY B 1 188 ? -12.766 15.977 19.375 1 98 188 GLY B O 1
ATOM 4127 N N . ARG B 1 189 ? -13.547 16.859 21.281 1 98.31 189 ARG B N 1
ATOM 4128 C CA . ARG B 1 189 ? -13.836 18.125 20.609 1 98.31 189 ARG B CA 1
ATOM 4129 C C . ARG B 1 189 ? -12.547 18.797 20.141 1 98.31 189 ARG B C 1
ATOM 4131 O O . ARG B 1 189 ? -11.539 18.781 20.844 1 98.31 189 ARG B O 1
ATOM 4138 N N . SER B 1 190 ? -12.594 19.359 19 1 98.25 190 SER B N 1
ATOM 4139 C CA . SER B 1 190 ? -11.484 20.156 18.484 1 98.25 190 SER B CA 1
ATOM 4140 C C . SER B 1 190 ? -11.977 21.438 17.844 1 98.25 190 SER B C 1
ATOM 4142 O O . SER B 1 190 ? -13.133 21.531 17.406 1 98.25 190 SER B O 1
ATOM 4144 N N . ALA B 1 191 ? -11.117 22.438 17.875 1 98.44 191 ALA B N 1
ATOM 4145 C CA . ALA B 1 191 ? -11.445 23.734 17.297 1 98.44 191 ALA B CA 1
ATOM 4146 C C . ALA B 1 191 ? -10.188 24.469 16.844 1 98.44 191 ALA B C 1
ATOM 4148 O O . ALA B 1 191 ? -9.102 24.25 17.391 1 98.44 191 ALA B O 1
ATOM 4149 N N . GLY B 1 192 ? -10.375 25.344 15.883 1 98.56 192 GLY B N 1
ATOM 4150 C CA . GLY B 1 192 ? -9.242 26.141 15.445 1 98.56 192 GLY B CA 1
ATOM 4151 C C . GLY B 1 192 ? -9.648 27.312 14.555 1 98.56 192 GLY B C 1
ATOM 4152 O O . GLY B 1 192 ? -10.773 27.344 14.055 1 98.56 192 GLY B O 1
ATOM 4153 N N . LEU B 1 193 ? -8.75 28.188 14.484 1 98.75 193 LEU B N 1
ATOM 4154 C CA . LEU B 1 193 ? -8.883 29.391 13.672 1 98.75 193 LEU B CA 1
ATOM 4155 C C . LEU B 1 193 ? -7.539 29.797 13.07 1 98.75 193 LEU B C 1
ATOM 4157 O O . LEU B 1 193 ? -6.508 29.719 13.742 1 98.75 193 LEU B O 1
ATOM 4161 N N . GLN B 1 194 ? -7.629 30.203 11.82 1 98.31 194 GLN B N 1
ATOM 4162 C CA . GLN B 1 194 ? -6.426 30.625 11.109 1 98.31 194 GLN B CA 1
ATOM 4163 C C . GLN B 1 194 ? -6.664 31.922 10.344 1 98.31 194 GLN B C 1
ATOM 4165 O O . GLN B 1 194 ? -7.715 32.094 9.727 1 98.31 194 GLN B O 1
ATOM 4170 N N . LEU B 1 195 ? -5.77 32.844 10.477 1 98.81 195 LEU B N 1
ATOM 4171 C CA . LEU B 1 195 ? -5.746 34.094 9.703 1 98.81 195 LEU B CA 1
ATOM 4172 C C . LEU B 1 195 ? -4.484 34.156 8.852 1 98.81 195 LEU B C 1
ATOM 4174 O O . LEU B 1 195 ? -3.373 34 9.359 1 98.81 195 LEU B O 1
ATOM 4178 N N . THR B 1 196 ? -4.676 34.438 7.551 1 98.81 196 THR B N 1
ATOM 4179 C CA . THR B 1 196 ? -3.547 34.5 6.629 1 98.81 196 THR B CA 1
ATOM 4180 C C . THR B 1 196 ? -3.584 35.812 5.828 1 98.81 196 THR B C 1
ATOM 4182 O O . THR B 1 196 ? -4.645 36.219 5.371 1 98.81 196 THR B O 1
ATOM 4185 N N . TYR B 1 197 ? -2.52 36.469 5.723 1 98.81 197 TYR B N 1
ATOM 4186 C CA . TYR B 1 197 ? -2.322 37.594 4.832 1 98.81 197 TYR B CA 1
ATOM 4187 C C . TYR B 1 197 ? -1.319 37.25 3.734 1 98.81 197 TYR B C 1
ATOM 4189 O O . TYR B 1 197 ? -0.208 36.812 4.02 1 98.81 197 TYR B O 1
ATOM 4197 N N . THR B 1 198 ? -1.71 37.5 2.518 1 98.44 198 THR B N 1
ATOM 4198 C CA . THR B 1 198 ? -0.87 37.125 1.385 1 98.44 198 THR B CA 1
ATOM 4199 C C . THR B 1 198 ? -0.654 38.312 0.455 1 98.44 198 THR B C 1
ATOM 4201 O O . THR B 1 198 ? -1.606 39.031 0.103 1 98.44 198 THR B O 1
ATOM 4204 N N . THR B 1 199 ? 0.539 38.531 0.027 1 97.62 199 THR B N 1
ATOM 4205 C CA . THR B 1 199 ? 0.937 39.406 -1.053 1 97.62 199 THR B CA 1
ATOM 4206 C C . THR B 1 199 ? 1.835 38.688 -2.053 1 97.62 199 THR B C 1
ATOM 4208 O O . THR B 1 199 ? 2.08 37.5 -1.919 1 97.62 199 THR B O 1
ATOM 4211 N N . SER B 1 200 ? 2.287 39.469 -3.053 1 95.62 200 SER B N 1
ATOM 4212 C CA . SER B 1 200 ? 3.193 38.906 -4.035 1 95.62 200 SER B CA 1
ATOM 4213 C C . SER B 1 200 ? 4.566 38.625 -3.428 1 95.62 200 SER B C 1
ATOM 4215 O O . SER B 1 200 ? 5.309 37.781 -3.902 1 95.62 200 SER B O 1
ATOM 4217 N N . LEU B 1 201 ? 4.879 39.219 -2.348 1 97.12 201 LEU B N 1
ATOM 4218 C CA . LEU B 1 201 ? 6.23 39.156 -1.799 1 97.12 201 LEU B CA 1
ATOM 4219 C C . LEU B 1 201 ? 6.262 38.312 -0.521 1 97.12 201 LEU B C 1
ATOM 4221 O O . LEU B 1 201 ? 7.293 37.75 -0.181 1 97.12 201 LEU B O 1
ATOM 4225 N N . PHE B 1 202 ? 5.184 38.375 0.197 1 97.75 202 PHE B N 1
ATOM 4226 C CA . PHE B 1 202 ? 5.262 37.594 1.438 1 97.75 202 PHE B CA 1
ATOM 4227 C C . PHE B 1 202 ? 3.887 37.094 1.84 1 97.75 202 PHE B C 1
ATOM 4229 O O . PHE B 1 202 ? 2.869 37.531 1.306 1 97.75 202 PHE B O 1
ATOM 4236 N N . GLN B 1 203 ? 3.822 36.125 2.701 1 98.69 203 GLN B N 1
ATOM 4237 C CA . GLN B 1 203 ? 2.652 35.531 3.336 1 98.69 203 GLN B CA 1
ATOM 4238 C C . GLN B 1 203 ? 2.871 35.344 4.836 1 98.69 203 GLN B C 1
ATOM 4240 O O . GLN B 1 203 ? 3.951 34.938 5.266 1 98.69 203 GLN B O 1
ATOM 4245 N N . ILE B 1 204 ? 1.896 35.781 5.613 1 98.88 204 ILE B N 1
ATOM 4246 C CA . ILE B 1 204 ? 1.943 35.594 7.062 1 98.88 204 ILE B CA 1
ATOM 4247 C C . ILE B 1 204 ? 0.699 34.875 7.539 1 98.88 204 ILE B C 1
ATOM 4249 O O . ILE B 1 204 ? -0.402 35.094 7.035 1 98.88 204 ILE B O 1
ATOM 4253 N N . ARG B 1 205 ? 0.909 33.969 8.484 1 98.88 205 ARG B N 1
ATOM 4254 C CA . ARG B 1 205 ? -0.231 33.25 9.039 1 98.88 205 ARG B CA 1
ATOM 4255 C C . ARG B 1 205 ? -0.135 33.156 10.555 1 98.88 205 ARG B C 1
ATOM 4257 O O . ARG B 1 205 ? 0.946 32.938 11.102 1 98.88 205 ARG B O 1
ATOM 4264 N N . GLY B 1 206 ? -1.188 33.469 11.195 1 98.81 206 GLY B N 1
ATOM 4265 C CA . GLY B 1 206 ? -1.438 33.062 12.57 1 98.81 206 GLY B CA 1
ATOM 4266 C C . GLY B 1 206 ? -2.473 31.969 12.68 1 98.81 206 GLY B C 1
ATOM 4267 O O . GLY B 1 206 ? -3.469 31.969 11.953 1 98.81 206 GLY B O 1
ATOM 4268 N N . LEU B 1 207 ? -2.215 30.969 13.594 1 98.62 207 LEU B N 1
ATOM 4269 C CA . LEU B 1 207 ? -3.084 29.812 13.703 1 98.62 207 LEU B CA 1
ATOM 4270 C C . LEU B 1 207 ? -3.193 29.359 15.156 1 98.62 207 LEU B C 1
ATOM 4272 O O . LEU B 1 207 ? -2.193 29.312 15.875 1 98.62 207 LEU B O 1
ATOM 4276 N N . TYR B 1 208 ? -4.371 29.156 15.586 1 98.38 208 TYR B N 1
ATOM 4277 C CA . TYR B 1 208 ? -4.688 28.516 16.859 1 98.38 208 TYR B CA 1
ATOM 4278 C C . TYR B 1 208 ? -5.445 27.219 16.641 1 98.38 208 TYR B C 1
ATOM 4280 O O . TYR B 1 208 ? -6.336 27.141 15.789 1 98.38 208 TYR B O 1
ATOM 4288 N N . ASP B 1 209 ? -5.082 26.188 17.375 1 97.19 209 ASP B N 1
ATOM 4289 C CA . ASP B 1 209 ? -5.867 24.953 17.328 1 97.19 209 ASP B CA 1
ATOM 4290 C C . ASP B 1 209 ? -5.871 24.25 18.672 1 97.19 209 ASP B C 1
ATOM 4292 O O . ASP B 1 209 ? -4.945 24.422 19.469 1 97.19 209 ASP B O 1
ATOM 4296 N N . GLU B 1 210 ? -6.895 23.562 18.953 1 98.06 210 GLU B N 1
ATOM 4297 C CA . GLU B 1 210 ? -6.973 22.703 20.125 1 98.06 210 GLU B CA 1
ATOM 4298 C C . GLU B 1 210 ? -7.605 21.359 19.781 1 98.06 210 GLU B C 1
ATOM 4300 O O . GLU B 1 210 ? -8.516 21.297 18.953 1 98.06 210 GLU B O 1
ATOM 4305 N N . ALA B 1 211 ? -7.18 20.344 20.359 1 98.06 211 ALA B N 1
ATOM 4306 C CA . ALA B 1 211 ? -7.703 18.984 20.266 1 98.06 211 ALA B CA 1
ATOM 4307 C C . ALA B 1 211 ? -7.785 18.312 21.625 1 98.06 211 ALA B C 1
ATOM 4309 O O . ALA B 1 211 ? -6.773 18.188 22.328 1 98.06 211 ALA B O 1
ATOM 4310 N N . ARG B 1 212 ? -8.938 17.906 21.953 1 98.19 212 ARG B N 1
ATOM 4311 C CA . ARG B 1 212 ? -9.148 17.344 23.281 1 98.19 212 ARG B CA 1
ATOM 4312 C C . ARG B 1 212 ? -9.086 15.82 23.25 1 98.19 212 ARG B C 1
ATOM 4314 O O . ARG B 1 212 ? -9.383 15.203 22.219 1 98.19 212 ARG B O 1
ATOM 4321 N N . ASP B 1 213 ? -8.758 15.242 24.422 1 97.94 213 ASP B N 1
ATOM 4322 C CA . ASP B 1 213 ? -8.695 13.805 24.625 1 97.94 213 ASP B CA 1
ATOM 4323 C C . ASP B 1 213 ? -10.086 13.188 24.641 1 97.94 213 ASP B C 1
ATOM 4325 O O . ASP B 1 213 ? -10.922 13.531 25.484 1 97.94 213 ASP B O 1
ATOM 4329 N N . PRO B 1 214 ? -10.312 12.273 23.734 1 97.62 214 PRO B N 1
ATOM 4330 C CA . PRO B 1 214 ? -11.648 11.672 23.719 1 97.62 214 PRO B CA 1
ATOM 4331 C C . PRO B 1 214 ? -11.961 10.898 25 1 97.62 214 PRO B C 1
ATOM 4333 O O . PRO B 1 214 ? -13.133 10.742 25.359 1 97.62 214 PRO B O 1
ATOM 4336 N N . ALA B 1 215 ? -11 10.484 25.703 1 97 215 ALA B N 1
ATOM 4337 C CA . ALA B 1 215 ? -11.195 9.648 26.875 1 97 215 ALA B CA 1
ATOM 4338 C C . ALA B 1 215 ? -11.828 10.438 28.016 1 97 215 ALA B C 1
ATOM 4340 O O . ALA B 1 215 ? -12.602 9.898 28.812 1 97 215 ALA B O 1
ATOM 4341 N N . ASN B 1 216 ? -11.5 11.758 28.109 1 97.12 216 ASN B N 1
ATOM 4342 C CA . ASN B 1 216 ? -11.93 12.5 29.281 1 97.12 216 ASN B CA 1
ATOM 4343 C C . ASN B 1 216 ? -12.242 13.953 28.953 1 97.12 216 ASN B C 1
ATOM 4345 O O . ASN B 1 216 ? -12.641 14.727 29.828 1 97.12 216 ASN B O 1
ATOM 4349 N N . GLY B 1 217 ? -12 14.367 27.703 1 97.38 217 GLY B N 1
ATOM 4350 C CA . GLY B 1 217 ? -12.336 15.711 27.266 1 97.38 217 GLY B CA 1
ATOM 4351 C C . GLY B 1 217 ? -11.305 16.75 27.656 1 97.38 217 GLY B C 1
ATOM 4352 O O . GLY B 1 217 ? -11.547 17.953 27.531 1 97.38 217 GLY B O 1
ATOM 4353 N N . LYS B 1 218 ? -10.156 16.328 28.109 1 97.5 218 LYS B N 1
ATOM 4354 C CA . LYS B 1 218 ? -9.164 17.266 28.625 1 97.5 218 LYS B CA 1
ATOM 4355 C C . LYS B 1 218 ? -8.062 17.516 27.594 1 97.5 218 LYS B C 1
ATOM 4357 O O . LYS B 1 218 ? -7.98 16.828 26.578 1 97.5 218 LYS B O 1
ATOM 4362 N N . LEU B 1 219 ? -7.332 18.547 27.844 1 98 219 LEU B N 1
ATOM 4363 C CA . LEU B 1 219 ? -6.082 18.828 27.156 1 98 219 LEU B CA 1
ATOM 4364 C C . LEU B 1 219 ? -4.887 18.344 27.969 1 98 219 LEU B C 1
ATOM 4366 O O . LEU B 1 219 ? -4.23 19.141 28.641 1 98 219 LEU B O 1
ATOM 4370 N N . ASP B 1 220 ? -4.562 17.078 27.844 1 97.25 220 ASP B N 1
ATOM 4371 C CA . ASP B 1 220 ? -3.717 16.5 28.891 1 97.25 220 ASP B CA 1
ATOM 4372 C C . ASP B 1 220 ? -2.516 15.781 28.281 1 97.25 220 ASP B C 1
ATOM 4374 O O . ASP B 1 220 ? -1.874 14.961 28.938 1 97.25 220 ASP B O 1
ATOM 4378 N N . ASP B 1 221 ? -2.186 16.016 27.078 1 97.19 221 ASP B N 1
ATOM 4379 C CA . ASP B 1 221 ? -1.037 15.453 26.375 1 97.19 221 ASP B CA 1
ATOM 4380 C C . ASP B 1 221 ? -0.529 16.406 25.312 1 97.19 221 ASP B C 1
ATOM 4382 O O . ASP B 1 221 ? -1.159 16.578 24.266 1 97.19 221 ASP B O 1
ATOM 4386 N N . VAL B 1 222 ? 0.592 16.938 25.484 1 97.5 222 VAL B N 1
ATOM 4387 C CA . VAL B 1 222 ? 1.091 18.016 24.656 1 97.5 222 VAL B CA 1
ATOM 4388 C C . VAL B 1 222 ? 1.313 17.516 23.234 1 97.5 222 VAL B C 1
ATOM 4390 O O . VAL B 1 222 ? 1.23 18.297 22.266 1 97.5 222 VAL B O 1
ATOM 4393 N N . PHE B 1 223 ? 1.482 16.234 23.047 1 96.81 223 PHE B N 1
ATOM 4394 C CA . PHE B 1 223 ? 1.809 15.695 21.734 1 96.81 223 PHE B CA 1
ATOM 4395 C C . PHE B 1 223 ? 0.566 15.133 21.047 1 96.81 223 PHE B C 1
ATOM 4397 O O . PHE B 1 223 ? 0.612 14.75 19.875 1 96.81 223 PHE B O 1
ATOM 4404 N N . ASN B 1 224 ? -0.588 15.062 21.766 1 96.44 224 ASN B N 1
ATOM 4405 C CA . ASN B 1 224 ? -1.785 14.469 21.188 1 96.44 224 ASN B CA 1
ATOM 4406 C C . ASN B 1 224 ? -3.018 15.336 21.438 1 96.44 224 ASN B C 1
ATOM 4408 O O . ASN B 1 224 ? -3.873 15.477 20.562 1 96.44 224 ASN B O 1
ATOM 4412 N N . TYR B 1 225 ? -3.145 15.773 22.656 1 97.69 225 TYR B N 1
ATOM 4413 C CA . TYR B 1 225 ? -4.312 16.516 23.109 1 97.69 225 TYR B CA 1
ATOM 4414 C C . TYR B 1 225 ? -3.904 17.812 23.781 1 97.69 225 TYR B C 1
ATOM 4416 O O . TYR B 1 225 ? -3.812 17.891 25.016 1 97.69 225 TYR B O 1
ATOM 4424 N N . SER B 1 226 ? -3.805 18.875 22.938 1 98.12 226 SER B N 1
ATOM 4425 C CA . SER B 1 226 ? -3.234 20.125 23.406 1 98.12 226 SER B CA 1
ATOM 4426 C C . SER B 1 226 ? -3.773 21.312 22.609 1 98.12 226 SER B C 1
ATOM 4428 O O . SER B 1 226 ? -4.566 21.141 21.688 1 98.12 226 SER B O 1
ATOM 4430 N N . ARG B 1 227 ? -3.314 22.5 23.094 1 98 227 ARG B N 1
ATOM 4431 C CA . ARG B 1 227 ? -3.459 23.734 22.328 1 98 227 ARG B CA 1
ATOM 4432 C C . ARG B 1 227 ? -2.166 24.078 21.594 1 98 227 ARG B C 1
ATOM 4434 O O . ARG B 1 227 ? -1.072 23.875 22.125 1 98 227 ARG B O 1
ATOM 4441 N N . GLU B 1 228 ? -2.383 24.609 20.422 1 97.75 228 GLU B N 1
ATOM 4442 C CA . GLU B 1 228 ? -1.226 25.047 19.641 1 97.75 228 GLU B CA 1
ATOM 4443 C C . GLU B 1 228 ? -1.414 26.469 19.125 1 97.75 228 GLU B C 1
ATOM 4445 O O . GLU B 1 228 ? -2.516 26.844 18.719 1 97.75 228 GLU B O 1
ATOM 4450 N N . TYR B 1 229 ? -0.394 27.25 19.281 1 98.56 229 TYR B N 1
ATOM 4451 C CA . TYR B 1 229 ? -0.274 28.594 18.734 1 98.56 229 TYR B CA 1
ATOM 4452 C C . TYR B 1 229 ? 0.842 28.672 17.703 1 98.56 229 TYR B C 1
ATOM 4454 O O . TYR B 1 229 ? 1.962 28.219 17.953 1 98.56 229 TYR B O 1
ATOM 4462 N N . PHE B 1 230 ? 0.546 29.281 16.609 1 98.56 230 PHE B N 1
ATOM 4463 C CA . PHE B 1 230 ? 1.5 29.281 15.5 1 98.56 230 PHE B CA 1
ATOM 4464 C C . PHE B 1 230 ? 1.568 30.641 14.844 1 98.56 230 PHE B C 1
ATOM 4466 O O . PHE B 1 230 ? 0.547 31.328 14.695 1 98.56 230 PHE B O 1
ATOM 4473 N N . ALA B 1 231 ? 2.734 31.016 14.5 1 98.88 231 ALA B N 1
ATOM 4474 C CA . ALA B 1 231 ? 3.004 32.156 13.625 1 98.88 231 ALA B CA 1
ATOM 4475 C C . ALA B 1 231 ? 4.062 31.797 12.586 1 98.88 231 ALA B C 1
ATOM 4477 O O . ALA B 1 231 ? 5.113 31.25 12.922 1 98.88 231 ALA B O 1
ATOM 4478 N N . GLY B 1 232 ? 3.775 32.094 11.289 1 98.81 232 GLY B N 1
ATOM 4479 C CA . GLY B 1 232 ? 4.723 31.797 10.234 1 98.81 232 GLY B CA 1
ATOM 4480 C C . GLY B 1 232 ? 4.785 32.875 9.164 1 98.81 232 GLY B C 1
ATOM 4481 O O . GLY B 1 232 ? 3.828 33.625 8.977 1 98.81 232 GLY B O 1
ATOM 4482 N N . VAL B 1 233 ? 5.902 32.906 8.5 1 98.88 233 VAL B N 1
ATOM 4483 C CA . VAL B 1 233 ? 6.105 33.875 7.414 1 98.88 233 VAL B CA 1
ATOM 4484 C C . VAL B 1 233 ? 6.812 33.188 6.25 1 98.88 233 VAL B C 1
ATOM 4486 O O . VAL B 1 233 ? 7.723 32.375 6.457 1 98.88 233 VAL B O 1
ATOM 4489 N N . ASN B 1 234 ? 6.312 33.406 5.105 1 98.81 234 ASN B N 1
ATOM 4490 C CA . ASN B 1 234 ? 6.977 33.125 3.834 1 98.81 234 ASN B CA 1
ATOM 4491 C C . ASN B 1 234 ? 7.406 34.406 3.131 1 98.81 234 ASN B C 1
ATOM 4493 O O . ASN B 1 234 ? 6.656 35.375 3.098 1 98.81 234 ASN B O 1
ATOM 4497 N N . VAL B 1 235 ? 8.594 34.375 2.561 1 98.88 235 VAL B N 1
ATOM 4498 C CA . VAL B 1 235 ? 9.07 35.469 1.723 1 98.88 235 VAL B CA 1
ATOM 4499 C C . VAL B 1 235 ? 9.508 34.938 0.364 1 98.88 235 VAL B C 1
ATOM 4501 O O . VAL B 1 235 ? 10.305 34 0.289 1 98.88 235 VAL B O 1
ATOM 4504 N N . PHE B 1 236 ? 8.992 35.594 -0.637 1 98.12 236 PHE B N 1
ATOM 4505 C CA . PHE B 1 236 ? 9.273 35.188 -2.01 1 98.12 236 PHE B CA 1
ATOM 4506 C C . PHE B 1 236 ? 10.242 36.188 -2.674 1 98.12 236 PHE B C 1
ATOM 4508 O O . PHE B 1 236 ? 9.906 37.344 -2.877 1 98.12 236 PHE B O 1
ATOM 4515 N N . LEU B 1 237 ? 11.336 35.688 -3.02 1 97.62 237 LEU B N 1
ATOM 4516 C CA . LEU B 1 237 ? 12.375 36.5 -3.643 1 97.62 237 LEU B CA 1
ATOM 4517 C C . LEU B 1 237 ? 12.883 35.875 -4.922 1 97.62 237 LEU B C 1
ATOM 4519 O O . LEU B 1 237 ? 14.008 35.344 -4.957 1 97.62 237 LEU B O 1
ATOM 4523 N N . GLY B 1 238 ? 12.07 35.969 -6.074 1 96.12 238 GLY B N 1
ATOM 4524 C CA . GLY B 1 238 ? 12.453 35.344 -7.332 1 96.12 238 GLY B CA 1
ATOM 4525 C C . GLY B 1 238 ? 12.633 33.844 -7.219 1 96.12 238 GLY B C 1
ATOM 4526 O O . GLY B 1 238 ? 11.656 33.125 -7 1 96.12 238 GLY B O 1
ATOM 4527 N N . GLN B 1 239 ? 13.93 33.5 -7.238 1 97.38 239 GLN B N 1
ATOM 4528 C CA . GLN B 1 239 ? 14.219 32.094 -7.227 1 97.38 239 GLN B CA 1
ATOM 4529 C C . GLN B 1 239 ? 14.305 31.547 -5.801 1 97.38 239 GLN B C 1
ATOM 4531 O O . GLN B 1 239 ? 14.398 30.344 -5.59 1 97.38 239 GLN B O 1
ATOM 4536 N N . PHE B 1 240 ? 14.219 32.438 -4.844 1 98.5 240 PHE B N 1
ATOM 4537 C CA . PHE B 1 240 ? 14.383 32.031 -3.457 1 98.5 240 PHE B CA 1
ATOM 4538 C C . PHE B 1 240 ? 13.086 32.188 -2.684 1 98.5 240 PHE B C 1
ATOM 4540 O O . PHE B 1 240 ? 12.383 33.188 -2.854 1 98.5 240 PHE B O 1
ATOM 4547 N N . LYS B 1 241 ? 12.773 31.188 -1.905 1 98.62 241 LYS B N 1
ATOM 4548 C CA . LYS B 1 241 ? 11.727 31.266 -0.896 1 98.62 241 LYS B CA 1
ATOM 4549 C C . LYS B 1 241 ? 12.289 31.078 0.507 1 98.62 241 LYS B C 1
ATOM 4551 O O . LYS B 1 241 ? 12.953 30.078 0.783 1 98.62 241 LYS B O 1
ATOM 4556 N N . LEU B 1 242 ? 12.055 32.031 1.301 1 98.88 242 LEU B N 1
ATOM 4557 C CA . LEU B 1 242 ? 12.453 31.953 2.701 1 98.88 242 LEU B CA 1
ATOM 4558 C C . LEU B 1 242 ? 11.25 31.703 3.6 1 98.88 242 LEU B C 1
ATOM 4560 O O . LEU B 1 242 ? 10.195 32.312 3.424 1 98.88 242 LEU B O 1
ATOM 4564 N N . GLN B 1 243 ? 11.414 30.781 4.512 1 98.88 243 GLN B N 1
ATOM 4565 C CA . GLN B 1 243 ? 10.336 30.453 5.43 1 98.88 243 GLN B CA 1
ATOM 4566 C C . GLN B 1 243 ? 10.82 30.438 6.875 1 98.88 243 GLN B C 1
ATOM 4568 O O . GLN B 1 243 ? 11.945 30 7.148 1 98.88 243 GLN B O 1
ATOM 4573 N N . ALA B 1 244 ? 10.047 30.922 7.762 1 98.81 244 ALA B N 1
ATOM 4574 C CA . ALA B 1 244 ? 10.312 30.875 9.195 1 98.81 244 ALA B CA 1
ATOM 4575 C C . ALA B 1 244 ? 9.016 30.766 9.992 1 98.81 244 ALA B C 1
ATOM 4577 O O . ALA B 1 244 ? 7.996 31.344 9.609 1 98.81 244 ALA B O 1
ATOM 4578 N N . ALA B 1 245 ? 9.133 30.031 11.109 1 98.81 245 ALA B N 1
ATOM 4579 C CA . ALA B 1 245 ? 7.914 29.875 11.898 1 98.81 245 ALA B CA 1
ATOM 4580 C C . ALA B 1 245 ? 8.242 29.562 13.359 1 98.81 245 ALA B C 1
ATOM 4582 O O . ALA B 1 245 ? 9.359 29.172 13.68 1 98.81 245 ALA B O 1
ATOM 4583 N N . TYR B 1 246 ? 7.297 29.875 14.172 1 98.69 246 TYR B N 1
ATOM 4584 C CA . TYR B 1 246 ? 7.277 29.578 15.594 1 98.69 246 TYR B CA 1
ATOM 4585 C C . TYR B 1 246 ? 5.977 28.875 15.984 1 98.69 246 TYR B C 1
ATOM 4587 O O . TYR B 1 246 ? 4.898 29.25 15.516 1 98.69 246 TYR B O 1
ATOM 4595 N N . GLN B 1 247 ? 6.102 27.844 16.797 1 98.38 247 GLN B N 1
ATOM 4596 C CA . GLN B 1 247 ? 4.941 27.109 17.281 1 98.38 247 GLN B CA 1
ATOM 4597 C C . GLN B 1 247 ? 5.074 26.781 18.766 1 98.38 247 GLN B C 1
ATOM 4599 O O . GLN B 1 247 ? 6.09 26.219 19.188 1 98.38 247 GLN B O 1
ATOM 4604 N N . ALA B 1 248 ? 4.078 27.125 19.516 1 98.25 248 ALA B N 1
ATOM 4605 C CA . ALA B 1 248 ? 4 26.766 20.922 1 98.25 248 ALA B CA 1
ATOM 4606 C C . ALA B 1 248 ? 2.842 25.812 21.188 1 98.25 248 ALA B C 1
ATOM 4608 O O . ALA B 1 248 ? 1.728 26.031 20.703 1 98.25 248 ALA B O 1
ATOM 4609 N N . SER B 1 249 ? 3.119 24.766 21.891 1 97.75 249 SER B N 1
ATOM 4610 C CA . SER B 1 249 ? 2.096 23.797 22.297 1 97.75 249 SER B CA 1
ATOM 4611 C C . SER B 1 249 ? 1.984 23.719 23.812 1 97.75 249 SER B C 1
ATOM 4613 O O . SER B 1 249 ? 2.988 23.828 24.531 1 97.75 249 SER B O 1
ATOM 4615 N N . HIS B 1 250 ? 0.717 23.531 24.25 1 98.06 250 HIS B N 1
ATOM 4616 C CA . HIS B 1 250 ? 0.502 23.469 25.703 1 98.06 250 HIS B CA 1
ATOM 4617 C C . HIS B 1 250 ? -0.616 22.5 26.047 1 98.06 250 HIS B C 1
ATOM 4619 O O . HIS B 1 250 ? -1.665 22.484 25.391 1 98.06 250 HIS B O 1
ATOM 4625 N N . ALA B 1 251 ? -0.341 21.719 27.016 1 98.12 251 ALA B N 1
ATOM 4626 C CA . ALA B 1 251 ? -1.335 20.859 27.672 1 98.12 251 ALA B CA 1
ATOM 4627 C C . ALA B 1 251 ? -1.391 21.125 29.172 1 98.12 251 ALA B C 1
ATOM 4629 O O . ALA B 1 251 ? -0.414 21.594 29.766 1 98.12 251 ALA B O 1
ATOM 4630 N N . ASP B 1 252 ? -2.531 20.844 29.75 1 96.06 252 ASP B N 1
ATOM 4631 C CA . ASP B 1 252 ? -2.732 21.094 31.172 1 96.06 252 ASP B CA 1
ATOM 4632 C C . ASP B 1 252 ? -2.088 20 32 1 96.06 252 ASP B C 1
ATOM 4634 O O . ASP B 1 252 ? -1.861 20.188 33.219 1 96.06 252 ASP B O 1
ATOM 4638 N N . GLY B 1 253 ? -1.839 18.875 31.469 1 91.56 253 GLY B N 1
ATOM 4639 C CA . GLY B 1 253 ? -1.18 17.75 32.094 1 91.56 253 GLY B CA 1
ATOM 4640 C C . GLY B 1 253 ? -0.242 17 31.156 1 91.56 253 GLY B C 1
ATOM 4641 O O . GLY B 1 253 ? -0.227 17.266 29.953 1 91.56 253 GLY B O 1
ATOM 4642 N N . GLY B 1 254 ? 0.656 16.219 31.828 1 85.75 254 GLY B N 1
ATOM 4643 C CA . GLY B 1 254 ? 1.616 15.422 31.078 1 85.75 254 GLY B CA 1
ATOM 4644 C C . GLY B 1 254 ? 1.651 13.969 31.5 1 85.75 254 GLY B C 1
ATOM 4645 O O . GLY B 1 254 ? 1.979 13.656 32.656 1 85.75 254 GLY B O 1
ATOM 4646 N N . PRO B 1 255 ? 1.224 13.109 30.531 1 87.12 255 PRO B N 1
ATOM 4647 C CA . PRO B 1 255 ? 1.288 11.695 30.891 1 87.12 255 PRO B CA 1
ATOM 4648 C C . PRO B 1 255 ? 2.715 11.219 31.156 1 87.12 255 PRO B C 1
ATOM 4650 O O . PRO B 1 255 ? 3.674 11.836 30.688 1 87.12 255 PRO B O 1
ATOM 4653 N N . VAL B 1 256 ? 2.812 10.109 31.844 1 83.19 256 VAL B N 1
ATOM 4654 C CA . VAL B 1 256 ? 4.094 9.539 32.25 1 83.19 256 VAL B CA 1
ATOM 4655 C C . VAL B 1 256 ? 4.887 9.125 31 1 83.19 256 VAL B C 1
ATOM 4657 O O . VAL B 1 256 ? 6.105 9.297 30.953 1 83.19 256 VAL B O 1
ATOM 4660 N N . VAL B 1 257 ? 4.223 8.672 29.984 1 83.56 257 VAL B N 1
ATOM 4661 C CA . VAL B 1 257 ? 4.863 8.172 28.766 1 83.56 257 VAL B CA 1
ATOM 4662 C C . VAL B 1 257 ? 5.641 9.297 28.094 1 83.56 257 VAL B C 1
ATOM 4664 O O . VAL B 1 257 ? 6.637 9.047 27.406 1 83.56 257 VAL B O 1
ATOM 4667 N N . ASN B 1 258 ? 5.27 10.508 28.344 1 88.5 258 ASN B N 1
ATOM 4668 C CA . ASN B 1 258 ? 5.949 11.656 27.766 1 88.5 258 ASN B CA 1
ATOM 4669 C C . ASN B 1 258 ? 6.871 12.336 28.781 1 88.5 258 ASN B C 1
ATOM 4671 O O . ASN B 1 258 ? 7.254 13.492 28.594 1 88.5 258 ASN B O 1
ATOM 4675 N N . ASN B 1 259 ? 7.109 11.695 29.859 1 84.88 259 ASN B N 1
ATOM 4676 C CA . ASN B 1 259 ? 7.98 12.195 30.922 1 84.88 259 ASN B CA 1
ATOM 4677 C C . ASN B 1 259 ? 7.391 13.43 31.594 1 84.88 259 ASN B C 1
ATOM 4679 O O . ASN B 1 259 ? 8.133 14.312 32.031 1 84.88 259 ASN B O 1
ATOM 4683 N N . GLY B 1 260 ? 6.117 13.656 31.469 1 92.5 260 GLY B N 1
ATOM 4684 C CA . GLY B 1 260 ? 5.441 14.75 32.125 1 92.5 260 GLY B CA 1
ATOM 4685 C C . GLY B 1 260 ? 5.555 16.078 31.406 1 92.5 260 GLY B C 1
ATOM 4686 O O . GLY B 1 260 ? 5.242 17.125 31.953 1 92.5 260 GLY B O 1
ATOM 4687 N N . ILE B 1 261 ? 5.98 16.047 30.203 1 95.62 261 ILE B N 1
ATOM 4688 C CA . ILE B 1 261 ? 6.109 17.266 29.406 1 95.62 261 ILE B CA 1
ATOM 4689 C C . ILE B 1 261 ? 4.727 17.859 29.156 1 95.62 261 ILE B C 1
ATOM 4691 O O . ILE B 1 261 ? 3.787 17.156 28.797 1 95.62 261 ILE B O 1
ATOM 4695 N N . THR B 1 262 ? 4.609 19.234 29.359 1 97.56 262 THR B N 1
ATOM 4696 C CA . THR B 1 262 ? 3.318 19.875 29.172 1 97.56 262 THR B CA 1
ATOM 4697 C C . THR B 1 262 ? 3.42 20.984 28.125 1 97.56 262 THR B C 1
ATOM 4699 O O . THR B 1 262 ? 2.402 21.484 27.625 1 97.56 262 THR B O 1
ATOM 4702 N N . THR B 1 263 ? 4.59 21.359 27.859 1 97.69 263 THR B N 1
ATOM 4703 C CA . THR B 1 263 ? 4.777 22.469 26.938 1 97.69 263 THR B CA 1
ATOM 4704 C C . THR B 1 263 ? 5.953 22.188 26 1 97.69 263 THR B C 1
ATOM 4706 O O . THR B 1 263 ? 6.992 21.688 26.422 1 97.69 263 THR B O 1
ATOM 4709 N N . THR B 1 264 ? 5.77 22.531 24.75 1 97.75 264 THR B N 1
ATOM 4710 C CA . THR B 1 264 ? 6.863 22.562 23.781 1 97.75 264 THR B CA 1
ATOM 4711 C C . THR B 1 264 ? 6.879 23.891 23.031 1 97.75 264 THR B C 1
ATOM 4713 O O . THR B 1 264 ? 5.832 24.516 22.844 1 97.75 264 THR B O 1
ATOM 4716 N N . GLN B 1 265 ? 8.055 24.344 22.703 1 98.5 265 GLN B N 1
ATOM 4717 C CA . GLN B 1 265 ? 8.297 25.484 21.828 1 98.5 265 GLN B CA 1
ATOM 4718 C C . GLN B 1 265 ? 9.195 25.094 20.656 1 98.5 265 GLN B C 1
ATOM 4720 O O . GLN B 1 265 ? 10.344 24.688 20.859 1 98.5 265 GLN B O 1
ATOM 4725 N N . GLN B 1 266 ? 8.672 25.281 19.531 1 98.62 266 GLN B N 1
ATOM 4726 C CA . GLN B 1 266 ? 9.422 24.906 18.328 1 98.62 266 GLN B CA 1
ATOM 4727 C C . GLN B 1 266 ? 9.617 26.125 17.422 1 98.62 266 GLN B C 1
ATOM 4729 O O . GLN B 1 266 ? 8.711 26.938 17.25 1 98.62 266 GLN B O 1
ATOM 4734 N N . VAL B 1 267 ? 10.812 26.234 16.922 1 98.81 267 VAL B N 1
ATOM 4735 C CA . VAL B 1 267 ? 11.148 27.219 15.891 1 98.81 267 VAL B CA 1
ATOM 4736 C C . VAL B 1 267 ? 11.812 26.531 14.703 1 98.81 267 VAL B C 1
ATOM 4738 O O . VAL B 1 267 ? 12.547 25.562 14.875 1 98.81 267 VAL B O 1
ATOM 4741 N N . TRP B 1 268 ? 11.445 26.984 13.5 1 98.75 268 TRP B N 1
ATOM 4742 C CA . TRP B 1 268 ? 12.164 26.453 12.344 1 98.75 268 TRP B CA 1
ATOM 4743 C C . TRP B 1 268 ? 12.305 27.531 11.258 1 98.75 268 TRP B C 1
ATOM 4745 O O . TRP B 1 268 ? 11.641 28.562 11.32 1 98.75 268 TRP B O 1
ATOM 4755 N N . GLY B 1 269 ? 13.172 27.297 10.391 1 98.81 269 GLY B N 1
ATOM 4756 C CA . GLY B 1 269 ? 13.406 28.125 9.219 1 98.81 269 GLY B CA 1
ATOM 4757 C C . GLY B 1 269 ? 14.203 27.422 8.133 1 98.81 269 GLY B C 1
ATOM 4758 O O . GLY B 1 269 ? 14.859 26.406 8.398 1 98.81 269 GLY B O 1
ATOM 4759 N N . GLY B 1 270 ? 14.039 27.953 6.914 1 98.75 270 GLY B N 1
ATOM 4760 C CA . GLY B 1 270 ? 14.781 27.375 5.809 1 98.75 270 GLY B CA 1
ATOM 4761 C C . GLY B 1 270 ? 14.633 28.156 4.516 1 98.75 270 GLY B C 1
ATOM 4762 O O . GLY B 1 270 ? 14.016 29.219 4.496 1 98.75 270 GLY B O 1
ATOM 4763 N N . VAL B 1 271 ? 15.336 27.641 3.564 1 98.88 271 VAL B N 1
ATOM 4764 C CA . VAL B 1 271 ? 15.367 28.281 2.256 1 98.88 271 VAL B CA 1
ATOM 4765 C C . VAL B 1 271 ? 15.156 27.234 1.161 1 98.88 271 VAL B C 1
ATOM 4767 O O . VAL B 1 271 ? 15.672 26.125 1.252 1 98.88 271 VAL B O 1
ATOM 4770 N N . THR B 1 272 ? 14.359 27.609 0.222 1 98.81 272 THR B N 1
ATOM 4771 C CA . THR B 1 272 ? 14.234 26.875 -1.03 1 98.81 272 THR B CA 1
ATOM 4772 C C . THR B 1 272 ? 14.812 27.672 -2.191 1 98.81 272 THR B C 1
ATOM 4774 O O . THR B 1 272 ? 14.453 28.844 -2.383 1 98.81 272 THR B O 1
ATOM 4777 N N . TRP B 1 273 ? 15.75 27.078 -2.896 1 98.88 273 TRP B N 1
ATOM 4778 C CA . TRP B 1 273 ? 16.328 27.672 -4.094 1 98.88 273 TRP B CA 1
ATOM 4779 C C . TRP B 1 273 ? 15.875 26.938 -5.348 1 98.88 273 TRP B C 1
ATOM 4781 O O . TRP B 1 273 ? 16.266 25.797 -5.59 1 98.88 273 TRP B O 1
ATOM 4791 N N . GLN B 1 274 ? 15.078 27.656 -6.113 1 98.38 274 GLN B N 1
ATOM 4792 C CA . GLN B 1 274 ? 14.727 27.125 -7.426 1 98.38 274 GLN B CA 1
ATOM 4793 C C . GLN B 1 274 ? 15.883 27.266 -8.406 1 98.38 274 GLN B C 1
ATOM 4795 O O . GLN B 1 274 ? 15.898 28.188 -9.227 1 98.38 274 GLN B O 1
ATOM 4800 N N . ALA B 1 275 ? 16.656 26.281 -8.391 1 98 275 ALA B N 1
ATOM 4801 C CA . ALA B 1 275 ? 17.906 26.375 -9.141 1 98 275 ALA B CA 1
ATOM 4802 C C . ALA B 1 275 ? 17.656 26.406 -10.641 1 98 275 ALA B C 1
ATOM 4804 O O . ALA B 1 275 ? 18.328 27.125 -11.375 1 98 275 ALA B O 1
ATOM 4805 N N . THR B 1 276 ? 16.734 25.609 -11.156 1 97.5 276 THR B N 1
ATOM 4806 C CA . THR B 1 276 ? 16.203 25.594 -12.516 1 97.5 276 THR B CA 1
ATOM 4807 C C . THR B 1 276 ? 14.68 25.406 -12.5 1 97.5 276 THR B C 1
ATOM 4809 O O . THR B 1 276 ? 14.094 25.156 -11.445 1 97.5 276 THR B O 1
ATOM 4812 N N . PRO B 1 277 ? 14.133 25.516 -13.648 1 95.44 277 PRO B N 1
ATOM 4813 C CA . PRO B 1 277 ? 12.695 25.25 -13.664 1 95.44 277 PRO B CA 1
ATOM 4814 C C . PRO B 1 277 ? 12.344 23.844 -13.188 1 95.44 277 PRO B C 1
ATOM 4816 O O . PRO B 1 277 ? 11.242 23.609 -12.695 1 95.44 277 PRO B O 1
ATOM 4819 N N . ALA B 1 278 ? 13.297 22.938 -13.188 1 97.25 278 ALA B N 1
ATOM 4820 C CA . ALA B 1 278 ? 13.008 21.547 -12.859 1 97.25 278 ALA B CA 1
ATOM 4821 C C . ALA B 1 278 ? 13.602 21.172 -11.5 1 97.25 278 ALA B C 1
ATOM 4823 O O . ALA B 1 278 ? 13.219 20.156 -10.914 1 97.25 278 ALA B O 1
ATOM 4824 N N . ALA B 1 279 ? 14.531 21.922 -11.055 1 98.44 279 ALA B N 1
ATOM 4825 C CA . ALA B 1 279 ? 15.273 21.484 -9.875 1 98.44 279 ALA B CA 1
ATOM 4826 C C . ALA B 1 279 ? 15.156 22.5 -8.742 1 98.44 279 ALA B C 1
ATOM 4828 O O . ALA B 1 279 ? 15.352 23.703 -8.953 1 98.44 279 ALA B O 1
ATOM 4829 N N . ALA B 1 280 ? 14.859 21.984 -7.598 1 98.62 280 ALA B N 1
ATOM 4830 C CA . ALA B 1 280 ? 14.828 22.812 -6.387 1 98.62 280 ALA B CA 1
ATOM 4831 C C . ALA B 1 280 ? 15.695 22.203 -5.293 1 98.62 280 ALA B C 1
ATOM 4833 O O . ALA B 1 280 ? 15.727 20.984 -5.117 1 98.62 280 ALA B O 1
ATOM 4834 N N . LEU B 1 281 ? 16.438 23.047 -4.621 1 98.81 281 LEU B N 1
ATOM 4835 C CA . LEU B 1 281 ? 17.219 22.672 -3.457 1 98.81 281 LEU B CA 1
ATOM 4836 C C . LEU B 1 281 ? 16.688 23.328 -2.191 1 98.81 281 LEU B C 1
ATOM 4838 O O . LEU B 1 281 ? 16.297 24.484 -2.211 1 98.81 281 LEU B O 1
ATOM 4842 N N . ILE B 1 282 ? 16.672 22.562 -1.08 1 98.81 282 ILE B N 1
ATOM 4843 C CA . ILE B 1 282 ? 16.062 23.016 0.16 1 98.81 282 ILE B CA 1
ATOM 4844 C C . ILE B 1 282 ? 17.016 22.781 1.328 1 98.81 282 ILE B C 1
ATOM 4846 O O . ILE B 1 282 ? 17.656 21.719 1.412 1 98.81 282 ILE B O 1
ATOM 4850 N N . ALA B 1 283 ? 17.172 23.703 2.158 1 98.88 283 ALA B N 1
ATOM 4851 C CA . ALA B 1 283 ? 17.859 23.562 3.443 1 98.88 283 ALA B CA 1
ATOM 4852 C C . ALA B 1 283 ? 17 24.125 4.578 1 98.88 283 ALA B C 1
ATOM 4854 O O . ALA B 1 283 ? 16.344 25.156 4.43 1 98.88 283 ALA B O 1
ATOM 4855 N N . ALA B 1 284 ? 16.938 23.391 5.688 1 98.88 284 ALA B N 1
ATOM 4856 C CA . ALA B 1 284 ? 16.109 23.844 6.805 1 98.88 284 ALA B CA 1
ATOM 4857 C C . ALA B 1 284 ? 16.703 23.375 8.133 1 98.88 284 ALA B C 1
ATOM 4859 O O . ALA B 1 284 ? 17.469 22.422 8.18 1 98.88 284 ALA B O 1
ATOM 4860 N N . VAL B 1 285 ? 16.344 24.062 9.188 1 98.88 285 VAL B N 1
ATOM 4861 C CA . VAL B 1 285 ? 16.688 23.719 10.562 1 98.88 285 VAL B CA 1
ATOM 4862 C C . VAL B 1 285 ? 15.438 23.828 11.445 1 98.88 285 VAL B C 1
ATOM 4864 O O . VAL B 1 285 ? 14.633 24.75 11.289 1 98.88 285 VAL B O 1
ATOM 4867 N N . TYR B 1 286 ? 15.289 22.859 12.273 1 98.81 286 TYR B N 1
ATOM 4868 C CA . TYR B 1 286 ? 14.211 22.828 13.258 1 98.81 286 TYR B CA 1
ATOM 4869 C C . TYR B 1 286 ? 14.766 22.688 14.672 1 98.81 286 TYR B C 1
ATOM 4871 O O . TYR B 1 286 ? 15.727 21.953 14.898 1 98.81 286 TYR B O 1
ATOM 4879 N N . HIS B 1 287 ? 14.148 23.391 15.617 1 98.88 287 HIS B N 1
ATOM 4880 C CA . HIS B 1 287 ? 14.539 23.312 17.016 1 98.88 287 HIS B CA 1
ATOM 4881 C C . HIS B 1 287 ? 13.32 23.25 17.922 1 98.88 287 HIS B C 1
ATOM 4883 O O . HIS B 1 287 ? 12.352 23.984 17.734 1 98.88 287 HIS B O 1
ATOM 4889 N N . VAL B 1 288 ? 13.406 22.344 18.922 1 98.75 288 VAL B N 1
ATOM 4890 C CA . VAL B 1 288 ? 12.312 22.297 19.891 1 98.75 288 VAL B CA 1
ATOM 4891 C C . VAL B 1 288 ? 12.883 22.297 21.312 1 98.75 288 VAL B C 1
ATOM 4893 O O . VAL B 1 288 ? 13.961 21.75 21.547 1 98.75 288 VAL 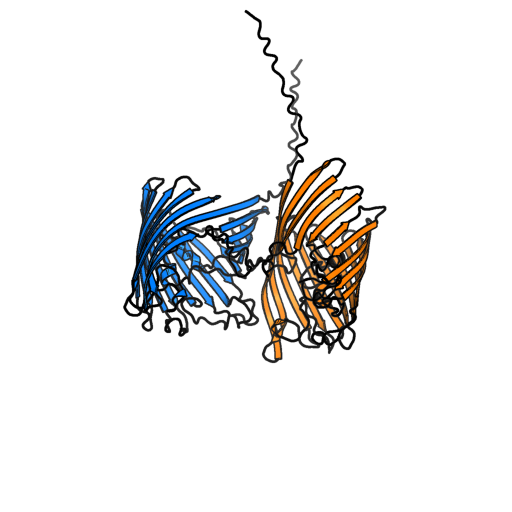B O 1
ATOM 4896 N N . ASN B 1 289 ? 12.172 22.969 22.188 1 98.56 289 ASN B N 1
ATOM 4897 C CA . ASN B 1 289 ? 12.352 22.875 23.641 1 98.56 289 ASN B CA 1
ATOM 4898 C C . ASN B 1 289 ? 11.117 22.297 24.328 1 98.56 289 ASN B C 1
ATOM 4900 O O . ASN B 1 289 ? 9.992 22.688 24.016 1 98.56 289 ASN B O 1
ATOM 4904 N N . ALA B 1 290 ? 11.398 21.391 25.188 1 97.69 290 ALA B N 1
ATOM 4905 C CA . ALA B 1 290 ? 10.328 20.797 26 1 97.69 290 ALA B CA 1
ATOM 4906 C C . ALA B 1 290 ? 10.57 21.031 27.484 1 97.69 290 ALA B C 1
ATOM 4908 O O . ALA B 1 290 ? 11.711 20.922 27.953 1 97.69 290 ALA B O 1
ATOM 4909 N N . ASN B 1 291 ? 9.547 21.328 28.234 1 97.06 291 ASN B N 1
ATOM 4910 C CA . ASN B 1 291 ? 9.703 21.609 29.656 1 97.06 291 ASN B CA 1
ATOM 4911 C C . ASN B 1 291 ? 9.742 20.328 30.484 1 97.06 291 ASN B C 1
ATOM 4913 O O . ASN B 1 291 ? 9.875 19.234 29.922 1 97.06 291 ASN B O 1
ATOM 4917 N N . HIS B 1 292 ? 9.875 20.484 31.812 1 95.06 292 HIS B N 1
ATOM 4918 C CA . HIS B 1 292 ? 9.867 19.406 32.781 1 95.06 292 HIS B CA 1
ATOM 4919 C C . HIS B 1 292 ? 10.922 18.359 32.469 1 95.06 292 HIS B C 1
ATOM 4921 O O . HIS B 1 292 ? 10.641 17.156 32.5 1 95.06 292 HIS B O 1
ATOM 4927 N N . GLY B 1 293 ? 12.078 18.844 32.062 1 92.19 293 GLY B N 1
ATOM 4928 C CA . GLY B 1 293 ? 13.195 17.938 31.812 1 92.19 293 GLY B CA 1
ATOM 4929 C C . GLY B 1 293 ? 13.109 17.25 30.469 1 92.19 293 GLY B C 1
ATOM 4930 O O . GLY B 1 293 ? 13.852 16.297 30.203 1 92.19 293 GLY B O 1
ATOM 4931 N N . GLY B 1 294 ? 12.172 17.672 29.547 1 94.81 294 GLY B N 1
ATOM 4932 C CA . GLY B 1 294 ? 12.016 17.062 28.219 1 94.81 294 GLY B CA 1
ATOM 4933 C C . GLY B 1 294 ? 13.164 17.391 27.281 1 94.81 294 GLY B C 1
ATOM 4934 O O . GLY B 1 294 ? 13.328 16.734 26.25 1 94.81 294 GLY B O 1
ATOM 4935 N N . GLY B 1 295 ? 13.922 18.344 27.656 1 96.81 295 GLY B N 1
ATOM 4936 C CA . GLY B 1 295 ? 15.125 18.672 26.906 1 96.81 295 GLY B CA 1
ATOM 4937 C C . GLY B 1 295 ? 14.844 19.422 25.625 1 96.81 295 GLY B C 1
ATOM 4938 O O . GLY B 1 295 ? 13.867 20.172 25.531 1 96.81 295 GLY B O 1
ATOM 4939 N N . ASN B 1 296 ? 15.781 19.344 24.703 1 98.38 296 ASN B N 1
ATOM 4940 C CA . ASN B 1 296 ? 15.656 19.984 23.406 1 98.38 296 ASN B CA 1
ATOM 4941 C C . ASN B 1 296 ? 16.234 19.125 22.297 1 98.38 296 ASN B C 1
ATOM 4943 O O . ASN B 1 296 ? 16.922 18.141 22.562 1 98.38 296 ASN B O 1
ATOM 4947 N N . ALA B 1 297 ? 15.898 19.453 21.094 1 98.69 297 ALA B N 1
ATOM 4948 C CA . ALA B 1 297 ? 16.375 18.734 19.922 1 98.69 297 ALA B CA 1
ATOM 4949 C C . ALA B 1 297 ? 16.5 19.672 18.719 1 98.69 297 ALA B C 1
ATOM 4951 O O . ALA B 1 297 ? 15.781 20.672 18.625 1 98.69 297 ALA B O 1
ATOM 4952 N N . ASN B 1 298 ? 17.438 19.281 17.875 1 98.81 298 ASN B N 1
ATOM 4953 C CA . ASN B 1 298 ? 17.625 19.953 16.578 1 98.81 298 ASN B CA 1
ATOM 4954 C C . ASN B 1 298 ? 17.547 18.969 15.422 1 98.81 298 ASN B C 1
ATOM 4956 O O . ASN B 1 298 ? 18.078 17.859 15.516 1 98.81 298 ASN B O 1
ATOM 4960 N N . ILE B 1 299 ? 16.875 19.422 14.406 1 98.81 299 ILE B N 1
ATOM 4961 C CA . ILE B 1 299 ? 17 18.719 13.133 1 98.81 299 ILE B CA 1
ATOM 4962 C C . ILE B 1 299 ? 17.672 19.625 12.102 1 98.81 299 ILE B C 1
ATOM 4964 O O . ILE B 1 299 ? 17.297 20.781 11.945 1 98.81 299 ILE B O 1
ATOM 4968 N N . PHE B 1 300 ? 18.703 19.125 11.484 1 98.88 300 PHE B N 1
ATOM 4969 C CA . PHE B 1 300 ? 19.328 19.719 10.312 1 98.88 300 PHE B CA 1
ATOM 4970 C C . PHE B 1 300 ? 19.031 18.891 9.062 1 98.88 300 PHE B C 1
ATOM 4972 O O . PHE B 1 300 ? 19.203 17.672 9.062 1 98.88 300 PHE B O 1
ATOM 4979 N N . THR B 1 301 ? 18.609 19.578 8.023 1 98.75 301 THR B N 1
ATOM 4980 C CA . THR B 1 301 ? 18.219 18.781 6.855 1 98.75 301 THR B CA 1
ATOM 4981 C C . THR B 1 301 ? 18.469 19.562 5.566 1 98.75 301 THR B C 1
ATOM 4983 O O . THR B 1 301 ? 18.344 20.781 5.543 1 98.75 301 THR B O 1
ATOM 4986 N N . VAL B 1 302 ? 18.859 18.812 4.566 1 98.81 302 VAL B N 1
ATOM 4987 C CA . VAL B 1 302 ? 18.984 19.297 3.195 1 98.81 302 VAL B CA 1
ATOM 4988 C C . VAL B 1 302 ? 18.359 18.312 2.23 1 98.81 302 VAL B C 1
ATOM 4990 O O . VAL B 1 302 ? 18.312 17.109 2.506 1 98.81 302 VAL B O 1
ATOM 4993 N N . GLY B 1 303 ? 17.812 18.859 1.168 1 98.62 303 GLY B N 1
ATOM 4994 C CA . GLY B 1 303 ? 17.203 18.031 0.147 1 98.62 303 GLY B CA 1
ATOM 4995 C C . GLY B 1 303 ? 16.812 18.797 -1.097 1 98.62 303 GLY B C 1
ATOM 4996 O O . GLY B 1 303 ? 17.375 19.859 -1.384 1 98.62 303 GLY B O 1
ATOM 4997 N N . GLY B 1 304 ? 15.961 18.078 -1.854 1 98.38 304 GLY B N 1
ATOM 4998 C CA . GLY B 1 304 ? 15.5 18.719 -3.078 1 98.38 304 GLY B CA 1
ATOM 4999 C C . GLY B 1 304 ? 14.688 17.797 -3.965 1 98.38 304 GLY B C 1
ATOM 5000 O O . GLY B 1 304 ? 14.453 16.625 -3.615 1 98.38 304 GLY B O 1
ATOM 5001 N N . SER B 1 305 ? 14.227 18.438 -4.988 1 98.25 305 SER B N 1
ATOM 5002 C CA . SER B 1 305 ? 13.422 17.703 -5.965 1 98.25 305 SER B CA 1
ATOM 5003 C C . SER B 1 305 ? 13.859 18.031 -7.391 1 98.25 305 SER B C 1
ATOM 5005 O O . SER B 1 305 ? 14.477 19.078 -7.633 1 98.25 305 SER B O 1
ATOM 5007 N N . TYR B 1 306 ? 13.664 17.125 -8.281 1 98.62 306 TYR B N 1
ATOM 5008 C CA . TYR B 1 306 ? 13.867 17.281 -9.719 1 98.62 306 TYR B CA 1
ATOM 5009 C C . TYR B 1 306 ? 12.641 16.812 -10.492 1 98.62 306 TYR B C 1
ATOM 5011 O O . TYR B 1 306 ? 12.344 15.609 -10.531 1 98.62 306 TYR B O 1
ATOM 5019 N N . ASN B 1 307 ? 12.023 17.734 -11.172 1 97.81 307 ASN B N 1
ATOM 5020 C CA . ASN B 1 307 ? 10.82 17.422 -11.938 1 97.81 307 ASN B CA 1
ATOM 5021 C C . ASN B 1 307 ? 11.156 16.766 -13.273 1 97.81 307 ASN B C 1
ATOM 5023 O O . ASN B 1 307 ? 11.742 17.422 -14.148 1 97.81 307 ASN B O 1
ATOM 5027 N N . LEU B 1 308 ? 10.68 15.562 -13.367 1 96.75 308 LEU B N 1
ATOM 5028 C CA . LEU B 1 308 ? 10.766 14.914 -14.672 1 96.75 308 LEU B CA 1
ATOM 5029 C C . LEU B 1 308 ? 9.656 15.398 -15.594 1 96.75 308 LEU B C 1
ATOM 5031 O O . LEU B 1 308 ? 9.82 15.406 -16.812 1 96.75 308 LEU B O 1
ATOM 5035 N N . SER B 1 309 ? 8.562 15.758 -15.078 1 95 309 SER B N 1
ATOM 5036 C CA . SER B 1 309 ? 7.391 16.359 -15.711 1 95 309 SER B CA 1
ATOM 5037 C C . SER B 1 309 ? 6.578 17.172 -14.703 1 95 309 SER B C 1
ATOM 5039 O O . SER B 1 309 ? 7.008 17.375 -13.57 1 95 309 SER B O 1
ATOM 5041 N N . LYS B 1 310 ? 5.445 17.609 -15.125 1 94 310 LYS B N 1
ATOM 5042 C CA . LYS B 1 310 ? 4.57 18.344 -14.211 1 94 310 LYS B CA 1
ATOM 5043 C C . LYS B 1 310 ? 3.951 17.422 -13.172 1 94 310 LYS B C 1
ATOM 5045 O O . LYS B 1 310 ? 3.434 17.875 -12.156 1 94 310 LYS B O 1
ATOM 5050 N N . ARG B 1 311 ? 4.023 16.125 -13.422 1 95.94 311 ARG B N 1
ATOM 5051 C CA . ARG B 1 311 ? 3.295 15.18 -12.57 1 95.94 311 ARG B CA 1
ATOM 5052 C C . ARG B 1 311 ? 4.254 14.258 -11.828 1 95.94 311 ARG B C 1
ATOM 5054 O O . ARG B 1 311 ? 3.848 13.547 -10.906 1 95.94 311 ARG B O 1
ATOM 5061 N N . THR B 1 312 ? 5.488 14.289 -12.266 1 97.19 312 THR B N 1
ATOM 5062 C CA . THR B 1 312 ? 6.43 13.328 -11.688 1 97.19 312 THR B CA 1
ATOM 5063 C C . THR B 1 312 ? 7.703 14.031 -11.234 1 97.19 312 THR B C 1
ATOM 5065 O O . THR B 1 312 ? 8.281 14.82 -11.977 1 97.19 312 THR B O 1
ATOM 5068 N N . LEU B 1 313 ? 8.102 13.625 -10.086 1 98 313 LEU B N 1
ATOM 5069 C CA . LEU B 1 313 ? 9.367 14.18 -9.609 1 98 313 LEU B CA 1
ATOM 5070 C C . LEU B 1 313 ? 10.188 13.125 -8.883 1 98 313 LEU B C 1
ATOM 5072 O O . LEU B 1 313 ? 9.633 12.133 -8.398 1 98 313 LEU B O 1
ATOM 5076 N N . LEU B 1 314 ? 11.492 13.312 -8.891 1 98.56 314 LEU B N 1
ATOM 5077 C CA . LEU B 1 314 ? 12.422 12.633 -7.996 1 98.56 314 LEU B CA 1
ATOM 5078 C C . LEU B 1 314 ? 12.734 13.5 -6.781 1 98.56 314 LEU B C 1
ATOM 5080 O O . LEU B 1 314 ? 12.742 14.727 -6.875 1 98.56 314 LEU B O 1
ATOM 5084 N N . ASP B 1 315 ? 12.953 12.867 -5.699 1 98.5 315 ASP B N 1
ATOM 5085 C CA . ASP B 1 315 ? 13.266 13.641 -4.496 1 98.5 315 ASP B CA 1
ATOM 5086 C C . ASP B 1 315 ? 14.383 12.977 -3.693 1 98.5 315 ASP B C 1
ATOM 5088 O O . ASP B 1 315 ? 14.625 11.773 -3.826 1 98.5 315 ASP B O 1
ATOM 5092 N N . VAL B 1 316 ? 15.055 13.75 -2.924 1 98.69 316 VAL B N 1
ATOM 5093 C CA . VAL B 1 316 ? 16.078 13.289 -1.991 1 98.69 316 VAL B CA 1
ATOM 5094 C C . VAL B 1 316 ? 16.094 14.195 -0.759 1 98.69 316 VAL B C 1
ATOM 5096 O O . VAL B 1 316 ? 15.883 15.398 -0.863 1 98.69 316 VAL B O 1
ATOM 5099 N N . GLN B 1 317 ? 16.266 13.617 0.413 1 98.75 317 GLN B N 1
ATOM 5100 C CA . GLN B 1 317 ? 16.453 14.375 1.648 1 98.75 317 GLN B CA 1
ATOM 5101 C C . GLN B 1 317 ? 17.438 13.688 2.578 1 98.75 317 GLN B C 1
ATOM 5103 O O . GLN B 1 317 ? 17.391 12.469 2.756 1 98.75 317 GLN B O 1
ATOM 5108 N N . VAL B 1 318 ? 18.422 14.445 3.055 1 98.75 318 VAL B N 1
ATOM 5109 C CA . VAL B 1 318 ? 19.344 14.031 4.105 1 98.75 318 VAL B CA 1
ATOM 5110 C C . VAL B 1 318 ? 19.078 14.836 5.375 1 98.75 318 VAL B C 1
ATOM 5112 O O . VAL B 1 318 ? 18.875 16.047 5.316 1 98.75 318 VAL B O 1
ATOM 5115 N N . ALA B 1 319 ? 19.031 14.141 6.504 1 98.88 319 ALA B N 1
ATOM 5116 C CA . ALA B 1 319 ? 18.703 14.852 7.738 1 98.88 319 ALA B CA 1
ATOM 5117 C C . ALA B 1 319 ? 19.375 14.188 8.945 1 98.88 319 ALA B C 1
ATOM 5119 O O . ALA B 1 319 ? 19.703 13.008 8.898 1 98.88 319 ALA B O 1
ATOM 5120 N N . THR B 1 320 ? 19.578 14.953 9.961 1 98.81 320 THR B N 1
ATOM 5121 C CA . THR B 1 320 ? 20.031 14.453 11.258 1 98.81 320 THR B CA 1
ATOM 5122 C C . THR B 1 320 ? 19.266 15.133 12.391 1 98.81 320 THR B C 1
ATOM 5124 O O . THR B 1 320 ? 18.969 16.328 12.32 1 98.81 320 THR B O 1
ATOM 5127 N N . VAL B 1 321 ? 18.906 14.352 13.375 1 98.81 321 VAL B N 1
ATOM 5128 C CA . VAL B 1 321 ? 18.344 14.891 14.609 1 98.81 321 VAL B CA 1
ATOM 5129 C C . VAL B 1 321 ? 19.328 14.711 15.75 1 98.81 321 VAL B C 1
ATOM 5131 O O . VAL B 1 321 ? 19.953 13.648 15.883 1 98.81 321 VAL B O 1
ATOM 5134 N N . ARG B 1 322 ? 19.5 15.727 16.547 1 98.75 322 ARG B N 1
ATOM 5135 C CA . ARG B 1 322 ? 20.375 15.727 17.719 1 98.75 322 ARG B CA 1
ATOM 5136 C C . ARG B 1 322 ? 19.609 16.125 18.969 1 98.75 322 ARG B C 1
ATOM 5138 O O . ARG B 1 322 ? 19.016 17.203 19.031 1 98.75 322 ARG B O 1
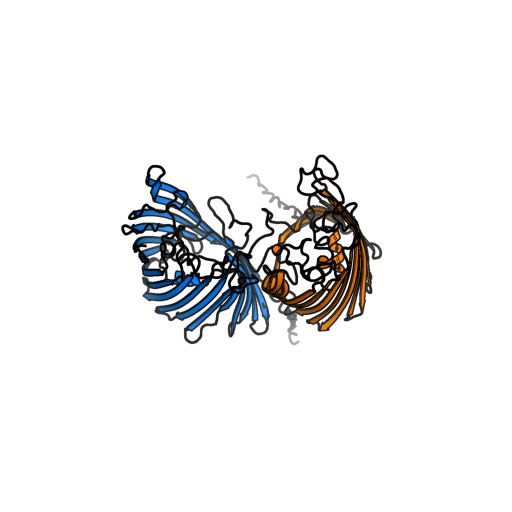ATOM 5145 N N . ASN B 1 323 ? 19.766 15.25 19.922 1 98.56 323 ASN B N 1
ATOM 5146 C CA . ASN B 1 323 ? 19.016 15.453 21.156 1 98.56 323 ASN B CA 1
ATOM 5147 C C . ASN B 1 323 ? 19.922 15.883 22.297 1 98.56 323 ASN B C 1
ATOM 5149 O O . ASN B 1 323 ? 21.078 15.461 22.375 1 98.56 323 ASN B O 1
ATOM 5153 N N . SER B 1 324 ? 19.359 16.703 23.172 1 98.44 324 SER B N 1
ATOM 5154 C CA . SER B 1 324 ? 19.984 16.891 24.469 1 98.44 324 SER B CA 1
ATOM 5155 C C . SER B 1 324 ? 19.906 15.633 25.328 1 98.44 324 SER B C 1
ATOM 5157 O O . SER B 1 324 ? 19.25 14.664 24.938 1 98.44 324 SER B O 1
ATOM 5159 N N . LYS B 1 325 ? 20.453 15.656 26.484 1 97 325 LYS B N 1
ATOM 5160 C CA . LYS B 1 325 ? 20.688 14.477 27.312 1 97 325 LYS B CA 1
ATOM 5161 C C . LYS B 1 325 ? 19.375 13.781 27.656 1 97 325 LYS B C 1
ATOM 5163 O O . LYS B 1 325 ? 19.312 12.555 27.75 1 97 325 LYS B O 1
ATOM 5168 N N . THR B 1 326 ? 18.312 14.547 27.781 1 96 326 THR B N 1
ATOM 5169 C CA . THR B 1 326 ? 17.078 13.961 28.312 1 96 326 THR B CA 1
ATOM 5170 C C . THR B 1 326 ? 16.016 13.844 27.219 1 96 326 THR B C 1
ATOM 5172 O O . THR B 1 326 ? 14.875 13.492 27.5 1 96 326 THR B O 1
ATOM 5175 N N . ALA B 1 327 ? 16.359 14.164 26.016 1 97 327 ALA B N 1
ATOM 5176 C CA . ALA B 1 327 ? 15.406 14.102 24.906 1 97 327 ALA B CA 1
ATOM 5177 C C . ALA B 1 327 ? 15.68 12.891 24.016 1 97 327 ALA B C 1
ATOM 5179 O O . ALA B 1 327 ? 16.812 12.398 23.953 1 97 327 ALA B O 1
ATOM 5180 N N . ASN B 1 328 ? 14.617 12.43 23.297 1 96.88 328 ASN B N 1
ATOM 5181 C CA . ASN B 1 328 ? 14.797 11.305 22.391 1 96.88 328 ASN B CA 1
ATOM 5182 C C . ASN B 1 328 ? 13.93 11.453 21.141 1 96.88 328 ASN B C 1
ATOM 5184 O O . ASN B 1 328 ? 13.359 10.477 20.672 1 96.88 328 ASN B O 1
ATOM 5188 N N . PHE B 1 329 ? 13.75 12.656 20.688 1 97.62 329 PHE B N 1
ATOM 5189 C CA . PHE B 1 329 ? 13.039 12.875 19.438 1 97.62 329 PHE B CA 1
ATOM 5190 C C . PHE B 1 329 ? 13.727 12.148 18.281 1 97.62 329 PHE B C 1
ATOM 5192 O O . PHE B 1 329 ? 14.953 12.062 18.25 1 97.62 329 PHE B O 1
ATOM 5199 N N . GLY B 1 330 ? 12.969 11.633 17.375 1 97.81 330 GLY B N 1
ATOM 5200 C CA . GLY B 1 330 ? 13.492 10.992 16.188 1 97.81 330 GLY B CA 1
ATOM 5201 C C . GLY B 1 330 ? 13.328 11.828 14.938 1 97.81 330 GLY B C 1
ATOM 5202 O O . GLY B 1 330 ? 12.672 12.867 14.961 1 97.81 330 GLY B O 1
ATOM 5203 N N . LEU B 1 331 ? 13.914 11.352 13.836 1 98.12 331 LEU B N 1
ATOM 5204 C CA . LEU B 1 331 ? 13.656 11.969 12.539 1 98.12 331 LEU B CA 1
ATOM 5205 C C . LEU B 1 331 ? 12.195 11.773 12.125 1 98.12 331 LEU B C 1
ATOM 5207 O O . LEU B 1 331 ? 11.586 12.68 11.562 1 98.12 331 LEU B O 1
ATOM 5211 N N . ASN B 1 332 ? 11.719 10.57 12.383 1 97.19 332 ASN B N 1
ATOM 5212 C CA . ASN B 1 332 ? 10.297 10.352 12.164 1 97.19 332 ASN B CA 1
ATOM 5213 C C . ASN B 1 332 ? 9.453 10.93 13.297 1 97.19 332 ASN B C 1
ATOM 5215 O O . ASN B 1 332 ? 9.922 11.039 14.43 1 97.19 332 ASN B O 1
ATOM 5219 N N . ALA B 1 333 ? 8.227 11.234 12.953 1 96.38 333 ALA B N 1
ATOM 5220 C CA . ALA B 1 333 ? 7.285 11.727 13.961 1 96.38 333 ALA B CA 1
ATOM 5221 C C . ALA B 1 333 ? 6.73 10.578 14.805 1 96.38 333 ALA B C 1
ATOM 5223 O O . ALA B 1 333 ? 5.516 10.367 14.852 1 96.38 333 ALA B O 1
ATOM 5224 N N . ASN B 1 334 ? 7.574 10.016 15.594 1 95.62 334 ASN B N 1
ATOM 5225 C CA . ASN B 1 334 ? 7.195 8.859 16.406 1 95.62 334 ASN B CA 1
ATOM 5226 C C . ASN B 1 334 ? 6.523 9.289 17.703 1 95.62 334 ASN B C 1
ATOM 5228 O O . ASN B 1 334 ? 6.863 10.328 18.281 1 95.62 334 ASN B O 1
ATOM 5232 N N . PRO B 1 335 ? 5.633 8.375 18.203 1 93.81 335 PRO B N 1
ATOM 5233 C CA . PRO B 1 335 ? 5.102 8.656 19.547 1 93.81 335 PRO B CA 1
ATOM 5234 C C . PRO B 1 335 ? 6.176 8.617 20.625 1 93.81 335 PRO B C 1
ATOM 5236 O O . PRO B 1 335 ? 7.238 8.023 20.422 1 93.81 335 PRO B O 1
ATOM 5239 N N . ALA B 1 336 ? 5.805 9.188 21.656 1 92.5 336 ALA B N 1
ATOM 5240 C CA . ALA B 1 336 ? 6.73 9.18 22.781 1 92.5 336 ALA B CA 1
ATOM 5241 C C . ALA B 1 336 ? 6.945 7.758 23.297 1 92.5 336 ALA B C 1
ATOM 5243 O O . ALA B 1 336 ? 6.055 6.91 23.203 1 92.5 336 ALA B O 1
ATOM 5244 N N . GLY B 1 337 ? 8.188 7.555 23.844 1 91 337 GLY B N 1
ATOM 5245 C CA . GLY B 1 337 ? 8.492 6.266 24.453 1 91 337 GLY B CA 1
ATOM 5246 C C . GLY B 1 337 ? 9.906 5.797 24.172 1 91 337 GLY B C 1
ATOM 5247 O O . GLY B 1 337 ? 10.648 6.445 23.422 1 91 337 GLY B O 1
ATOM 5248 N N . THR B 1 338 ? 10.266 4.613 24.797 1 89.56 338 THR B N 1
ATOM 5249 C CA . THR B 1 338 ? 11.617 4.094 24.656 1 89.56 338 THR B CA 1
ATOM 5250 C C . THR B 1 338 ? 11.602 2.682 24.078 1 89.56 338 THR B C 1
ATOM 5252 O O . THR B 1 338 ? 12.664 2.086 23.859 1 89.56 338 THR B O 1
ATOM 5255 N N . ASP B 1 339 ? 10.406 2.225 23.859 1 88.88 339 ASP B N 1
ATOM 5256 C CA . ASP B 1 339 ? 10.312 0.89 23.266 1 88.88 339 ASP B CA 1
ATOM 5257 C C . ASP B 1 339 ? 10.969 0.85 21.891 1 88.88 339 ASP B C 1
ATOM 5259 O O . ASP B 1 339 ? 10.906 1.827 21.141 1 88.88 339 ASP B O 1
ATOM 5263 N N . ILE B 1 340 ? 11.492 -0.286 21.562 1 87.81 340 ILE B N 1
ATOM 5264 C CA . ILE B 1 340 ? 12.156 -0.49 20.281 1 87.81 340 ILE B CA 1
ATOM 5265 C C . ILE B 1 340 ? 11.188 -0.185 19.141 1 87.81 340 ILE B C 1
ATOM 5267 O O . ILE B 1 340 ? 11.578 0.34 18.094 1 87.81 340 ILE B O 1
ATOM 5271 N N . SER B 1 341 ? 9.961 -0.51 19.359 1 86.94 341 SER B N 1
ATOM 5272 C CA . SER B 1 341 ? 8.945 -0.381 18.328 1 86.94 341 SER B CA 1
ATOM 5273 C C . SER B 1 341 ? 8.672 1.084 18 1 86.94 341 SER B C 1
ATOM 5275 O O . SER B 1 341 ? 8.117 1.396 16.938 1 86.94 341 SER B O 1
ATOM 5277 N N . THR B 1 342 ? 9.031 2.041 18.828 1 90.88 342 THR B N 1
ATOM 5278 C CA . THR B 1 342 ? 8.781 3.451 18.547 1 90.88 342 THR B CA 1
ATOM 5279 C C . THR B 1 342 ? 9.75 3.979 17.5 1 90.88 342 THR B C 1
ATOM 5281 O O . THR B 1 342 ? 9.438 4.938 16.781 1 90.88 342 THR B O 1
ATOM 5284 N N . GLY B 1 343 ? 10.953 3.404 17.547 1 93.75 343 GLY B N 1
ATOM 5285 C CA . GLY B 1 343 ? 11.977 3.846 16.609 1 93.75 343 GLY B CA 1
ATOM 5286 C C . GLY B 1 343 ? 12.719 5.082 17.078 1 93.75 343 GLY B C 1
ATOM 5287 O O . GLY B 1 343 ? 13.531 5.641 16.344 1 93.75 343 GLY B O 1
ATOM 5288 N N . ASN B 1 344 ? 12.422 5.527 18.328 1 96.25 344 ASN B N 1
ATOM 5289 C CA . ASN B 1 344 ? 13.125 6.684 18.859 1 96.25 344 ASN B CA 1
ATOM 5290 C C . ASN B 1 344 ? 14.562 6.336 19.25 1 96.25 344 ASN B C 1
ATOM 5292 O O . ASN B 1 344 ? 14.828 5.227 19.719 1 96.25 344 ASN B O 1
ATOM 5296 N N . PRO B 1 345 ? 15.492 7.297 19.094 1 97 345 PRO B N 1
ATOM 5297 C CA . PRO B 1 345 ? 16.828 7.047 19.641 1 97 345 PRO B CA 1
ATOM 5298 C C . PRO B 1 345 ? 16.859 7.016 21.172 1 97 345 PRO B C 1
ATOM 5300 O O . PRO B 1 345 ? 15.859 7.359 21.812 1 97 345 PRO B O 1
ATOM 5303 N N . LYS B 1 346 ? 18 6.59 21.719 1 94.56 346 LYS B N 1
ATOM 5304 C CA . LYS B 1 346 ? 18.188 6.691 23.172 1 94.56 346 LYS B CA 1
ATOM 5305 C C . LYS B 1 346 ? 18.203 8.148 23.625 1 94.56 346 LYS B C 1
ATOM 5307 O O . LYS B 1 346 ? 18.484 9.047 22.828 1 94.56 346 LYS B O 1
ATOM 5312 N N . PHE B 1 347 ? 17.891 8.305 24.922 1 94.94 347 PHE B N 1
ATOM 5313 C CA . PHE B 1 347 ? 18 9.664 25.438 1 94.94 347 PHE B CA 1
ATOM 5314 C C . PHE B 1 347 ? 19.391 10.234 25.156 1 94.94 347 PHE B C 1
ATOM 5316 O O . PHE B 1 347 ? 20.406 9.57 25.391 1 94.94 347 PHE B O 1
ATOM 5323 N N . GLY B 1 348 ? 19.391 11.406 24.609 1 97.06 348 GLY B N 1
ATOM 5324 C CA . GLY B 1 348 ? 20.641 12.039 24.266 1 97.06 348 GLY B CA 1
ATOM 5325 C C . GLY B 1 348 ? 21.203 11.586 22.922 1 97.06 348 GLY B C 1
ATOM 5326 O O . GLY B 1 348 ? 22.219 12.094 22.469 1 97.06 348 GLY B O 1
ATOM 5327 N N . GLY B 1 349 ? 20.5 10.711 22.328 1 96.69 349 GLY B N 1
ATOM 5328 C CA . GLY B 1 349 ? 20.984 10.117 21.094 1 96.69 349 GLY B CA 1
ATOM 5329 C C . GLY B 1 349 ? 20.656 10.938 19.859 1 96.69 349 GLY B C 1
ATOM 5330 O O . GLY B 1 349 ? 19.922 11.922 19.953 1 96.69 349 GLY B O 1
ATOM 5331 N N . SER B 1 350 ? 21.219 10.469 18.719 1 98 350 SER B N 1
ATOM 5332 C CA . SER B 1 350 ? 21 11.109 17.422 1 98 350 SER B CA 1
ATOM 5333 C C . SER B 1 350 ? 20.609 10.094 16.359 1 98 350 SER B C 1
ATOM 5335 O O . SER B 1 350 ? 20.766 8.883 16.562 1 98 350 SER B O 1
ATOM 5337 N N . GLN B 1 351 ? 19.984 10.594 15.367 1 98.5 351 GLN B N 1
ATOM 5338 C CA . GLN B 1 351 ? 19.703 9.828 14.164 1 98.5 351 GLN B CA 1
ATOM 5339 C C . GLN B 1 351 ? 20.125 10.594 12.906 1 98.5 351 GLN B C 1
ATOM 5341 O O . GLN B 1 351 ? 20.016 11.82 12.859 1 98.5 351 GLN B O 1
ATOM 5346 N N . THR B 1 352 ? 20.656 9.844 11.969 1 98.69 352 THR B N 1
ATOM 5347 C CA . THR B 1 352 ? 20.953 10.375 10.641 1 98.69 352 THR B CA 1
ATOM 5348 C C . THR B 1 352 ? 20.359 9.484 9.555 1 98.69 352 THR B C 1
ATOM 5350 O O . THR B 1 352 ? 20.422 8.258 9.648 1 98.69 352 THR B O 1
ATOM 5353 N N . GLY B 1 353 ? 19.734 10.172 8.578 1 98.5 353 GLY B N 1
ATOM 5354 C CA . GLY B 1 353 ? 19.109 9.398 7.523 1 98.5 353 GLY B CA 1
ATOM 5355 C C . GLY B 1 353 ? 19.156 10.07 6.168 1 98.5 353 GLY B C 1
ATOM 5356 O O . GLY B 1 353 ? 19.469 11.266 6.074 1 98.5 353 GLY B O 1
ATOM 5357 N N . VAL B 1 354 ? 18.938 9.242 5.188 1 98.75 354 VAL B N 1
ATOM 5358 C CA . VAL B 1 354 ? 18.766 9.695 3.812 1 98.75 354 VAL B CA 1
ATOM 5359 C C . VAL B 1 354 ? 17.641 8.906 3.143 1 98.75 354 VAL B C 1
ATOM 5361 O O . VAL B 1 354 ? 17.484 7.703 3.385 1 98.75 354 VAL B O 1
ATOM 5364 N N . TYR B 1 355 ? 16.797 9.602 2.408 1 98.56 355 TYR B N 1
ATOM 5365 C CA . TYR B 1 355 ? 15.898 8.875 1.517 1 98.56 355 TYR B CA 1
ATOM 5366 C C . TYR B 1 355 ? 15.867 9.516 0.134 1 98.56 355 TYR B C 1
ATOM 5368 O O . TYR B 1 355 ? 16.188 10.703 -0.015 1 98.56 355 TYR B O 1
ATOM 5376 N N . ALA B 1 356 ? 15.594 8.719 -0.841 1 98.62 356 ALA B N 1
ATOM 5377 C CA . ALA B 1 356 ? 15.383 9.117 -2.23 1 98.62 356 ALA B CA 1
ATOM 5378 C C . ALA B 1 356 ? 14.227 8.336 -2.85 1 98.62 356 ALA B C 1
ATOM 5380 O O . ALA B 1 356 ? 14.07 7.137 -2.588 1 98.62 356 ALA B O 1
ATOM 5381 N N . GLY B 1 357 ? 13.484 9.125 -3.637 1 98.12 357 GLY B N 1
ATOM 5382 C CA . GLY B 1 357 ? 12.32 8.445 -4.18 1 98.12 357 GLY B CA 1
ATOM 5383 C C . GLY B 1 357 ? 11.734 9.133 -5.395 1 98.12 357 GLY B C 1
ATOM 5384 O O . GLY B 1 357 ? 12.344 10.062 -5.941 1 98.12 357 GLY B O 1
ATOM 5385 N N . ILE B 1 358 ? 10.602 8.555 -5.844 1 98.38 358 ILE B N 1
ATOM 5386 C CA . ILE B 1 358 ? 9.812 9.055 -6.961 1 98.38 358 ILE B CA 1
ATOM 5387 C C . ILE B 1 358 ? 8.383 9.328 -6.504 1 98.38 358 ILE B C 1
ATOM 5389 O O . ILE B 1 358 ? 7.82 8.57 -5.715 1 98.38 358 ILE B O 1
ATOM 5393 N N . GLN B 1 359 ? 7.871 10.422 -6.973 1 98.19 359 GLN B N 1
ATOM 5394 C CA . GLN B 1 359 ? 6.477 10.766 -6.727 1 98.19 359 GLN B CA 1
ATOM 5395 C C . GLN B 1 359 ? 5.742 11.047 -8.031 1 98.19 359 GLN B C 1
ATOM 5397 O O . GLN B 1 359 ? 6.27 11.734 -8.914 1 98.19 359 GLN B O 1
ATOM 5402 N N . HIS B 1 360 ? 4.555 10.516 -8.141 1 98 360 HIS B N 1
ATOM 5403 C CA . HIS B 1 360 ? 3.752 10.695 -9.352 1 98 360 HIS B CA 1
ATOM 5404 C C . HIS B 1 360 ? 2.32 11.094 -9.008 1 98 360 HIS B C 1
ATOM 5406 O O . HIS B 1 360 ? 1.682 10.461 -8.164 1 98 360 HIS B O 1
ATOM 5412 N N . LEU B 1 361 ? 1.888 12.086 -9.719 1 97.25 361 LEU B N 1
ATOM 5413 C CA . LEU B 1 361 ? 0.51 12.547 -9.594 1 97.25 361 LEU B CA 1
ATOM 5414 C C . LEU B 1 361 ? -0.314 12.125 -10.805 1 97.25 361 LEU B C 1
ATOM 5416 O O . LEU B 1 361 ? 0.162 12.195 -11.945 1 97.25 361 LEU B O 1
ATOM 5420 N N . PHE B 1 362 ? -1.552 11.719 -10.516 1 94.94 362 PHE B N 1
ATOM 5421 C CA . PHE B 1 362 ? -2.471 11.43 -11.609 1 94.94 362 PHE B CA 1
ATOM 5422 C C . PHE B 1 362 ? -3.832 12.062 -11.359 1 94.94 362 PHE B C 1
ATOM 5424 O O . PHE B 1 362 ? -4.211 12.297 -10.203 1 94.94 362 PHE B O 1
#

Radius of gyration: 30.44 Å; Cα contacts (8 Å, |Δi|>4): 2222; chains: 2; bounding box: 85×86×96 Å

Foldseek 3Di:
DDDPPCPPPPPPPPPPPPQPKDKDKKWKWWKWKKKKWQFADPVRGIGIDIDIWTQQLHFTKIWMKIWTDPDPQKIKIWIAMWTATPVPGGTPDPPDHRQAGGWIWMAGQQFWIKIFWKHFFPLLVCQVQWLSRPGFQTPLLFLLNQSGDMATGKIKTWGHADQQKIKIKIWHAQPDPDRQAAQPGPFGIKIKMKMWGDDPFKIKMWMKIFGADNNHSFQADQSHGWIKIKIKMWGDDPQKIKIKMKMKIAGPWHDVLQVTWGIKIKIKIWMWGNPDPFKIKIWMKMKMDTPPLQFMKMKTKIKIWGDPDPFKIKIKMKMKMFTQQAHFGASGSFDGHDDSVRRTHDRRTMMIMMMMIMMGID/DPPPPPPPPPPPPPVPVPQPKDKDKKWKWWKWKKKKKQFADPVRGIGIDIDIWTQQLHFTKIWMWIWTDPDPQKIKIWIAMWTATPVPGGTPDPPDGRQAGGWIWMAGQQFWIKIWWKHFDPLLVCQVQWLSRPGFQTPLLFLLNQSGDIATGKIKTWGHADQQKIKIWIWHALPDPDRQAAQPGPFGIKIKMKMWGDDPFKIKMWMKMFGADNNHSFQADQSHGWIKIKIKMWGDDPQKIKIKMKMKIAGPWHDVLQVTWGIKIKIKIWMWGNPDPFKIKIWMKMKMDTPPLQFMKMKTKIKIWGHPDPFKIKIKMKMKMFTQQAHFGASGSFDGHDDSVRRTGDRRTMMIMMMMIMMGID

Solvent-accessible surface area (backbone atoms only — not comparable to full-atom values): 33477 Å² total; per-residue (Å²): 136,76,82,75,75,78,76,78,76,77,78,78,72,80,72,71,80,67,61,65,66,47,77,43,76,39,37,33,45,16,41,32,44,34,39,37,36,32,26,43,38,94,87,74,50,67,37,68,48,77,44,78,40,43,26,52,76,31,70,15,32,37,36,41,36,35,42,34,57,60,55,94,66,33,27,41,36,39,37,38,22,18,41,38,33,66,70,78,66,44,62,64,48,95,40,30,52,20,60,42,24,12,34,41,35,43,34,25,80,82,75,15,36,41,38,38,16,16,30,64,29,71,51,42,63,56,32,83,37,35,83,61,34,74,23,46,74,33,74,39,11,73,39,32,34,51,46,69,45,61,38,38,25,25,45,34,37,36,49,39,77,57,96,42,32,33,43,40,38,40,40,22,50,15,54,18,73,36,71,37,14,59,49,81,34,94,38,19,24,30,41,34,43,34,42,36,41,51,58,91,46,36,35,39,37,42,38,40,32,37,32,24,31,16,60,64,31,40,37,41,25,42,45,74,10,20,37,37,42,37,42,33,34,39,38,52,54,90,52,33,37,40,26,32,35,43,37,39,31,39,22,84,32,35,46,72,67,55,58,41,25,24,38,38,42,34,42,36,39,29,41,36,38,46,78,45,101,43,32,37,41,34,41,38,41,38,37,33,40,32,39,72,68,37,30,31,39,37,36,46,36,41,35,35,41,38,46,79,48,98,42,32,33,37,38,39,41,40,39,35,25,46,27,34,70,59,9,38,63,31,50,50,43,37,60,75,59,82,51,60,89,46,49,26,21,53,64,35,28,45,31,45,36,38,36,40,34,41,36,39,52,88,135,78,81,75,76,77,75,77,74,76,75,75,74,70,78,66,80,68,54,66,68,47,77,43,75,39,36,32,45,17,42,31,45,35,40,37,37,32,25,43,37,95,85,75,51,65,36,46,34,57,31,53,38,43,24,51,76,31,72,15,32,40,34,42,36,35,40,32,54,72,55,96,67,33,26,40,38,40,37,38,22,19,41,40,31,32,19,55,11,31,34,64,35,95,85,44,61,50,64,40,24,38,35,41,34,43,35,26,81,82,75,16,36,41,37,38,30,29,30,63,28,71,52,43,63,57,33,84,37,34,84,60,34,73,21,45,74,35,75,38,12,75,41,32,32,51,45,67,45,61,40,53,57,26,44,33,41,37,48,40,78,55,96,43,32,34,44,39,39,40,39,21,54,14,84,29,96,38,74,36,12,59,49,81,36,95,39,20,22,30,40,33,42,33,43,36,40,51,56,92,47,36,34,40,37,42,37,40,32,36,32,24,30,16,61,64,30,40,37,42,25,40,47,74,9,20,36,38,42,36,42,34,35,38,36,51,56,90,53,33,37,41,27,32,32,39,38,39,31,37,22,85,31,35,46,72,70,56,59,40,25,23,39,38,42,34,41,38,39,27,37,36,38,47,77,45,100,43,30,37,39,35,40,37,41,38,37,33,40,32,39,72,68,36,31,33,38,36,37,46,36,39,35,36,39,39,46,67,48,98,42,30,34,38,37,38,40,39,37,35,25,45,26,35,71,58,8,38,65,30,49,50,42,36,62,74,58,82,52,57,87,46,48,24,21,51,64,35,26,46,30,45,36,39,36,40,35,42,35,41,51,84

Nearest PDB structures (foldseek):
  8jto-assembly1_A  TM=8.586E-01  e=4.089E-26  Burkholderia pseudomallei
  1e54-assembly1_A  TM=8.541E-01  e=8.618E-26  Delftia acidovorans
  5fvn-assembly2_D  TM=7.125E-01  e=2.267E-13  Enterobacter cloacae
  5o78-assembly1_C  TM=7.152E-01  e=1.481E-13  Klebsiella aerogenes
  1osm-assembly1_A  TM=7.022E-01  e=1.197E-13  Klebsiella pneumoniae

Organism: Burkholderia mallei (strain ATCC 23344) (NCBI:txid243160)

pLDDT: mean 92.77, std 15.57, range [19.44, 98.88]

Sequence (724 aa):
MKKVMLAAVLATAGVAAHAQSSVTLYGRLDAGIEYMNGLPSANGGSTSRWRAESGNWGTSLWGLKGSEDIGGGNKIVFQLEGSFDTMNGNGPGAGSIWNRWATIGISNDTYGTLLLGRELAIANGVWDFDPFGQSSWSTASLVRGRNWNKTSNNISYQSPKFYGFDVYGQYALSNATNWNGNGSTSQGRSAGLQLTYTTSLFQIRGLYDEARDPANGKLDDVFNYSREYFAGVNVFLGQFKLQAAYQASHADGGPVVNNGITTTQQVWGGVTWQATPAAALIAAVYHVNANHGGGNANIFTVGGSYNLSKRTLLDVQVATVRNSKTANFGLNANPAGTDISTGNPKFGGSQTGVYAGIQHLFMKKVMLAAVLATAGVAAHAQSSVTLYGRLDAGIEYMNGLPSANGGSTSRWRAESGNWGTSLWGLKGSEDIGGGNKIVFQLEGSFDTMNGNGPGAGSIWNRWATIGISNDTYGTLLLGRELAIANGVWDFDPFGQSSWSTASLVRGRNWNKTSNNISYQSPKFYGFDVYGQYALSNATNWNGNGSTSQGRSAGLQLTYTTSLFQIRGLYDEARDPANGKLDDVFNYSREYFAGVNVFLGQFKLQAAYQASHADGGPVVNNGITTTQQVWGGVTWQATPAAALIAAVYHVNANHGGGNANIFTVGGSYNLSKRTLLDVQVATVRNSKTANFGLNANPAGTDISTGNPKFGGSQTGVYAGIQHLF

Secondary structure (DSSP, 8-state):
--------------------EEEEEEEEEEEEEEEEEEEE-TTSSEEEEEEEEESSSS--EEEEEEEEEEETTEEEEEEEEEE--TTT---SSTTBS-SSEEEEEEEETTTEEEEEEEEE-GGGGGGGG-TTTT-SSSGGGGGTTTTS-EEEEEEEEE---BTTEEEEEEEE---SSSTT--SSSS---EEEEEEEEE-SSEEEEEEEEEE--TTTS---BTTTB-EEEEEEEEEEETTEEEEEEEEEEE-S---GGGTT--EEEEEEEEEEE--SSSEEEEEEEEEEEETTTTEEEEEEEEEEEEESSSSEEEEEEEEEEEE-TT----SS-PPSS-SGGGTPPPTT-EEEEEEEEEEEE-/--------------------EEEEEEEEEEEEEEEEEEEE-TTSSEEEEEEEEESSSS--EEEEEEEEEEETTEEEEEEEEEE--TTT-B-SSTT-S-SSEEEEEEEETTTEEEEEEEEE-GGGGGGGGSTTTT-SSSGGGGGTTTTS-EEEEEEEEE---BTTEEEEEEEE---SSSTT--SSSS---EEEEEEEEE-SSEEEEEEEEEE--TTTS---BTTTB-EEEEEEEEEEETTEEEEEEEEEEE-S---GGGTT--EEEEEEEEEEE--SSSEEEEEEEEEEEETTTTEEEEEEEEEEEEESSSSEEEEEEEEEEEE-TT----SS-PPS--SGGG-PPPTT-EEEEEEEEEEEE-

InterPro domains:
  IPR002299 Porin, Neisseria sp. type [PR00184] (57-82)
  IPR002299 Porin, Neisseria sp. type [PR00184] (154-171)
  IPR002299 Porin, Neisseria sp. type [PR00184] (297-321)
  IPR023614 Porin domain superfamily [G3DSA:2.40.160.10] (20-362)
  IPR033900 Porin domain, Gram-negative type [PF13609] (7-325)
  IPR033900 Porin domain, Gram-negative type [cd00342] (21-362)
  IPR050298 Gram-negative bacterial outer membrane porin [PTHR34501] (1-324)